Protein AF-0000000065928712 (afdb_homodimer)

pLDDT: mean 92.47, std 10.84, range [40.88, 98.94]

Foldseek 3Di:
DPLVVLLVVLLVVLCVVQPLFAEEEEDPLALLSVLQLLSNCVNHPQSYEYEYEPQLQAAPCSLVVCCVQCVVRNYHYHDCPVVNLVQLPQPQDPVVNLVSLLVVVLVVSLVVCVVSVGAEYEYSAAQVNVVVPVVHDQDPVRDLSHDHPDDHPYYHHSRHHDDLVSSLVSCVVSPHDCCHSVPADADPSHLCLLERTGDHSVQSVLQSVLQVLLCVLCVPPDFNDKGKGWHAWDWADDPHDIDTAIEIEIFTWHDDPQQKTFGDDDDVVSVVVSFCCSCVVPVRHGYYHYDGQIPVVDHRTND/DPLVVLLVVLLVVLCVVQPLAAEEEEDPLALLSVLQLLSNCVNHPQSYEYEYEPQLQAAPCSLVVCCVQCVVRNYHYHDCPVVNLVQQPQPQDPVVNLVSLLVVVQVVRLVVCVVSVGAEYEYSAAQVNVVVPVVDPQDPVRDLSHDHPDDHPYYHHSRHHDDLVSSLVSCVVSPHDCCHSVPADADPSHLCLLERTGDHSVQSVLQSVLFVLLCVLCVPPDFNDKGKGWHAWDWADDPHDIDTAIEIEIFTWHDDPQQKTFGDDDDVVSVVVSFCCSCVVPVRHGYYHYDGQIPVVDHRTND

Radius of gyration: 30.54 Å; Cα contacts (8 Å, |Δi|>4): 1161; chains: 2; bounding box: 41×93×63 Å

InterPro domains:
  IPR001674 GMP synthase, C-terminal [PF00958] (220-302)
  IPR001674 GMP synthase, C-terminal [TIGR00884] (5-303)
  IPR001674 GMP synthase, C-terminal [cd01997] (14-303)
  IPR014729 Rossmann-like alpha/beta/alpha sandwich fold [G3DSA:3.40.50.620] (1-188)
  IPR022310 NAD/GMP synthase [PF02540] (10-185)
  IPR025777 GMP synthetase ATP pyrophosphatase domain [PS51553] (1-183)
  IPR026598 GMP synthase subunit B [MF_00345] (1-303)

Structure (mmCIF, N/CA/C/O backbone):
data_AF-0000000065928712-model_v1
#
loop_
_entity.id
_entity.type
_entity.pdbx_description
1 polymer 'GMP synthase'
#
loop_
_atom_site.group_PDB
_atom_site.id
_atom_site.type_symbol
_atom_site.label_atom_id
_atom_site.label_alt_id
_atom_site.label_comp_id
_atom_site.label_asym_id
_atom_site.label_entity_id
_atom_site.label_seq_id
_atom_site.pdbx_PDB_ins_code
_atom_site.Cartn_x
_atom_site.Cartn_y
_atom_site.Cartn_z
_atom_site.occupancy
_atom_site.B_iso_or_equiv
_atom_site.auth_seq_id
_atom_site.auth_comp_id
_atom_site.auth_asym_id
_atom_site.auth_atom_id
_atom_site.pdbx_PDB_model_num
ATOM 1 N N . MET A 1 1 ? -20.234 -31.453 -20.703 1 80.69 1 MET A N 1
ATOM 2 C CA . MET A 1 1 ? -19.312 -32.281 -21.484 1 80.69 1 MET A CA 1
ATOM 3 C C . MET A 1 1 ? -19.297 -33.719 -20.984 1 80.69 1 MET A C 1
ATOM 5 O O . MET A 1 1 ? -19.547 -33.969 -19.812 1 80.69 1 MET A O 1
ATOM 9 N N . ASP A 1 2 ? -19.25 -34.656 -21.891 1 93.5 2 ASP A N 1
ATOM 10 C CA . ASP A 1 2 ? -19.031 -36.031 -21.5 1 93.5 2 ASP A CA 1
ATOM 11 C C . ASP A 1 2 ? -17.578 -36.25 -21.062 1 93.5 2 ASP A C 1
ATOM 13 O O . ASP A 1 2 ? -16.703 -36.531 -21.891 1 93.5 2 ASP A O 1
ATOM 17 N N . VAL A 1 3 ? -17.375 -36.219 -19.734 1 96.5 3 VAL A N 1
ATOM 18 C CA . VAL A 1 3 ? -16.047 -36.188 -19.156 1 96.5 3 VAL A CA 1
ATOM 19 C C . VAL A 1 3 ? -15.352 -37.531 -19.375 1 96.5 3 VAL A C 1
ATOM 21 O O . VAL A 1 3 ? -14.156 -37.562 -19.703 1 96.5 3 VAL A O 1
ATOM 24 N N . GLU A 1 4 ? -16.078 -38.625 -19.219 1 96.38 4 GLU A N 1
ATOM 25 C CA . GLU A 1 4 ? -15.508 -39.969 -19.391 1 96.38 4 GLU A CA 1
ATOM 26 C C . GLU A 1 4 ? -15 -40.156 -20.812 1 96.38 4 GLU A C 1
ATOM 28 O O . GLU A 1 4 ? -13.898 -40.688 -21.016 1 96.38 4 GLU A O 1
ATOM 33 N N . LYS A 1 5 ? -15.867 -39.812 -21.719 1 96.88 5 LYS A N 1
ATOM 34 C CA . LYS A 1 5 ? -15.477 -39.938 -23.109 1 96.88 5 LYS A CA 1
ATOM 35 C C . LYS A 1 5 ? -14.273 -39.062 -23.438 1 96.88 5 LYS A C 1
ATOM 37 O O . LYS A 1 5 ? -13.383 -39.469 -24.188 1 96.88 5 LYS A O 1
ATOM 42 N N . PHE A 1 6 ? -14.25 -37.875 -22.953 1 97.5 6 PHE A N 1
ATOM 43 C CA . PHE A 1 6 ? -13.117 -37 -23.156 1 97.5 6 PHE A CA 1
ATOM 44 C C . PHE A 1 6 ? -11.828 -37.625 -22.641 1 97.5 6 PHE A C 1
ATOM 46 O O . PHE A 1 6 ? -10.805 -37.594 -23.328 1 97.5 6 PHE A O 1
ATOM 53 N N . VAL A 1 7 ? -11.875 -38.094 -21.406 1 97.69 7 VAL A N 1
ATOM 54 C CA . VAL A 1 7 ? -10.703 -38.688 -20.75 1 97.69 7 VAL A CA 1
ATOM 55 C C . VAL A 1 7 ? -10.172 -39.844 -21.594 1 97.69 7 VAL A C 1
ATOM 57 O O . VAL A 1 7 ? -8.961 -39.906 -21.844 1 97.69 7 VAL A O 1
ATOM 60 N N . GLU A 1 8 ? -11.031 -40.656 -22.078 1 97.62 8 GLU A N 1
ATOM 61 C CA . GLU A 1 8 ? -10.633 -41.781 -22.906 1 97.62 8 GLU A CA 1
ATOM 62 C C . GLU A 1 8 ? -9.969 -41.312 -24.203 1 97.62 8 GLU A C 1
ATOM 64 O O . GLU A 1 8 ? -8.945 -41.844 -24.609 1 97.62 8 GLU A O 1
ATOM 69 N N . ASN A 1 9 ? -10.594 -40.344 -24.734 1 97.38 9 ASN A N 1
ATOM 70 C CA . ASN A 1 9 ? -10.062 -39.812 -25.984 1 97.38 9 ASN A CA 1
ATOM 71 C C . ASN A 1 9 ? -8.711 -39.156 -25.781 1 97.38 9 ASN A C 1
ATOM 73 O O . ASN A 1 9 ? -7.828 -39.25 -26.625 1 97.38 9 ASN A O 1
ATOM 77 N N . ALA A 1 10 ? -8.57 -38.406 -24.734 1 97.5 10 ALA A N 1
ATOM 78 C CA . ALA A 1 10 ? -7.312 -37.719 -24.422 1 97.5 10 ALA A CA 1
ATOM 79 C C . ALA A 1 10 ? -6.184 -38.719 -24.219 1 97.5 10 ALA A C 1
ATOM 81 O O . ALA A 1 10 ? -5.07 -38.531 -24.719 1 97.5 10 ALA A O 1
ATOM 82 N N . ILE A 1 11 ? -6.438 -39.781 -23.516 1 98 11 ILE A N 1
ATOM 83 C CA . ILE A 1 11 ? -5.457 -40.812 -23.234 1 98 11 ILE A CA 1
ATOM 84 C C . ILE A 1 11 ? -5.027 -41.469 -24.547 1 98 11 ILE A C 1
ATOM 86 O O . ILE A 1 11 ? -3.836 -41.656 -24.797 1 98 11 ILE A O 1
ATOM 90 N N . LYS A 1 12 ? -6.035 -41.719 -25.359 1 97.75 12 LYS A N 1
ATOM 91 C CA . LYS A 1 12 ? -5.762 -42.312 -26.656 1 97.75 12 LYS A CA 1
ATOM 92 C C . LYS A 1 12 ? -4.891 -41.406 -27.516 1 97.75 12 LYS A C 1
ATOM 94 O O . LYS A 1 12 ? -3.949 -41.844 -28.172 1 97.75 12 LYS A O 1
ATOM 99 N N . GLU A 1 13 ? -5.23 -40.219 -27.484 1 97.38 13 GLU A N 1
ATOM 100 C CA . GLU A 1 13 ? -4.477 -39.219 -28.266 1 97.38 13 GLU A CA 1
ATOM 101 C C . GLU A 1 13 ? -3.02 -39.156 -27.797 1 97.38 13 GLU A C 1
ATOM 103 O O . GLU A 1 13 ? -2.105 -39.156 -28.625 1 97.38 13 GLU A O 1
ATOM 108 N N . ILE A 1 14 ? -2.795 -39.125 -26.531 1 97.88 14 ILE A N 1
ATOM 109 C CA . ILE A 1 14 ? -1.448 -39.062 -25.969 1 97.88 14 ILE A CA 1
ATOM 110 C C . ILE A 1 14 ? -0.654 -40.281 -26.391 1 97.88 14 ILE A C 1
ATOM 112 O O . ILE A 1 14 ? 0.494 -40.188 -26.828 1 97.88 14 ILE A O 1
ATOM 116 N N . ARG A 1 15 ? -1.249 -41.438 -26.375 1 97.69 15 ARG A N 1
ATOM 117 C CA . ARG A 1 15 ? -0.589 -42.688 -26.734 1 97.69 15 ARG A CA 1
ATOM 118 C C . ARG A 1 15 ? -0.197 -42.688 -28.203 1 97.69 15 ARG A C 1
ATOM 120 O O . ARG A 1 15 ? 0.912 -43.094 -28.547 1 97.69 15 ARG A O 1
ATOM 127 N N . GLU A 1 16 ? -1.122 -42.25 -28.969 1 97.19 16 GLU A N 1
ATOM 128 C CA . GLU A 1 16 ? -0.909 -42.281 -30.406 1 97.19 16 GLU A CA 1
ATOM 129 C C . GLU A 1 16 ? 0.196 -41.312 -30.828 1 97.19 16 GLU A C 1
ATOM 131 O O . GLU A 1 16 ? 0.95 -41.594 -31.766 1 97.19 16 GLU A O 1
ATOM 136 N N . ARG A 1 17 ? 0.263 -40.281 -30.125 1 96.38 17 ARG A N 1
ATOM 137 C CA . ARG A 1 17 ? 1.203 -39.25 -30.516 1 96.38 17 ARG A CA 1
ATOM 138 C C . ARG A 1 17 ? 2.59 -39.5 -29.953 1 96.38 17 ARG A C 1
ATOM 140 O O . ARG A 1 17 ? 3.602 -39.219 -30.594 1 96.38 17 ARG A O 1
ATOM 147 N N . VAL A 1 18 ? 2.68 -40.031 -28.75 1 96.38 18 VAL A N 1
ATOM 148 C CA . VAL A 1 18 ? 3.965 -40.25 -28.094 1 96.38 18 VAL A CA 1
ATOM 149 C C . VAL A 1 18 ? 4.547 -41.594 -28.516 1 96.38 18 VAL A C 1
ATOM 151 O O . VAL A 1 18 ? 5.766 -41.75 -28.531 1 96.38 18 VAL A O 1
ATOM 154 N N . LYS A 1 19 ? 3.646 -42.5 -28.812 1 92.94 19 LYS A N 1
ATOM 155 C CA . LYS A 1 19 ? 4.035 -43.844 -29.234 1 92.94 19 LYS A CA 1
ATOM 156 C C . LYS A 1 19 ? 4.934 -44.5 -28.188 1 92.94 19 LYS A C 1
ATOM 158 O O . LYS A 1 19 ? 4.574 -44.594 -27.016 1 92.94 19 LYS A O 1
ATOM 163 N N . ASP A 1 20 ? 6.234 -44.812 -28.641 1 93.5 20 ASP A N 1
ATOM 164 C CA . ASP A 1 20 ? 7.102 -45.562 -27.719 1 93.5 20 ASP A CA 1
ATOM 165 C C . ASP A 1 20 ? 8.117 -44.625 -27.062 1 93.5 20 ASP A C 1
ATOM 167 O O . ASP A 1 20 ? 9.031 -45.062 -26.375 1 93.5 20 ASP A O 1
ATOM 171 N N . GLY A 1 21 ? 7.871 -43.344 -27.25 1 96.06 21 GLY A N 1
ATOM 172 C CA . GLY A 1 21 ? 8.82 -42.375 -26.734 1 96.06 21 GLY A CA 1
ATOM 173 C C . GLY A 1 21 ? 8.531 -41.969 -25.312 1 96.06 21 GLY A C 1
ATOM 174 O O . GLY A 1 21 ? 7.582 -42.438 -24.688 1 96.06 21 GLY A O 1
ATOM 175 N N . LYS A 1 22 ? 9.453 -41.094 -24.75 1 97.31 22 LYS A N 1
ATOM 176 C CA . LYS A 1 22 ? 9.297 -40.5 -23.422 1 97.31 22 LYS A CA 1
ATOM 177 C C . LYS A 1 22 ? 8.781 -39.094 -23.516 1 97.31 22 LYS A C 1
ATOM 179 O O . LYS A 1 22 ? 9.195 -38.312 -24.391 1 97.31 22 LYS A O 1
ATOM 184 N N . ALA A 1 23 ? 7.883 -38.812 -22.656 1 97.38 23 ALA A N 1
ATOM 185 C CA . ALA A 1 23 ? 7.32 -37.469 -22.625 1 97.38 23 ALA A CA 1
ATOM 186 C C . ALA A 1 23 ? 7.605 -36.781 -21.297 1 97.38 23 ALA A C 1
ATOM 188 O O . ALA A 1 23 ? 7.605 -37.406 -20.25 1 97.38 23 ALA A O 1
ATOM 189 N N . ILE A 1 24 ? 7.859 -35.469 -21.375 1 96.69 24 ILE A N 1
ATOM 190 C CA . ILE A 1 24 ? 8.125 -34.656 -20.188 1 96.69 24 ILE A CA 1
ATOM 191 C C . ILE A 1 24 ? 7.039 -33.594 -20.016 1 96.69 24 ILE A C 1
ATOM 193 O O . ILE A 1 24 ? 6.469 -33.125 -21 1 96.69 24 ILE A O 1
ATOM 197 N N . ILE A 1 25 ? 6.684 -33.312 -18.766 1 95.56 25 ILE A N 1
ATOM 198 C CA . ILE A 1 25 ? 5.68 -32.312 -18.469 1 95.56 25 ILE A CA 1
ATOM 199 C C . ILE A 1 25 ? 6.105 -31.5 -17.25 1 95.56 25 ILE A C 1
ATOM 201 O O . ILE A 1 25 ? 6.656 -32.062 -16.297 1 95.56 25 ILE A O 1
ATOM 205 N N . ALA A 1 26 ? 5.887 -30.219 -17.344 1 93.5 26 ALA A N 1
ATOM 206 C CA . ALA A 1 26 ? 6.141 -29.344 -16.203 1 93.5 26 ALA A CA 1
ATOM 207 C C . ALA A 1 26 ? 4.91 -29.25 -15.305 1 93.5 26 ALA A C 1
ATOM 209 O O . ALA A 1 26 ? 3.842 -28.812 -15.75 1 93.5 26 ALA A O 1
ATOM 210 N N . LEU A 1 27 ? 5.105 -29.641 -14.094 1 92.38 27 LEU A N 1
ATOM 211 C CA . LEU A 1 27 ? 4.055 -29.516 -13.094 1 92.38 27 LEU A CA 1
ATOM 212 C C . LEU A 1 27 ? 4.148 -28.172 -12.375 1 92.38 27 LEU A C 1
ATOM 214 O O . LEU A 1 27 ? 5.184 -27.859 -11.789 1 92.38 27 LEU A O 1
ATOM 218 N N . SER A 1 28 ? 3.139 -27.297 -12.414 1 87.69 28 SER A N 1
ATOM 219 C CA . SER A 1 28 ? 3.146 -25.969 -11.805 1 87.69 28 SER A CA 1
ATOM 220 C C . SER A 1 28 ? 2.359 -25.969 -10.5 1 87.69 28 SER A C 1
ATOM 222 O O . SER A 1 28 ? 2.439 -25 -9.734 1 87.69 28 SER A O 1
ATOM 224 N N . GLY A 1 29 ? 1.631 -27.031 -10.266 1 80.75 29 GLY A N 1
ATOM 225 C CA . GLY A 1 29 ? 0.736 -27.031 -9.117 1 80.75 29 GLY A CA 1
ATOM 226 C C . GLY A 1 29 ? -0.655 -26.531 -9.445 1 80.75 29 GLY A C 1
ATOM 227 O O . GLY A 1 29 ? -1.57 -26.641 -8.625 1 80.75 29 GLY A O 1
ATOM 228 N N . GLY A 1 30 ? -0.848 -26.031 -10.633 1 89.25 30 GLY A N 1
ATOM 229 C CA . GLY A 1 30 ? -2.164 -25.609 -11.086 1 89.25 30 GLY A CA 1
ATOM 230 C C . GLY A 1 30 ? -3.031 -26.766 -11.562 1 89.25 30 GLY A C 1
ATOM 231 O O . GLY A 1 30 ? -2.551 -27.891 -11.719 1 89.25 30 GLY A O 1
ATOM 232 N N . VAL A 1 31 ? -4.23 -26.422 -11.797 1 92.31 31 VAL A N 1
ATOM 233 C CA . VAL A 1 31 ? -5.203 -27.453 -12.148 1 92.31 31 VAL A CA 1
ATOM 234 C C . VAL A 1 31 ? -4.914 -27.969 -13.555 1 92.31 31 VAL A C 1
ATOM 236 O O . VAL A 1 31 ? -4.988 -29.188 -13.805 1 92.31 31 VAL A O 1
ATOM 239 N N . ASP A 1 32 ? -4.5 -27.125 -14.414 1 93.31 32 ASP A N 1
ATOM 240 C CA . ASP A 1 32 ? -4.289 -27.531 -15.797 1 93.31 32 ASP A CA 1
ATOM 241 C C . ASP A 1 32 ? -3.131 -28.516 -15.922 1 93.31 32 ASP A C 1
ATOM 243 O O . ASP A 1 32 ? -3.285 -29.594 -16.484 1 93.31 32 ASP A O 1
ATOM 247 N N . SER A 1 33 ? -2.045 -28.109 -15.344 1 93.94 33 SER A N 1
ATOM 248 C CA . SER A 1 33 ? -0.864 -28.969 -15.406 1 93.94 33 SER A CA 1
ATOM 249 C C . SER A 1 33 ? -1.084 -30.266 -14.648 1 93.94 33 SER A C 1
ATOM 251 O O . SER A 1 33 ? -0.602 -31.328 -15.062 1 93.94 33 SER A O 1
ATOM 253 N N . SER A 1 34 ? -1.818 -30.25 -13.586 1 95.19 34 SER A N 1
ATOM 254 C CA . SER A 1 34 ? -2.086 -31.438 -12.789 1 95.19 34 SER A CA 1
ATOM 255 C C . SER A 1 34 ? -2.959 -32.438 -13.555 1 95.19 34 SER A C 1
ATOM 257 O O . SER A 1 34 ? -2.672 -33.625 -13.57 1 95.19 34 SER A O 1
ATOM 259 N N . VAL A 1 35 ? -4.004 -31.938 -14.164 1 96.5 35 VAL A N 1
ATOM 260 C CA . VAL A 1 35 ? -4.891 -32.781 -14.945 1 96.5 35 VAL A CA 1
ATOM 261 C C . VAL A 1 35 ? -4.113 -33.406 -16.094 1 96.5 35 VAL A C 1
ATOM 263 O O . VAL A 1 35 ? -4.215 -34.625 -16.328 1 96.5 35 VAL A O 1
ATOM 266 N N . CYS A 1 36 ? -3.371 -32.656 -16.719 1 96.25 36 CYS A N 1
ATOM 267 C CA . CYS A 1 36 ? -2.574 -33.125 -17.844 1 96.25 36 CYS A CA 1
ATOM 268 C C . CYS A 1 36 ? -1.61 -34.219 -17.391 1 96.25 36 CYS A C 1
ATOM 270 O O . CYS A 1 36 ? -1.396 -35.219 -18.109 1 96.25 36 CYS A O 1
ATOM 272 N N . THR A 1 37 ? -1.035 -34.031 -16.281 1 96.69 37 THR A N 1
ATOM 273 C CA . THR A 1 37 ? -0.079 -35 -15.742 1 96.69 37 THR A CA 1
ATOM 274 C C . THR A 1 37 ? -0.751 -36.344 -15.484 1 96.69 37 THR A C 1
ATOM 276 O O . THR A 1 37 ? -0.206 -37.406 -15.828 1 96.69 37 THR A O 1
ATOM 279 N N . VAL A 1 38 ? -1.935 -36.344 -14.914 1 97.12 38 VAL A N 1
ATOM 280 C CA . VAL A 1 38 ? -2.656 -37.562 -14.609 1 97.12 38 VAL A CA 1
ATOM 281 C C . VAL A 1 38 ? -3.059 -38.25 -15.898 1 97.12 38 VAL A C 1
ATOM 283 O O . VAL A 1 38 ? -2.898 -39.469 -16.031 1 97.12 38 VAL A O 1
ATOM 286 N N . LEU A 1 39 ? -3.572 -37.5 -16.859 1 98 39 LEU A N 1
ATOM 287 C CA . LEU A 1 39 ? -3.947 -38.062 -18.156 1 98 39 LEU A CA 1
ATOM 288 C C . LEU A 1 39 ? -2.744 -38.719 -18.828 1 98 39 LEU A C 1
ATOM 290 O O . LEU A 1 39 ? -2.84 -39.812 -19.344 1 98 39 LEU A O 1
ATOM 294 N N . ALA A 1 40 ? -1.655 -37.969 -18.828 1 97.94 40 ALA A N 1
ATOM 295 C CA . ALA A 1 40 ? -0.432 -38.469 -19.469 1 97.94 40 ALA A CA 1
ATOM 296 C C . ALA A 1 40 ? 0.101 -39.688 -18.766 1 97.94 40 ALA A C 1
ATOM 298 O O . ALA A 1 40 ? 0.607 -40.625 -19.406 1 97.94 40 ALA A O 1
ATOM 299 N N . HIS A 1 41 ? 0.021 -39.75 -17.469 1 97.94 41 HIS A N 1
ATOM 300 C CA . HIS A 1 41 ? 0.483 -40.906 -16.719 1 97.94 41 HIS A CA 1
ATOM 301 C C . HIS A 1 41 ? -0.361 -42.125 -17.031 1 97.94 41 HIS A C 1
ATOM 303 O O . HIS A 1 41 ? 0.166 -43.25 -17.125 1 97.94 41 HIS A O 1
ATOM 309 N N . LYS A 1 42 ? -1.615 -41.969 -17.141 1 97.38 42 LYS A N 1
ATOM 310 C CA . LYS A 1 42 ? -2.508 -43.062 -17.516 1 97.38 42 LYS A CA 1
ATOM 311 C C . LYS A 1 42 ? -2.191 -43.594 -18.906 1 97.38 42 LYS A C 1
ATOM 313 O O . LYS A 1 42 ? -2.369 -44.781 -19.188 1 97.38 42 LYS A O 1
ATOM 318 N N . ALA A 1 43 ? -1.771 -42.688 -19.688 1 97.94 43 ALA A N 1
ATOM 319 C CA . ALA A 1 43 ? -1.499 -43.031 -21.078 1 97.94 43 ALA A CA 1
ATOM 320 C C . ALA A 1 43 ? -0.128 -43.688 -21.219 1 97.94 43 ALA A C 1
ATOM 322 O O . ALA A 1 43 ? 0.03 -44.656 -21.969 1 97.94 43 ALA A O 1
ATOM 323 N N . LEU A 1 44 ? 0.868 -43.188 -20.5 1 97.88 44 LEU A N 1
ATOM 324 C CA . LEU A 1 44 ? 2.25 -43.531 -20.828 1 97.88 44 LEU A CA 1
ATOM 325 C C . LEU A 1 44 ? 2.904 -44.312 -19.688 1 97.88 44 LEU A C 1
ATOM 327 O O . LEU A 1 44 ? 3.941 -44.938 -19.891 1 97.88 44 LEU A O 1
ATOM 331 N N . GLY A 1 45 ? 2.385 -44.219 -18.469 1 96.5 45 GLY A N 1
ATOM 332 C CA . GLY A 1 45 ? 2.988 -44.844 -17.328 1 96.5 45 GLY A CA 1
ATOM 333 C C . GLY A 1 45 ? 4.367 -44.312 -16.984 1 96.5 45 GLY A C 1
ATOM 334 O O . GLY A 1 45 ? 4.551 -43.094 -16.844 1 96.5 45 GLY A O 1
ATOM 335 N N . ASP A 1 46 ? 5.312 -45.188 -17.047 1 95.75 46 ASP A N 1
ATOM 336 C CA . ASP A 1 46 ? 6.664 -44.844 -16.609 1 95.75 46 ASP A CA 1
ATOM 337 C C . ASP A 1 46 ? 7.406 -44.031 -17.672 1 95.75 46 ASP A C 1
ATOM 339 O O . ASP A 1 46 ? 8.461 -43.469 -17.406 1 95.75 46 ASP A O 1
ATOM 343 N N . ARG A 1 47 ? 6.863 -43.969 -18.781 1 97.5 47 ARG A N 1
ATOM 344 C CA . ARG A 1 47 ? 7.496 -43.219 -19.859 1 97.5 47 ARG A CA 1
ATOM 345 C C . ARG A 1 47 ? 7.203 -41.719 -19.719 1 97.5 47 ARG A C 1
ATOM 347 O O . ARG A 1 47 ? 7.758 -40.906 -20.453 1 97.5 47 ARG A O 1
ATOM 354 N N . LEU A 1 48 ? 6.363 -41.375 -18.781 1 97.94 48 LEU A N 1
ATOM 355 C CA . LEU A 1 48 ? 6.129 -39.969 -18.438 1 97.94 48 LEU A CA 1
ATOM 356 C C . LEU A 1 48 ? 7.141 -39.469 -17.422 1 97.94 48 LEU A C 1
ATOM 358 O O . LEU A 1 48 ? 7.441 -40.188 -16.453 1 97.94 48 LEU A O 1
ATOM 362 N N . ILE A 1 49 ? 7.645 -38.281 -17.656 1 97.38 49 ILE A N 1
ATOM 363 C CA . ILE A 1 49 ? 8.57 -37.625 -16.734 1 97.38 49 ILE A CA 1
ATOM 364 C C . ILE A 1 49 ? 7.945 -36.312 -16.219 1 97.38 49 ILE A C 1
ATOM 366 O O . ILE A 1 49 ? 8.188 -35.25 -16.766 1 97.38 49 ILE A O 1
ATOM 370 N N . PRO A 1 50 ? 7.137 -36.406 -15.164 1 97.44 50 PRO A N 1
ATOM 371 C CA . PRO A 1 50 ? 6.648 -35.188 -14.539 1 97.44 50 PRO A CA 1
ATOM 372 C C . PRO A 1 50 ? 7.73 -34.469 -13.742 1 97.44 50 PRO A C 1
ATOM 374 O O . PRO A 1 50 ? 8.43 -35.094 -12.938 1 97.44 50 PRO A O 1
ATOM 377 N N . VAL A 1 51 ? 7.852 -33.188 -14.016 1 97.19 51 VAL A N 1
ATOM 378 C CA . VAL A 1 51 ? 8.898 -32.406 -13.375 1 97.19 51 VAL A CA 1
ATOM 379 C C . VAL A 1 51 ? 8.273 -31.281 -12.57 1 97.19 51 VAL A C 1
ATOM 381 O O . VAL A 1 51 ? 7.398 -30.562 -13.07 1 97.19 51 VAL A O 1
ATOM 384 N N . PHE A 1 52 ? 8.656 -31.172 -11.344 1 96.88 52 PHE A N 1
ATOM 385 C CA . PHE A 1 52 ? 8.305 -30.016 -10.516 1 96.88 52 PHE A CA 1
ATOM 386 C C . PHE A 1 52 ? 9.555 -29.297 -10.031 1 96.88 52 PHE A C 1
ATOM 388 O O . PHE A 1 52 ? 10.422 -29.906 -9.398 1 96.88 52 PHE A O 1
ATOM 395 N N . VAL A 1 53 ? 9.617 -28.047 -10.391 1 96.44 53 VAL A N 1
ATOM 396 C CA . VAL A 1 53 ? 10.734 -27.219 -9.961 1 96.44 53 VAL A CA 1
ATOM 397 C C . VAL A 1 53 ? 10.305 -26.344 -8.781 1 96.44 53 VAL A C 1
ATOM 399 O O . VAL A 1 53 ? 9.492 -25.422 -8.953 1 96.44 53 VAL A O 1
ATOM 402 N N . ASP A 1 54 ? 10.828 -26.609 -7.605 1 97 54 ASP A N 1
ATOM 403 C CA . ASP A 1 54 ? 10.609 -25.734 -6.469 1 97 54 ASP A CA 1
ATOM 404 C C . ASP A 1 54 ? 11.5 -24.5 -6.551 1 97 54 ASP A C 1
ATOM 406 O O . ASP A 1 54 ? 12.656 -24.531 -6.129 1 97 54 ASP A O 1
ATOM 410 N N . THR A 1 55 ? 10.883 -23.438 -6.988 1 97.25 55 THR A N 1
ATOM 411 C CA . THR A 1 55 ? 11.617 -22.203 -7.215 1 97.25 55 THR A CA 1
ATOM 412 C C . THR A 1 55 ? 11.891 -21.484 -5.898 1 97.25 55 THR A C 1
ATOM 414 O O . THR A 1 55 ? 12.711 -20.562 -5.844 1 97.25 55 THR A O 1
ATOM 417 N N . GLY A 1 56 ? 11.219 -21.875 -4.84 1 97.81 56 GLY A N 1
ATOM 418 C CA . GLY A 1 56 ? 11.234 -21.125 -3.594 1 97.81 56 GLY A CA 1
ATOM 419 C C . GLY A 1 56 ? 10.203 -20.016 -3.551 1 97.81 56 GLY A C 1
ATOM 420 O O . GLY A 1 56 ? 10.016 -19.375 -2.516 1 97.81 56 GLY A O 1
ATOM 421 N N . LEU A 1 57 ? 9.492 -19.828 -4.641 1 98.19 57 LEU A N 1
ATOM 422 C CA . LEU A 1 57 ? 8.531 -18.734 -4.781 1 98.19 57 LEU A CA 1
ATOM 423 C C . LEU A 1 57 ? 7.105 -19.266 -4.773 1 98.19 57 LEU A C 1
ATOM 425 O O . LEU A 1 57 ? 6.215 -18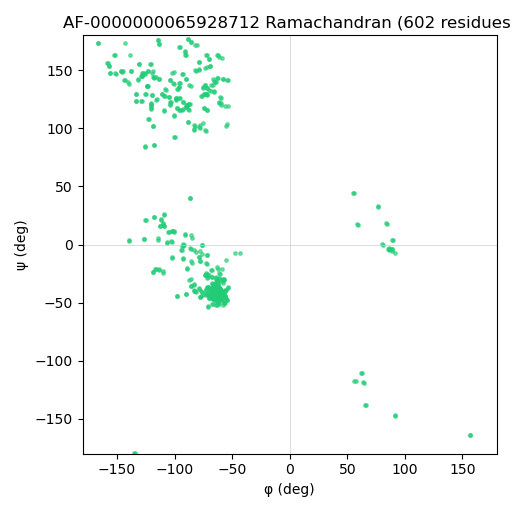.672 -5.383 1 98.19 57 LEU A O 1
ATOM 429 N N . MET A 1 58 ? 6.906 -20.438 -4.125 1 96.44 58 MET A N 1
ATOM 430 C CA . MET A 1 58 ? 5.609 -21.109 -4.105 1 96.44 58 MET A CA 1
ATOM 431 C C . MET A 1 58 ? 4.832 -20.75 -2.84 1 96.44 58 MET A C 1
ATOM 433 O O . MET A 1 58 ? 5.406 -20.234 -1.881 1 96.44 58 MET A O 1
ATOM 437 N N . ARG A 1 59 ? 3.58 -21.141 -2.832 1 96.38 59 ARG A N 1
ATOM 438 C CA . ARG A 1 59 ? 2.738 -21 -1.648 1 96.38 59 ARG A CA 1
ATOM 439 C C . ARG A 1 59 ? 3.178 -21.953 -0.549 1 96.38 59 ARG A C 1
ATOM 441 O O . ARG A 1 59 ? 3.889 -22.938 -0.814 1 96.38 59 ARG A O 1
ATOM 448 N N . GLU A 1 60 ? 2.738 -21.562 0.643 1 95.81 60 GLU A N 1
ATOM 449 C CA . GLU A 1 60 ? 3.111 -22.391 1.781 1 95.81 60 GLU A CA 1
ATOM 450 C C . GLU A 1 60 ? 2.578 -23.812 1.622 1 95.81 60 GLU A C 1
ATOM 452 O O . GLU A 1 60 ? 1.391 -24.016 1.362 1 95.81 60 GLU A O 1
ATOM 457 N N . GLY A 1 61 ? 3.48 -24.766 1.74 1 93.69 61 GLY A N 1
ATOM 458 C CA . GLY A 1 61 ? 3.094 -26.172 1.749 1 93.69 61 GLY A CA 1
ATOM 459 C C . GLY A 1 61 ? 2.838 -26.734 0.361 1 93.69 61 GLY A C 1
ATOM 460 O O . GLY A 1 61 ? 2.588 -27.922 0.203 1 93.69 61 GLY A O 1
ATOM 461 N N . GLU A 1 62 ? 2.988 -25.922 -0.664 1 93.31 62 GLU A N 1
ATOM 462 C CA . GLU A 1 62 ? 2.615 -26.344 -2.0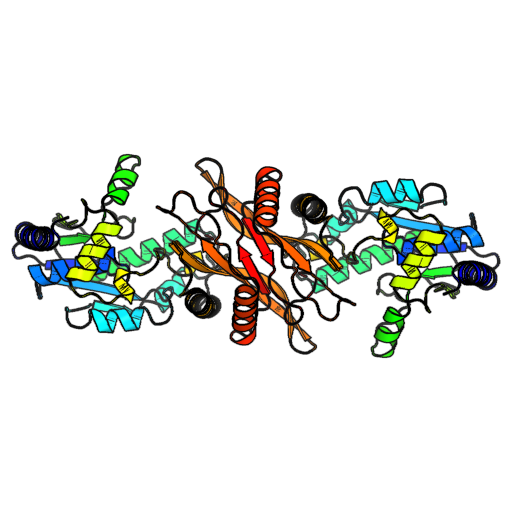14 1 93.31 62 GLU A CA 1
ATOM 463 C C . GLU A 1 62 ? 3.572 -27.406 -2.551 1 93.31 62 GLU A C 1
ATOM 465 O O . GLU A 1 62 ? 3.139 -28.422 -3.078 1 93.31 62 GLU A O 1
ATOM 470 N N . PRO A 1 63 ? 4.902 -27.25 -2.416 1 95 63 PRO A N 1
ATOM 471 C CA . PRO A 1 63 ? 5.816 -28.281 -2.912 1 95 63 PRO A CA 1
ATOM 472 C C . PRO A 1 63 ? 5.594 -29.641 -2.244 1 95 63 PRO A C 1
ATOM 474 O O . PRO A 1 63 ? 5.625 -30.672 -2.914 1 95 63 PRO A O 1
ATOM 477 N N . GLU A 1 64 ? 5.289 -29.625 -0.964 1 94.5 64 GLU A N 1
ATOM 478 C CA . GLU A 1 64 ? 5.051 -30.859 -0.224 1 94.5 64 GLU A CA 1
ATOM 479 C C . GLU A 1 64 ? 3.773 -31.547 -0.694 1 94.5 64 GLU A C 1
ATOM 481 O O . GLU A 1 64 ? 3.734 -32.781 -0.824 1 94.5 64 GLU A O 1
ATOM 486 N N . LYS A 1 65 ? 2.818 -30.797 -0.943 1 92.75 65 LYS A N 1
ATOM 487 C CA . LYS A 1 65 ? 1.549 -31.344 -1.415 1 92.75 65 LYS A CA 1
ATOM 488 C C . LYS A 1 65 ? 1.702 -31.969 -2.797 1 92.75 65 LYS A C 1
ATOM 490 O O . LYS A 1 65 ? 1.11 -33 -3.078 1 92.75 65 LYS A O 1
ATOM 495 N N . ILE A 1 66 ? 2.434 -31.312 -3.613 1 93.69 66 ILE A N 1
ATOM 496 C CA . ILE A 1 66 ? 2.674 -31.828 -4.957 1 93.69 66 ILE A CA 1
ATOM 497 C C . ILE A 1 66 ? 3.406 -33.156 -4.879 1 93.69 66 ILE A C 1
ATOM 499 O O . ILE A 1 66 ? 3.072 -34.094 -5.602 1 93.69 66 ILE A O 1
ATOM 503 N N . LYS A 1 67 ? 4.344 -33.25 -4.008 1 94.38 67 LYS A N 1
ATOM 504 C CA . LYS A 1 67 ? 5.07 -34.5 -3.797 1 94.38 67 LYS A CA 1
ATOM 505 C C . LYS A 1 67 ? 4.133 -35.594 -3.33 1 94.38 67 LYS A C 1
ATOM 507 O O . LYS A 1 67 ? 4.27 -36.75 -3.744 1 94.38 67 LYS A O 1
ATOM 512 N N . GLU A 1 68 ? 3.281 -35.219 -2.496 1 93.81 68 GLU A N 1
ATOM 513 C CA . GLU A 1 68 ? 2.338 -36.219 -1.943 1 93.81 68 GLU A CA 1
ATOM 514 C C . GLU A 1 68 ? 1.394 -36.719 -3.02 1 93.81 68 GLU A C 1
ATOM 516 O O . GLU A 1 68 ? 1.131 -37.938 -3.088 1 93.81 68 GLU A O 1
ATOM 521 N N . ILE A 1 69 ? 0.935 -35.844 -3.811 1 92.25 69 ILE A N 1
ATOM 522 C CA . ILE A 1 69 ? -0.102 -36.188 -4.777 1 92.25 69 ILE A CA 1
ATOM 523 C C . ILE A 1 69 ? 0.523 -36.906 -5.969 1 92.25 69 ILE A C 1
ATOM 525 O O . ILE A 1 69 ? -0.034 -37.906 -6.473 1 92.25 69 ILE A O 1
ATOM 529 N N . PHE A 1 70 ? 1.713 -36.5 -6.398 1 94.56 70 PHE A N 1
ATOM 530 C CA . PHE A 1 70 ? 2.24 -37 -7.672 1 94.56 70 PHE A CA 1
ATOM 531 C C . PHE A 1 70 ? 3.488 -37.844 -7.457 1 94.56 70 PHE A C 1
ATOM 533 O O . PHE A 1 70 ? 4.121 -38.281 -8.422 1 94.56 70 PHE A O 1
ATOM 540 N N . GLY A 1 71 ? 3.84 -38.094 -6.238 1 93.56 71 GLY A N 1
ATOM 541 C CA . GLY A 1 71 ? 5.047 -38.812 -5.906 1 93.56 71 GLY A CA 1
ATOM 542 C C . GLY A 1 71 ? 5.098 -40.188 -6.531 1 93.56 71 GLY A C 1
ATOM 543 O O . GLY A 1 71 ? 6.172 -40.688 -6.887 1 93.56 71 GLY A O 1
ATOM 544 N N . ASN A 1 72 ? 3.965 -40.812 -6.758 1 93 72 ASN A N 1
ATOM 545 C CA . ASN A 1 72 ? 3.916 -42.188 -7.246 1 9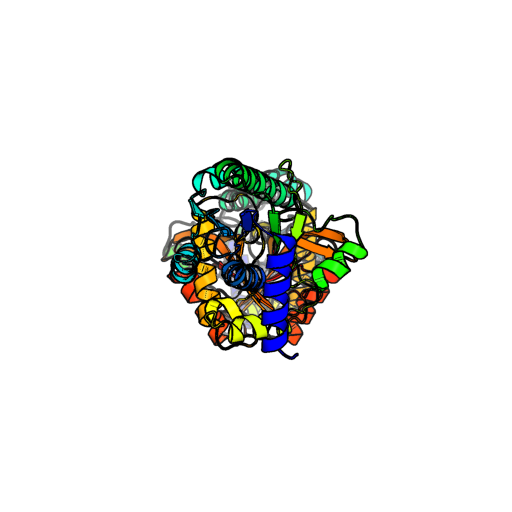3 72 ASN A CA 1
ATOM 546 C C . ASN A 1 72 ? 3.877 -42.25 -8.773 1 93 72 ASN A C 1
ATOM 548 O O . ASN A 1 72 ? 3.789 -43.312 -9.359 1 93 72 ASN A O 1
ATOM 552 N N . MET A 1 73 ? 4.07 -41.125 -9.375 1 94.81 73 MET A N 1
ATOM 553 C CA . MET A 1 73 ? 3.998 -41.094 -10.836 1 94.81 73 MET A CA 1
ATOM 554 C C . MET A 1 73 ? 5.371 -40.812 -11.438 1 94.81 73 MET A C 1
ATOM 556 O O . MET A 1 73 ? 5.469 -40.25 -12.539 1 94.81 73 MET A O 1
ATOM 560 N N . GLY A 1 74 ? 6.406 -41.094 -10.648 1 94.5 74 GLY A N 1
ATOM 561 C CA . GLY A 1 74 ? 7.742 -40.844 -11.172 1 94.5 74 GLY A CA 1
ATOM 562 C C . GLY A 1 74 ? 8.125 -39.375 -11.164 1 94.5 74 GLY A C 1
ATOM 563 O O . GLY A 1 74 ? 8.883 -38.938 -12.023 1 94.5 74 GLY A O 1
ATOM 564 N N . LEU A 1 75 ? 7.668 -38.656 -10.258 1 96.88 75 LEU A N 1
ATOM 565 C CA . LEU A 1 75 ? 7.891 -37.219 -10.133 1 96.88 75 LEU A CA 1
ATOM 566 C C . LEU A 1 75 ? 9.375 -36.906 -9.969 1 96.88 75 LEU A C 1
ATOM 568 O O . LEU A 1 75 ? 10.039 -37.5 -9.094 1 96.88 75 LEU A O 1
ATOM 572 N N . VAL A 1 76 ? 9.891 -36.125 -10.867 1 97.5 76 VAL A N 1
ATOM 573 C CA . VAL A 1 76 ? 11.219 -35.531 -10.711 1 97.5 76 VAL A CA 1
ATOM 574 C C . VAL A 1 76 ? 11.102 -34.219 -9.977 1 97.5 76 VAL A C 1
ATOM 576 O O . VAL A 1 76 ? 10.664 -33.219 -10.555 1 97.5 76 VAL A O 1
ATOM 579 N N . PHE A 1 77 ? 11.492 -34.219 -8.734 1 97.19 77 PHE A N 1
ATOM 580 C CA . PHE A 1 77 ? 11.406 -33.031 -7.883 1 97.19 77 PHE A CA 1
ATOM 581 C C . PHE A 1 77 ? 12.75 -32.312 -7.824 1 97.19 77 PHE A C 1
ATOM 583 O O . PHE A 1 77 ? 13.75 -32.875 -7.375 1 97.19 77 PHE A O 1
ATOM 590 N N . ILE A 1 78 ? 12.805 -31.094 -8.297 1 97.44 78 ILE A N 1
ATOM 591 C CA . ILE A 1 78 ? 14.031 -30.312 -8.32 1 97.44 78 ILE A CA 1
ATOM 592 C C . ILE A 1 78 ? 13.953 -29.188 -7.293 1 97.44 78 ILE A C 1
ATOM 594 O O . ILE A 1 78 ? 13.094 -28.312 -7.395 1 97.44 78 ILE A O 1
ATOM 598 N N . ASP A 1 79 ? 14.805 -29.234 -6.281 1 97.38 79 ASP A N 1
ATOM 599 C CA . ASP A 1 79 ? 14.938 -28.109 -5.355 1 97.38 79 ASP A CA 1
ATOM 600 C C . ASP A 1 79 ? 15.867 -27.031 -5.914 1 97.38 79 ASP A C 1
ATOM 602 O O . ASP A 1 79 ? 17.094 -27.188 -5.871 1 97.38 79 ASP A O 1
ATOM 606 N N . ALA A 1 80 ? 15.281 -25.953 -6.434 1 97.69 80 ALA A N 1
ATOM 607 C CA . ALA A 1 80 ? 16.094 -24.938 -7.102 1 97.69 80 ALA A CA 1
ATOM 608 C C . ALA A 1 80 ? 15.992 -23.609 -6.371 1 97.69 80 ALA A C 1
ATOM 610 O O . ALA A 1 80 ? 16.203 -22.547 -6.973 1 97.69 80 ALA A O 1
ATOM 611 N N . LYS A 1 81 ? 15.672 -23.562 -5.117 1 97.94 81 LYS A N 1
ATOM 612 C CA . LYS A 1 81 ? 15.445 -22.344 -4.34 1 97.94 81 LYS A CA 1
ATOM 613 C C . LYS A 1 81 ? 16.656 -21.438 -4.379 1 97.94 81 LYS A C 1
ATOM 615 O O . LYS A 1 81 ? 16.547 -20.25 -4.715 1 97.94 81 LYS A O 1
ATOM 620 N N . GLU A 1 82 ? 17.766 -22.016 -4.105 1 98 82 GLU A N 1
ATOM 621 C CA . GLU A 1 82 ? 18.984 -21.234 -4.023 1 98 82 GLU A CA 1
ATOM 622 C C . GLU A 1 82 ? 19.344 -20.625 -5.379 1 98 82 GLU A C 1
ATOM 624 O O . GLU A 1 82 ? 19.797 -19.484 -5.457 1 98 82 GLU A O 1
ATOM 629 N N . GLU A 1 83 ? 19.172 -21.375 -6.461 1 98.06 83 GLU A N 1
ATOM 630 C CA . GLU A 1 83 ? 19.469 -20.906 -7.809 1 98.06 83 GLU A CA 1
ATOM 631 C C . GLU A 1 83 ? 18.578 -19.719 -8.18 1 98.06 83 GLU A C 1
ATOM 633 O O . GLU A 1 83 ? 19.062 -18.734 -8.766 1 98.06 83 GLU A O 1
ATOM 638 N N . PHE A 1 84 ? 17.375 -19.781 -7.789 1 98.44 84 PHE A N 1
ATOM 639 C CA . PHE A 1 84 ? 16.453 -18.719 -8.133 1 98.44 84 PHE A CA 1
ATOM 640 C C . PHE A 1 84 ? 16.734 -17.469 -7.316 1 98.44 84 PHE A C 1
ATOM 642 O O . PHE A 1 84 ? 16.75 -16.359 -7.855 1 98.44 84 PHE A O 1
ATOM 649 N N . PHE A 1 85 ? 17.016 -17.594 -6.012 1 98.56 85 PHE A N 1
ATOM 650 C CA . PHE A 1 85 ? 17.297 -16.438 -5.172 1 98.56 85 PHE A CA 1
ATOM 651 C C . PHE A 1 85 ? 18.594 -15.758 -5.598 1 98.56 85 PHE A C 1
ATOM 653 O O . PHE A 1 85 ? 18.688 -14.523 -5.582 1 98.56 85 PHE A O 1
ATOM 660 N N . LYS A 1 86 ? 19.547 -16.578 -6.012 1 98.38 86 LYS A N 1
ATOM 661 C CA . LYS A 1 86 ? 20.797 -16.031 -6.516 1 98.38 86 LYS A CA 1
ATOM 662 C C . LYS A 1 86 ? 20.578 -15.242 -7.809 1 98.38 86 LYS A C 1
ATOM 664 O O . LYS A 1 86 ? 21.125 -14.156 -7.984 1 98.38 86 LYS A O 1
ATOM 669 N N . ALA A 1 87 ? 19.734 -15.758 -8.664 1 98.12 87 ALA A N 1
ATOM 670 C CA . ALA A 1 87 ? 19.484 -15.133 -9.953 1 98.12 87 ALA A CA 1
ATOM 671 C C . ALA A 1 87 ? 18.688 -13.844 -9.789 1 98.12 87 ALA A C 1
ATOM 673 O O . ALA A 1 87 ? 18.812 -12.922 -10.594 1 98.12 87 ALA A O 1
ATOM 674 N N . LEU A 1 88 ? 17.906 -13.75 -8.695 1 98.44 88 LEU A N 1
ATOM 675 C CA . LEU A 1 88 ? 17 -12.617 -8.5 1 98.44 88 LEU A CA 1
ATOM 676 C C . LEU A 1 88 ? 17.672 -11.531 -7.664 1 98.44 88 LEU A C 1
ATOM 678 O O . LEU A 1 88 ? 17.109 -10.445 -7.496 1 98.44 88 LEU A O 1
ATOM 682 N N . LYS A 1 89 ? 18.859 -11.797 -7.176 1 98.31 89 LYS A N 1
ATOM 683 C CA . LYS A 1 89 ? 19.547 -10.836 -6.32 1 98.31 89 LYS A CA 1
ATOM 684 C C . LYS A 1 89 ? 19.766 -9.516 -7.043 1 98.31 89 LYS A C 1
ATOM 686 O O . LYS A 1 89 ? 20.312 -9.484 -8.148 1 98.31 89 LYS A O 1
ATOM 691 N N . GLY A 1 90 ? 19.188 -8.438 -6.453 1 97.56 90 GLY A N 1
ATOM 692 C CA . GLY A 1 90 ? 19.406 -7.105 -6.98 1 97.56 90 GLY A CA 1
ATOM 693 C C . GLY A 1 90 ? 18.438 -6.73 -8.078 1 97.56 90 GLY A C 1
ATOM 694 O O . GLY A 1 90 ? 18.438 -5.594 -8.555 1 97.56 90 GLY A O 1
ATOM 695 N N . VAL A 1 91 ? 17.531 -7.66 -8.508 1 97.75 91 VAL A N 1
ATOM 696 C CA . VAL A 1 91 ? 16.562 -7.395 -9.57 1 97.75 91 VAL A CA 1
ATOM 697 C C . VAL A 1 91 ? 15.305 -6.773 -8.984 1 97.75 91 VAL A C 1
ATOM 699 O O . VAL A 1 91 ? 14.68 -7.352 -8.094 1 97.75 91 VAL A O 1
ATOM 702 N N . THR A 1 92 ? 14.969 -5.562 -9.445 1 96.19 92 THR A N 1
ATOM 703 C CA . THR A 1 92 ? 13.812 -4.883 -8.883 1 96.19 92 THR A CA 1
ATOM 704 C C . THR A 1 92 ? 12.758 -4.637 -9.961 1 96.19 92 THR A C 1
ATOM 706 O O . THR A 1 92 ? 11.57 -4.488 -9.648 1 96.19 92 THR A O 1
ATOM 709 N N . ASP A 1 93 ? 13.188 -4.602 -11.203 1 94.88 93 ASP A N 1
ATOM 710 C CA . ASP A 1 93 ? 12.281 -4.34 -12.312 1 94.88 93 ASP A CA 1
ATOM 711 C C . ASP A 1 93 ? 11.367 -5.531 -12.562 1 94.88 93 ASP A C 1
ATOM 713 O O . ASP A 1 93 ? 11.836 -6.664 -12.711 1 94.88 93 ASP A O 1
ATOM 717 N N . PRO A 1 94 ? 10.086 -5.258 -12.641 1 93.94 94 PRO A N 1
ATOM 718 C CA . PRO A 1 94 ? 9.125 -6.355 -12.781 1 93.94 94 PRO A CA 1
ATOM 719 C C . PRO A 1 94 ? 9.375 -7.195 -14.031 1 93.94 94 PRO A C 1
ATOM 721 O O . PRO A 1 94 ? 9.312 -8.43 -13.977 1 93.94 94 PRO A O 1
ATOM 724 N N . GLU A 1 95 ? 9.625 -6.602 -15.125 1 92.19 95 GLU A N 1
ATOM 725 C CA . GLU A 1 95 ? 9.828 -7.328 -16.375 1 92.19 95 GLU A CA 1
ATOM 726 C C . GLU A 1 95 ? 11.117 -8.148 -16.328 1 92.19 95 GLU A C 1
ATOM 728 O O . GLU A 1 95 ? 11.172 -9.266 -16.844 1 92.19 95 GLU A O 1
ATOM 733 N N . GLU A 1 96 ? 12.125 -7.59 -15.773 1 95.19 96 GLU A N 1
ATOM 734 C CA . GLU A 1 96 ? 13.383 -8.312 -15.617 1 95.19 96 GLU A CA 1
ATOM 735 C C . GLU A 1 96 ? 13.219 -9.516 -14.688 1 95.19 96 GLU A C 1
ATOM 737 O O . GLU A 1 96 ? 13.797 -10.578 -14.93 1 95.19 96 GLU A O 1
ATOM 742 N N . LYS A 1 97 ? 12.469 -9.359 -13.594 1 95.81 97 LYS A N 1
ATOM 743 C CA . LYS A 1 97 ? 12.172 -10.477 -12.703 1 95.81 97 LYS A CA 1
ATOM 744 C C . LYS A 1 97 ? 11.555 -11.641 -13.461 1 95.81 97 LYS A C 1
ATOM 746 O O . LYS A 1 97 ? 11.984 -12.789 -13.305 1 95.81 97 LYS A O 1
ATOM 751 N N . ARG A 1 98 ? 10.562 -11.305 -14.281 1 93.12 98 ARG A N 1
ATOM 752 C CA . ARG A 1 98 ? 9.867 -12.32 -15.062 1 93.12 98 ARG A CA 1
ATOM 753 C C . ARG A 1 98 ? 10.812 -13.023 -16.031 1 93.12 98 ARG A C 1
ATOM 755 O O . ARG A 1 98 ? 10.766 -14.25 -16.172 1 93.12 98 ARG A O 1
ATOM 762 N N . LYS A 1 99 ? 11.648 -12.273 -16.625 1 93.75 99 LYS A N 1
ATOM 763 C CA . LYS A 1 99 ? 12.609 -12.82 -17.594 1 93.75 99 LYS A CA 1
ATOM 764 C C . LYS A 1 99 ? 13.594 -13.758 -16.906 1 93.75 99 LYS A C 1
ATOM 766 O O . LYS A 1 99 ? 13.867 -14.859 -17.391 1 93.75 99 LYS A O 1
ATOM 771 N N . VAL A 1 100 ? 14.07 -13.305 -15.781 1 96.44 100 VAL A N 1
ATOM 772 C CA . VAL A 1 100 ? 15.055 -14.086 -15.031 1 96.44 100 VAL A CA 1
ATOM 773 C C . VAL A 1 100 ? 14.438 -15.406 -14.578 1 96.44 100 VAL A C 1
ATOM 775 O O . VAL A 1 100 ? 15.047 -16.469 -14.727 1 96.44 100 VAL A O 1
ATOM 778 N N . ILE A 1 101 ? 13.273 -15.336 -14.086 1 96.44 101 ILE A N 1
ATOM 779 C CA . ILE A 1 101 ? 12.594 -16.516 -13.57 1 96.44 101 ILE A CA 1
ATOM 780 C C . ILE A 1 101 ? 12.273 -17.469 -14.719 1 96.44 101 ILE A C 1
ATOM 782 O O . ILE A 1 101 ? 12.531 -18.672 -14.633 1 96.44 101 ILE A O 1
ATOM 786 N N . GLY A 1 102 ? 11.766 -16.938 -15.781 1 93.5 102 GLY A N 1
ATOM 787 C CA . GLY A 1 102 ? 11.43 -17.75 -16.953 1 93.5 102 GLY A CA 1
ATOM 788 C C . GLY A 1 102 ? 12.625 -18.438 -17.562 1 93.5 102 GLY A C 1
ATOM 789 O O . GLY A 1 102 ? 12.57 -19.641 -17.859 1 93.5 102 GLY A O 1
ATOM 790 N N . GLU A 1 103 ? 13.664 -17.75 -17.703 1 93.5 103 GLU A N 1
ATOM 791 C CA . GLU A 1 103 ? 14.875 -18.297 -18.312 1 93.5 103 GLU A CA 1
ATOM 792 C C . GLU A 1 103 ? 15.469 -19.422 -17.453 1 93.5 103 GLU A C 1
ATOM 794 O O . GLU A 1 103 ? 15.859 -20.469 -17.969 1 93.5 103 GLU A O 1
ATOM 799 N N . LEU A 1 104 ? 15.57 -19.125 -16.203 1 95.75 104 LEU A N 1
ATOM 800 C CA . LEU A 1 104 ? 16.141 -20.141 -15.32 1 95.75 104 LEU A CA 1
ATOM 801 C C . LEU A 1 104 ? 15.266 -21.391 -15.289 1 95.75 104 LEU A C 1
ATOM 803 O O . LEU A 1 104 ? 15.781 -22.5 -15.25 1 95.75 104 LEU A O 1
ATOM 807 N N . PHE A 1 105 ? 14.016 -21.203 -15.312 1 94.31 105 PHE A N 1
ATOM 808 C CA . PHE A 1 105 ? 13.094 -22.328 -15.336 1 94.31 105 PHE A CA 1
ATOM 809 C C . PHE A 1 105 ? 13.328 -23.188 -16.562 1 94.31 105 PHE A C 1
ATOM 811 O O . PHE A 1 105 ? 13.414 -24.406 -16.469 1 94.31 105 PHE A O 1
ATOM 818 N N . VAL A 1 106 ? 13.453 -22.547 -17.688 1 92.12 106 VAL A N 1
ATOM 819 C CA . VAL A 1 106 ? 13.633 -23.25 -18.953 1 92.12 106 VAL A CA 1
ATOM 820 C C . VAL A 1 106 ? 14.953 -24.016 -18.922 1 92.12 106 VAL A C 1
ATOM 822 O O . VAL A 1 106 ? 15.016 -25.172 -19.375 1 92.12 106 VAL A O 1
ATOM 825 N N . ARG A 1 107 ? 15.938 -23.422 -18.438 1 94.12 107 ARG A N 1
ATOM 826 C CA . ARG A 1 107 ? 17.234 -24.078 -18.359 1 94.12 107 ARG A CA 1
ATOM 827 C C . ARG A 1 107 ? 17.172 -25.328 -17.5 1 94.12 107 ARG A C 1
ATOM 829 O O . ARG A 1 107 ? 17.75 -26.359 -17.859 1 94.12 107 ARG A O 1
ATOM 836 N N . ILE A 1 108 ? 16.531 -25.219 -16.406 1 95.12 108 ILE A N 1
ATOM 837 C CA . ILE A 1 108 ? 16.406 -26.375 -15.508 1 95.12 108 ILE A CA 1
ATOM 838 C C . ILE A 1 108 ? 15.57 -27.453 -16.188 1 95.12 108 ILE A C 1
ATOM 840 O O . ILE A 1 108 ? 15.922 -28.641 -16.156 1 95.12 108 ILE A O 1
ATOM 844 N N . PHE A 1 109 ? 14.547 -27.016 -16.812 1 92.81 109 PHE A N 1
ATOM 845 C CA . PHE A 1 109 ? 13.664 -27.938 -17.5 1 92.81 109 PHE A CA 1
ATOM 846 C C . PHE A 1 109 ? 14.414 -28.672 -18.609 1 92.81 109 PHE A C 1
ATOM 848 O O . PHE A 1 109 ? 14.273 -29.891 -18.766 1 92.81 109 PHE A O 1
ATOM 855 N N . GLU A 1 110 ? 15.211 -27.984 -19.328 1 93.06 110 GLU A N 1
ATOM 856 C CA . GLU A 1 110 ? 16.016 -28.562 -20.406 1 93.06 110 GLU A CA 1
ATOM 857 C C . GLU A 1 110 ? 17.016 -29.562 -19.859 1 93.06 110 GLU A C 1
ATOM 859 O O . GLU A 1 110 ? 17.25 -30.609 -20.469 1 93.06 110 GLU A O 1
ATOM 864 N N . ARG A 1 111 ? 17.594 -29.203 -18.797 1 95.06 111 ARG A N 1
ATOM 865 C CA . ARG A 1 111 ? 18.531 -30.125 -18.172 1 95.06 111 ARG A CA 1
ATOM 866 C C . ARG A 1 111 ? 17.859 -31.438 -17.812 1 95.06 111 ARG A C 1
ATOM 868 O O . ARG A 1 111 ? 18.438 -32.5 -18.031 1 95.06 111 ARG A O 1
ATOM 875 N N . VAL A 1 112 ? 16.672 -31.359 -17.297 1 95.69 112 VAL A N 1
ATOM 876 C CA . VAL A 1 112 ? 15.938 -32.562 -16.922 1 95.69 112 VAL A CA 1
ATOM 877 C C . VAL A 1 112 ? 15.555 -33.344 -18.172 1 95.69 112 VAL A C 1
ATOM 879 O O . VAL A 1 112 ? 15.664 -34.562 -18.203 1 95.69 112 VAL A O 1
ATOM 882 N N . ALA A 1 113 ? 15.094 -32.656 -19.188 1 94.62 113 ALA A N 1
ATOM 883 C CA . ALA A 1 113 ? 14.727 -33.312 -20.438 1 94.62 113 ALA A CA 1
ATOM 884 C C . ALA A 1 113 ? 15.906 -34.062 -21.031 1 94.62 113 ALA A C 1
ATOM 886 O O . ALA A 1 113 ? 15.742 -35.188 -21.516 1 94.62 113 ALA A O 1
ATOM 887 N N . GLU A 1 114 ? 17.047 -33.469 -20.984 1 95 114 GLU A N 1
ATOM 888 C CA . GLU A 1 114 ? 18.266 -34.094 -21.516 1 95 114 GLU A CA 1
ATOM 889 C C . GLU A 1 114 ? 18.656 -35.312 -20.688 1 95 114 GLU A C 1
ATOM 891 O O . GLU A 1 114 ? 18.969 -36.344 -21.25 1 95 114 GLU A O 1
ATOM 896 N N . GLU A 1 115 ? 18.609 -35.125 -19.438 1 96.31 115 GLU A N 1
ATOM 897 C CA . GLU A 1 115 ? 19.016 -36.219 -18.531 1 96.31 115 GLU A CA 1
ATOM 898 C C . GLU A 1 115 ? 18.125 -37.438 -18.703 1 96.31 115 GLU A C 1
ATOM 900 O O . GLU A 1 115 ? 18.578 -38.562 -18.547 1 96.31 115 GLU A O 1
ATOM 905 N N . HIS A 1 116 ? 16.875 -37.219 -19.094 1 96.12 116 HIS A N 1
ATOM 906 C CA . HIS A 1 116 ? 15.93 -38.312 -19.188 1 96.12 116 HIS A CA 1
ATOM 907 C C . HIS A 1 116 ? 15.641 -38.688 -20.641 1 96.12 116 HIS A C 1
ATOM 909 O O . HIS A 1 116 ? 14.781 -39.531 -20.922 1 96.12 116 HIS A O 1
ATOM 915 N N . ASN A 1 117 ? 16.312 -38 -21.562 1 95.12 117 ASN A N 1
ATOM 916 C CA . ASN A 1 117 ? 16.156 -38.25 -22.984 1 95.12 117 ASN A CA 1
ATOM 917 C C . ASN A 1 117 ? 14.688 -38.125 -23.406 1 95.12 117 ASN A C 1
ATOM 919 O O . ASN A 1 117 ? 14.156 -39.031 -24.062 1 95.12 117 ASN A O 1
ATOM 923 N N . ALA A 1 118 ? 14.055 -37.094 -22.906 1 95.62 118 ALA A N 1
ATOM 924 C CA . ALA A 1 118 ? 12.656 -36.875 -23.25 1 95.62 118 ALA A CA 1
ATOM 925 C C . ALA A 1 118 ? 12.5 -36.5 -24.719 1 95.62 118 ALA A C 1
ATOM 927 O O . ALA A 1 118 ? 13.266 -35.688 -25.234 1 95.62 118 ALA A O 1
ATOM 928 N N . GLU A 1 119 ? 11.516 -37.062 -25.391 1 95.5 119 GLU A N 1
ATOM 929 C CA . GLU A 1 119 ? 11.336 -36.812 -26.828 1 95.5 119 GLU A CA 1
ATOM 930 C C . GLU A 1 119 ? 10.102 -35.969 -27.094 1 95.5 119 GLU A C 1
ATOM 932 O O . GLU A 1 119 ? 10.016 -35.312 -28.125 1 95.5 119 GLU A O 1
ATOM 937 N N . TYR A 1 120 ? 9.195 -35.969 -26.203 1 95.06 120 TYR A N 1
ATOM 938 C CA . TYR A 1 120 ? 7.934 -35.281 -26.406 1 95.06 120 TYR A CA 1
ATOM 939 C C . TYR A 1 120 ? 7.637 -34.344 -25.234 1 95.06 120 TYR A C 1
ATOM 941 O O . TYR A 1 120 ? 8.039 -34.625 -24.094 1 95.06 120 TYR A O 1
ATOM 949 N N . LEU A 1 121 ? 7.016 -33.219 -25.531 1 94.38 121 LEU A N 1
ATOM 950 C CA . LEU A 1 121 ? 6.586 -32.25 -24.516 1 94.38 121 LEU A CA 1
ATOM 951 C C . LEU A 1 121 ? 5.066 -32.25 -24.391 1 94.38 121 LEU A C 1
ATOM 953 O O . LEU A 1 121 ? 4.348 -32.219 -25.391 1 94.38 121 LEU A O 1
ATOM 957 N N . ILE A 1 122 ? 4.617 -32.406 -23.172 1 94.62 122 ILE A N 1
ATOM 958 C CA . ILE A 1 122 ? 3.191 -32.281 -22.891 1 94.62 122 ILE A CA 1
ATOM 959 C C . ILE A 1 122 ? 2.922 -30.984 -22.156 1 94.62 122 ILE A C 1
ATOM 961 O O . ILE A 1 122 ? 3.635 -30.641 -21.219 1 94.62 122 ILE A O 1
ATOM 965 N N . GLN A 1 123 ? 1.917 -30.219 -22.578 1 91.69 123 GLN A N 1
ATOM 966 C CA . GLN A 1 123 ? 1.588 -28.922 -21.984 1 91.69 123 GLN A CA 1
ATOM 967 C C . GLN A 1 123 ? 0.108 -28.844 -21.609 1 91.69 123 GLN A C 1
ATOM 969 O O . GLN A 1 123 ? -0.741 -29.391 -22.328 1 91.69 123 GLN A O 1
ATOM 974 N N . GLY A 1 124 ? -0.11 -28.141 -20.5 1 90.88 124 GLY A N 1
ATOM 975 C CA . GLY A 1 124 ? -1.478 -27.969 -20.031 1 90.88 124 GLY A CA 1
ATOM 976 C C . GLY A 1 124 ? -2.174 -26.781 -20.656 1 90.88 124 GLY A C 1
ATOM 977 O O . GLY A 1 124 ? -2.895 -26.047 -19.969 1 90.88 124 GLY A O 1
ATOM 978 N N . THR A 1 125 ? -2.006 -26.531 -21.875 1 86.38 125 THR A N 1
ATOM 979 C CA . THR A 1 125 ? -2.629 -25.422 -22.594 1 86.38 125 THR A CA 1
ATOM 980 C C . THR A 1 125 ? -4.133 -25.656 -22.75 1 86.38 125 THR A C 1
ATOM 982 O O . THR A 1 125 ? -4.562 -26.75 -23.109 1 86.38 125 THR A O 1
ATOM 985 N N . ILE A 1 126 ? -4.883 -24.547 -22.422 1 88.38 126 ILE A N 1
ATOM 986 C CA . ILE A 1 126 ? -6.332 -24.656 -22.562 1 88.38 126 ILE A CA 1
ATOM 987 C C . ILE A 1 126 ? -6.812 -23.719 -23.656 1 88.38 126 ILE A C 1
ATOM 989 O O . ILE A 1 126 ? -6.023 -22.969 -24.25 1 88.38 126 ILE A O 1
ATOM 993 N N . TYR A 1 127 ? -8.07 -23.75 -23.953 1 83.69 127 TYR A N 1
ATOM 994 C CA . TYR A 1 127 ? -8.625 -23.078 -25.125 1 83.69 127 TYR A CA 1
ATOM 995 C C . TYR A 1 127 ? -8.406 -21.578 -25.047 1 83.69 127 TYR A C 1
ATOM 997 O O . TYR A 1 127 ? -7.969 -20.953 -26.016 1 83.69 127 TYR A O 1
ATOM 1005 N N . PRO A 1 128 ? -8.672 -20.969 -23.906 1 80.25 128 PRO A N 1
ATOM 1006 C CA . PRO A 1 128 ? -8.461 -19.531 -23.828 1 80.25 128 PRO A CA 1
ATOM 1007 C C . PRO A 1 128 ? -7.023 -19.125 -24.125 1 80.25 128 PRO A C 1
ATOM 1009 O O . PRO A 1 128 ? -6.781 -18.031 -24.672 1 80.25 128 PRO A O 1
ATOM 1012 N N . ASP A 1 129 ? -6.09 -19.938 -23.812 1 78.19 129 ASP A N 1
ATOM 1013 C CA . ASP A 1 129 ? -4.684 -19.656 -24.109 1 78.19 129 ASP A CA 1
ATOM 1014 C C . ASP A 1 129 ? -4.438 -19.594 -25.609 1 78.19 129 ASP A C 1
ATOM 1016 O O . ASP A 1 129 ? -3.629 -18.797 -26.078 1 78.19 129 ASP A O 1
ATOM 1020 N N . ILE A 1 130 ? -5.168 -20.406 -26.297 1 75.69 130 ILE A N 1
ATOM 1021 C CA . ILE A 1 130 ? -5.016 -20.5 -27.734 1 75.69 130 ILE A CA 1
ATOM 1022 C C . ILE A 1 130 ? -5.578 -19.25 -28.406 1 75.69 130 ILE A C 1
ATOM 1024 O O . ILE A 1 130 ? -4.961 -18.688 -29.312 1 75.69 130 ILE A O 1
ATOM 1028 N N . ILE A 1 131 ? -6.664 -18.859 -27.922 1 71.25 131 ILE A N 1
ATOM 1029 C CA . ILE A 1 131 ? -7.312 -17.672 -28.484 1 71.25 131 ILE A CA 1
ATOM 1030 C C . ILE A 1 131 ? -6.422 -16.453 -28.281 1 71.25 131 ILE A C 1
ATOM 1032 O O . ILE A 1 131 ? -6.277 -15.625 -29.172 1 71.25 131 ILE A O 1
ATOM 1036 N N . GLU A 1 132 ? -5.902 -16.375 -27.094 1 64.31 132 GLU A N 1
ATOM 1037 C CA . GLU A 1 132 ? -5.039 -15.242 -26.75 1 64.31 132 GLU A CA 1
ATOM 1038 C C . GLU A 1 132 ? -3.787 -15.227 -27.625 1 64.31 132 GLU A C 1
ATOM 1040 O O . GLU A 1 132 ? -3.287 -14.164 -28 1 64.31 132 GLU A O 1
ATOM 1045 N N . SER A 1 133 ? -3.301 -16.391 -27.984 1 59.91 133 SER A N 1
ATOM 1046 C CA . SER A 1 133 ? -2.104 -16.516 -28.797 1 59.91 133 SER A CA 1
ATOM 1047 C C . SER A 1 133 ? -2.406 -16.219 -30.266 1 59.91 133 SER A C 1
ATOM 1049 O O . SER A 1 133 ? -1.549 -15.711 -30.984 1 59.91 133 SER A O 1
ATOM 1051 N N . GLN A 1 134 ? -3.482 -16.766 -30.703 1 54.53 134 GLN A N 1
ATOM 1052 C CA . GLN A 1 134 ? -3.838 -16.516 -32.094 1 54.53 134 GLN A CA 1
ATOM 1053 C C . GLN A 1 134 ? -3.947 -15.016 -32.375 1 54.53 134 GLN A C 1
ATOM 1055 O O . GLN A 1 134 ? -3.674 -14.555 -33.469 1 54.53 134 GLN A O 1
ATOM 1060 N N . GLY A 1 135 ? -4.531 -14.258 -31.359 1 46.06 135 GLY A N 1
ATOM 1061 C CA . GLY A 1 135 ? -4.641 -12.82 -31.578 1 46.06 135 GLY A CA 1
ATOM 1062 C C . GLY A 1 135 ? -3.311 -12.102 -31.484 1 46.06 135 GLY A C 1
ATOM 1063 O O . GLY A 1 135 ? -3.217 -10.914 -31.812 1 46.06 135 GLY A O 1
ATOM 1064 N N . GLY A 1 136 ? -2.146 -12.688 -30.891 1 46.03 136 GLY A N 1
ATOM 1065 C CA . GLY A 1 136 ? -0.806 -12.133 -30.797 1 46.03 136 GLY A CA 1
ATOM 1066 C C . GLY A 1 136 ? 0.283 -13.172 -30.969 1 46.03 136 GLY A C 1
ATOM 1067 O O . GLY A 1 136 ? -0.003 -14.367 -31.078 1 46.03 136 GLY A O 1
ATOM 1068 N N . ILE A 1 137 ? 1.807 -12.75 -31.047 1 41.78 137 ILE A N 1
ATOM 1069 C CA . ILE A 1 137 ? 3.123 -13.305 -31.344 1 41.78 137 ILE A CA 1
ATOM 1070 C C . ILE A 1 137 ? 3.426 -14.453 -30.391 1 41.78 137 ILE A C 1
ATOM 1072 O O . ILE A 1 137 ? 4.547 -14.969 -30.359 1 41.78 137 ILE A O 1
ATOM 1076 N N . LYS A 1 138 ? 2.826 -14.578 -29.266 1 47.44 138 LYS A N 1
ATOM 1077 C CA . LYS A 1 138 ? 3.506 -15.438 -28.312 1 47.44 138 LYS A CA 1
ATOM 1078 C C . LYS A 1 138 ? 3.285 -16.906 -28.641 1 47.44 138 LYS A C 1
ATOM 1080 O O . LYS A 1 138 ? 2.148 -17.344 -28.844 1 47.44 138 LYS A O 1
ATOM 1085 N N . SER A 1 139 ? 4.27 -17.516 -29.219 1 42.81 139 SER A N 1
ATOM 1086 C CA . SER A 1 139 ? 4.215 -18.938 -29.531 1 42.81 139 SER A CA 1
ATOM 1087 C C . SER A 1 139 ? 3.883 -19.766 -28.297 1 42.81 139 SER A C 1
ATOM 1089 O O . SER A 1 139 ? 4.523 -19.625 -27.266 1 42.81 139 SER A O 1
ATOM 1091 N N . HIS A 1 140 ? 2.701 -20.25 -28.125 1 47.03 140 HIS A N 1
ATOM 1092 C CA . HIS A 1 140 ? 2.258 -21.156 -27.078 1 47.03 140 HIS A CA 1
ATOM 1093 C C . HIS A 1 140 ? 3.23 -22.328 -26.922 1 47.03 140 HIS A C 1
ATOM 1095 O O . HIS A 1 140 ? 3.148 -23.078 -25.953 1 47.03 140 HIS A O 1
ATOM 1101 N N . HIS A 1 141 ? 4.145 -22.422 -27.766 1 49.31 141 HIS A N 1
ATOM 1102 C CA . HIS A 1 141 ? 5.062 -23.547 -27.719 1 49.31 141 HIS A CA 1
ATOM 1103 C C . HIS A 1 141 ? 6.211 -23.297 -26.75 1 49.31 141 HIS A C 1
ATOM 1105 O O . HIS A 1 141 ? 7.133 -24.109 -26.641 1 49.31 141 HIS A O 1
ATOM 1111 N N . ASN A 1 142 ? 6.035 -22.156 -26.078 1 50.41 142 ASN A N 1
ATOM 1112 C CA . ASN A 1 142 ? 7.066 -21.766 -25.125 1 50.41 142 ASN A CA 1
ATOM 1113 C C . ASN A 1 142 ? 6.809 -22.375 -23.75 1 50.41 142 ASN A C 1
ATOM 1115 O O . ASN A 1 142 ? 5.66 -22.594 -23.359 1 50.41 142 ASN A O 1
ATOM 1119 N N . VAL A 1 143 ? 7.773 -23.219 -23.422 1 44.62 143 VAL A N 1
ATOM 1120 C CA . VAL A 1 143 ? 7.715 -23.688 -22.047 1 44.62 143 VAL A CA 1
ATOM 1121 C C . VAL A 1 143 ? 7.672 -22.5 -21.094 1 44.62 143 VAL A C 1
ATOM 1123 O O . VAL A 1 143 ? 8.602 -21.688 -21.047 1 44.62 143 VAL A O 1
ATOM 1126 N N . GLY A 1 144 ? 6.594 -22.438 -20.344 1 53.09 144 GLY A N 1
ATOM 1127 C CA . GLY A 1 144 ? 6.473 -21.312 -19.438 1 53.09 144 GLY A CA 1
ATOM 1128 C C . GLY A 1 144 ? 6.508 -19.969 -20.141 1 53.09 144 GLY A C 1
ATOM 1129 O O . GLY A 1 144 ? 6.949 -18.969 -19.562 1 53.09 144 GLY A O 1
ATOM 1130 N N . GLY A 1 145 ? 6.273 -20 -21.484 1 55.94 145 GLY A N 1
ATOM 1131 C CA . GLY A 1 145 ? 6.285 -18.766 -22.266 1 55.94 145 GLY A CA 1
ATOM 1132 C C . GLY A 1 145 ? 7.66 -18.422 -22.797 1 55.94 145 GLY A C 1
ATOM 1133 O O . GLY A 1 145 ? 7.824 -17.391 -23.469 1 55.94 145 GLY A O 1
ATOM 1134 N N . PHE A 1 146 ? 8.664 -19.344 -22.547 1 62.41 146 PHE A N 1
ATOM 1135 C CA . PHE A 1 146 ? 10.023 -18.969 -22.922 1 62.41 146 PHE A CA 1
ATOM 1136 C C . PHE A 1 146 ? 10.586 -19.953 -23.953 1 62.41 146 PHE A C 1
ATOM 1138 O O . PHE A 1 146 ? 10.234 -21.141 -23.938 1 62.41 146 PHE A O 1
ATOM 1145 N N . PRO A 1 147 ? 11.406 -19.453 -24.812 1 63.09 147 PRO A N 1
ATOM 1146 C CA . PRO A 1 147 ? 12.016 -20.297 -25.844 1 63.09 147 PRO A CA 1
ATOM 1147 C C . PRO A 1 147 ? 12.953 -21.359 -25.266 1 63.09 147 PRO A C 1
ATOM 1149 O O . PRO A 1 147 ? 13.641 -21.094 -24.281 1 63.09 147 PRO A O 1
ATOM 1152 N N . THR A 1 148 ? 12.719 -22.562 -25.75 1 69.94 148 THR A N 1
ATOM 1153 C CA . THR A 1 148 ? 13.594 -23.656 -25.359 1 69.94 148 THR A CA 1
ATOM 1154 C C . THR A 1 148 ? 14.562 -24 -26.484 1 69.94 148 THR A C 1
ATOM 1156 O O . THR A 1 148 ? 14.234 -23.859 -27.672 1 69.94 148 THR A O 1
ATOM 1159 N N . SER A 1 149 ? 15.781 -24.312 -26.094 1 75.94 149 SER A N 1
ATOM 1160 C CA . SER A 1 149 ? 16.766 -24.797 -27.062 1 75.94 149 SER A CA 1
ATOM 1161 C C . SER A 1 149 ? 16.641 -26.312 -27.25 1 75.94 149 SER A C 1
ATOM 1163 O O . SER A 1 149 ? 17.156 -26.875 -28.203 1 75.94 149 SER A O 1
ATOM 1165 N N . TYR A 1 150 ? 15.961 -26.891 -26.375 1 81.69 150 TYR A N 1
ATOM 1166 C CA . TYR A 1 150 ? 15.758 -28.328 -26.453 1 81.69 150 TYR A CA 1
ATOM 1167 C C . TYR A 1 150 ? 14.703 -28.672 -27.516 1 81.69 150 TYR A C 1
ATOM 1169 O O . TYR A 1 150 ? 13.609 -28.094 -27.516 1 81.69 150 TYR A O 1
ATOM 1177 N N . LYS A 1 151 ? 15.07 -29.547 -28.391 1 84 151 LYS A N 1
ATOM 1178 C CA . LYS A 1 151 ? 14.172 -29.859 -29.516 1 84 151 LYS A CA 1
ATOM 1179 C C . LYS A 1 151 ? 13.336 -31.094 -29.203 1 84 151 LYS A C 1
ATOM 1181 O O . LYS A 1 151 ? 13.875 -32.188 -29.062 1 84 151 LYS A O 1
ATOM 1186 N N . PHE A 1 152 ? 12.094 -30.906 -29.125 1 89.88 152 PHE A N 1
ATOM 1187 C CA . PHE A 1 152 ? 11.156 -32 -28.969 1 89.88 152 PHE A CA 1
ATOM 1188 C C . PHE A 1 152 ? 10.617 -32.469 -30.312 1 89.88 152 PHE A C 1
ATOM 1190 O O . PHE A 1 152 ? 10.484 -31.656 -31.234 1 89.88 152 PHE A O 1
ATOM 1197 N N . LYS A 1 153 ? 10.367 -33.719 -30.406 1 91.12 153 LYS A N 1
ATOM 1198 C CA . LYS A 1 153 ? 9.781 -34.25 -31.625 1 91.12 153 LYS A CA 1
ATOM 1199 C C . LYS A 1 153 ? 8.375 -33.719 -31.844 1 91.12 153 LYS A C 1
ATOM 1201 O O . LYS A 1 153 ? 7.961 -33.469 -33 1 91.12 153 LYS A O 1
ATOM 1206 N N . ASP A 1 154 ? 7.645 -33.562 -30.75 1 91.69 154 ASP A N 1
ATOM 1207 C CA . ASP A 1 154 ? 6.273 -33.062 -30.812 1 91.69 154 ASP A CA 1
ATOM 1208 C C . ASP A 1 154 ? 5.844 -32.469 -29.469 1 91.69 154 ASP A C 1
ATOM 1210 O O . ASP A 1 154 ? 6.48 -32.719 -28.438 1 91.69 154 ASP A O 1
ATOM 1214 N N . VAL A 1 155 ? 4.848 -31.562 -29.594 1 91.62 155 VAL A N 1
ATOM 1215 C CA . VAL A 1 155 ? 4.211 -30.984 -28.406 1 91.62 155 VAL A CA 1
ATOM 1216 C C . VAL A 1 155 ? 2.742 -31.391 -28.359 1 91.62 155 VAL A C 1
ATOM 1218 O O . VAL A 1 155 ? 2 -31.188 -29.328 1 91.62 155 VAL A O 1
ATOM 1221 N N . ILE A 1 156 ? 2.387 -31.969 -27.281 1 94.19 156 ILE A N 1
ATOM 1222 C CA . ILE A 1 156 ? 1.021 -32.469 -27.141 1 94.19 156 ILE A CA 1
ATOM 1223 C C . ILE A 1 156 ? 0.269 -31.625 -26.109 1 94.19 156 ILE A C 1
ATOM 1225 O O . ILE A 1 156 ? 0.764 -31.391 -25.016 1 94.19 156 ILE A O 1
ATOM 1229 N N . GLU A 1 157 ? -0.928 -31.141 -26.453 1 94.06 157 GLU A N 1
ATOM 1230 C CA . GLU A 1 157 ? -1.785 -30.328 -25.594 1 94.06 157 GLU A CA 1
ATOM 1231 C C . GLU A 1 157 ? -3.178 -30.938 -25.469 1 94.06 157 GLU A C 1
ATOM 1233 O O . GLU A 1 157 ? -4.129 -30.469 -26.078 1 94.06 157 GLU A O 1
ATOM 1238 N N . PRO A 1 158 ? -3.287 -31.812 -24.594 1 95.5 158 PRO A N 1
ATOM 1239 C CA . PRO A 1 158 ? -4.516 -32.625 -24.531 1 95.5 158 PRO A CA 1
ATOM 1240 C C . PRO A 1 158 ? -5.73 -31.797 -24.094 1 95.5 158 PRO A C 1
ATOM 1242 O O . PRO A 1 158 ? -6.871 -32.188 -24.375 1 95.5 158 PRO A O 1
ATOM 1245 N N . LEU A 1 159 ? -5.531 -30.641 -23.406 1 95.44 159 LEU A N 1
ATOM 1246 C CA . LEU A 1 159 ? -6.633 -29.875 -22.844 1 95.44 159 LEU A CA 1
ATOM 1247 C C . LEU A 1 159 ? -6.98 -28.688 -23.734 1 95.44 159 LEU A C 1
ATOM 1249 O O . LEU A 1 159 ? -7.77 -27.812 -23.359 1 95.44 159 LEU A O 1
ATOM 1253 N N . ARG A 1 160 ? -6.492 -28.594 -24.906 1 92.31 160 ARG A N 1
ATOM 1254 C CA . ARG A 1 160 ? -6.5 -27.422 -25.766 1 92.31 160 ARG A CA 1
ATOM 1255 C C . ARG A 1 160 ? -7.926 -27.016 -26.125 1 92.31 160 ARG A C 1
ATOM 1257 O O . ARG A 1 160 ? -8.172 -25.859 -26.5 1 92.31 160 ARG A O 1
ATOM 1264 N N . GLU A 1 161 ? -8.914 -27.875 -26 1 92.44 161 GLU A N 1
ATOM 1265 C CA . GLU A 1 161 ? -10.273 -27.547 -26.406 1 92.44 161 GLU A CA 1
ATOM 1266 C C . GLU A 1 161 ? -11.148 -27.234 -25.203 1 92.44 161 GLU A C 1
ATOM 1268 O O . GLU A 1 161 ? -12.336 -26.922 -25.344 1 92.44 161 GLU A O 1
ATOM 1273 N N . LEU A 1 162 ? -10.57 -27.25 -24.062 1 94.19 162 LEU A N 1
ATOM 1274 C CA . LEU A 1 162 ? -11.375 -27.125 -22.844 1 94.19 162 LEU A CA 1
ATOM 1275 C C . LEU A 1 162 ? -11.281 -25.703 -22.281 1 94.19 162 LEU A C 1
ATOM 1277 O O . LEU A 1 162 ? -10.258 -25.047 -22.422 1 94.19 162 LEU A O 1
ATOM 1281 N N . TYR A 1 163 ? -12.336 -25.328 -21.703 1 89.56 163 TYR A N 1
ATOM 1282 C CA . TYR A 1 163 ? -12.352 -24.141 -20.859 1 89.56 163 TYR A CA 1
ATOM 1283 C C . TYR A 1 163 ? -12.055 -24.5 -19.406 1 89.56 163 TYR A C 1
ATOM 1285 O O . TYR A 1 163 ? -12.062 -25.688 -19.047 1 89.56 163 TYR A O 1
ATOM 1293 N N . LYS A 1 164 ? -11.766 -23.469 -18.625 1 88.06 164 LYS A N 1
ATOM 1294 C CA . LYS A 1 164 ? -11.312 -23.672 -17.25 1 88.06 164 LYS A CA 1
ATOM 1295 C C . LYS A 1 164 ? -12.305 -24.5 -16.453 1 88.06 164 LYS A C 1
ATOM 1297 O O . LYS A 1 164 ? -11.914 -25.391 -15.703 1 88.06 164 LYS A O 1
ATOM 1302 N N . ASP A 1 165 ? -13.609 -24.281 -16.625 1 89.88 165 ASP A N 1
ATOM 1303 C CA . ASP A 1 165 ? -14.625 -25.016 -15.883 1 89.88 165 ASP A CA 1
ATOM 1304 C C . ASP A 1 165 ? -14.625 -26.5 -16.281 1 89.88 165 ASP A C 1
ATOM 1306 O O . ASP A 1 165 ? -14.859 -27.375 -15.438 1 89.88 165 ASP A O 1
ATOM 1310 N N . GLU A 1 166 ? -14.375 -26.719 -17.5 1 94.69 166 GLU A N 1
ATOM 1311 C CA . GLU A 1 166 ? -14.32 -28.078 -18 1 94.69 166 GLU A CA 1
ATOM 1312 C C . GLU A 1 166 ? -13.086 -28.812 -17.484 1 94.69 166 GLU A C 1
ATOM 1314 O O . GLU A 1 166 ? -13.141 -30 -17.188 1 94.69 166 GLU A O 1
ATOM 1319 N N . VAL A 1 167 ? -12.008 -28.062 -17.391 1 94.88 167 VAL A N 1
ATOM 1320 C CA . VAL A 1 167 ? -10.789 -28.641 -16.844 1 94.88 167 VAL A CA 1
ATOM 1321 C C . VAL A 1 167 ? -11.031 -29.078 -15.398 1 94.88 167 VAL A C 1
ATOM 1323 O O . VAL A 1 167 ? -10.586 -30.156 -14.977 1 94.88 167 VAL A O 1
ATOM 1326 N N . ARG A 1 168 ? -11.75 -28.297 -14.703 1 94.31 168 ARG A N 1
ATOM 1327 C CA . ARG A 1 168 ? -12.062 -28.625 -13.312 1 94.31 168 ARG A CA 1
ATOM 1328 C C . ARG A 1 168 ? -12.945 -29.859 -13.227 1 94.31 168 ARG A C 1
ATOM 1330 O O . ARG A 1 168 ? -12.797 -30.672 -12.312 1 94.31 168 ARG A O 1
ATOM 1337 N N . GLU A 1 169 ? -13.844 -29.984 -14.148 1 96 169 GLU A N 1
ATOM 1338 C CA . GLU A 1 169 ? -14.68 -31.172 -14.203 1 96 169 GLU A CA 1
ATOM 1339 C C . GLU A 1 169 ? -13.844 -32.438 -14.422 1 96 169 GLU A C 1
ATOM 1341 O O . GLU A 1 169 ? -14.086 -33.469 -13.797 1 96 169 GLU A O 1
ATOM 1346 N N . VAL A 1 170 ? -12.914 -32.312 -15.305 1 97.31 170 VAL A N 1
ATOM 1347 C CA . VAL A 1 170 ? -12.031 -33.438 -15.578 1 97.31 170 VAL A CA 1
ATOM 1348 C C . VAL A 1 170 ? -11.195 -33.75 -14.336 1 97.31 170 VAL A C 1
ATOM 1350 O O . VAL A 1 170 ? -11 -34.938 -14.008 1 97.31 170 VAL A O 1
ATOM 1353 N N . ALA A 1 171 ? -10.719 -32.719 -13.648 1 96.88 171 ALA A N 1
ATOM 1354 C CA . ALA A 1 171 ? -9.93 -32.906 -12.43 1 96.88 171 ALA A CA 1
ATOM 1355 C C . ALA A 1 171 ? -10.711 -33.688 -11.383 1 96.88 171 ALA A C 1
ATOM 1357 O O . ALA A 1 171 ? -10.18 -34.625 -10.773 1 96.88 171 ALA A O 1
ATOM 1358 N N . ARG A 1 172 ? -11.945 -33.344 -11.211 1 96.19 172 ARG A N 1
ATOM 1359 C CA . ARG A 1 172 ? -12.812 -34.031 -10.25 1 96.19 172 ARG A CA 1
ATOM 1360 C C . ARG A 1 172 ? -13.039 -35.469 -10.656 1 96.19 172 ARG A C 1
ATOM 1362 O O . ARG A 1 172 ? -12.984 -36.375 -9.82 1 96.19 172 ARG A O 1
ATOM 1369 N N . TYR A 1 173 ? -13.281 -35.656 -11.906 1 96.88 173 TYR A N 1
ATOM 1370 C CA . TYR A 1 173 ? -13.508 -37 -12.438 1 96.88 173 TYR A CA 1
ATOM 1371 C C . TYR A 1 173 ? -12.289 -37.906 -12.203 1 96.88 173 TYR A C 1
ATOM 1373 O O . TYR A 1 173 ? -12.43 -39.062 -11.898 1 96.88 173 TYR A O 1
ATOM 1381 N N . LEU A 1 174 ? -11.094 -37.344 -12.367 1 96.69 174 LEU A N 1
ATOM 1382 C CA . LEU A 1 174 ? -9.852 -38.062 -12.242 1 96.69 174 LEU A CA 1
ATOM 1383 C C . LEU A 1 174 ? -9.5 -38.312 -10.773 1 96.69 174 LEU A C 1
ATOM 1385 O O . LEU A 1 174 ? -8.523 -38.969 -10.453 1 96.69 174 LEU A O 1
ATOM 1389 N N . GLY A 1 175 ? -10.242 -37.719 -9.875 1 94.56 175 GLY A N 1
ATOM 1390 C CA . GLY A 1 175 ? -10.055 -37.938 -8.445 1 94.56 175 GLY A CA 1
ATOM 1391 C C . GLY A 1 175 ? -8.992 -37.062 -7.84 1 94.56 175 GLY A C 1
ATOM 1392 O O . GLY A 1 175 ? -8.43 -37.375 -6.793 1 94.56 175 GLY A O 1
ATOM 1393 N N . LEU A 1 176 ? -8.641 -36 -8.531 1 95.12 176 LEU A N 1
ATOM 1394 C CA . LEU A 1 176 ? -7.719 -35.031 -7.938 1 95.12 176 LEU A CA 1
ATOM 1395 C C . LEU A 1 176 ? -8.352 -34.344 -6.738 1 95.12 176 LEU A C 1
ATOM 1397 O O . LEU A 1 176 ? -9.539 -34.031 -6.758 1 95.12 176 LEU A O 1
ATOM 1401 N N . PRO A 1 177 ? -7.566 -34.125 -5.707 1 93.44 177 PRO A N 1
ATOM 1402 C CA . PRO A 1 177 ? -8.117 -33.438 -4.523 1 93.44 177 PRO A CA 1
ATOM 1403 C C . PRO A 1 177 ? -8.656 -32.062 -4.82 1 93.44 177 PRO A C 1
ATOM 1405 O O . PRO A 1 177 ? -8.219 -31.406 -5.777 1 93.44 177 PRO A O 1
ATOM 1408 N N . LYS A 1 178 ? -9.508 -31.562 -3.932 1 90.31 178 LYS A N 1
ATOM 1409 C CA . LYS A 1 178 ? -10.141 -30.266 -4.078 1 90.31 178 LYS A CA 1
ATOM 1410 C C . LYS A 1 178 ? -9.102 -29.141 -4.055 1 90.31 178 LYS A C 1
ATOM 1412 O O . LYS A 1 178 ? -9.273 -28.109 -4.707 1 90.31 178 LYS A O 1
ATOM 1417 N N . GLU A 1 179 ? -8.07 -29.375 -3.346 1 87.5 179 GLU A N 1
ATOM 1418 C CA . GLU A 1 179 ? -6.988 -28.391 -3.23 1 87.5 179 GLU A CA 1
ATOM 1419 C C . GLU A 1 179 ? -6.359 -28.109 -4.59 1 87.5 179 GLU A C 1
ATOM 1421 O O . GLU A 1 179 ? -5.801 -27.031 -4.805 1 87.5 179 GLU A O 1
ATOM 1426 N N . ILE A 1 180 ? -6.453 -29.031 -5.5 1 89.25 180 ILE A N 1
ATOM 1427 C CA . ILE A 1 180 ? -5.918 -28.875 -6.848 1 89.25 180 ILE A CA 1
ATOM 1428 C C . ILE A 1 180 ? -7.035 -28.453 -7.797 1 89.25 180 ILE A C 1
ATOM 1430 O O . ILE A 1 180 ? -6.906 -27.453 -8.508 1 89.25 180 ILE A O 1
ATOM 1434 N N . SER A 1 181 ? -8.211 -29.078 -7.703 1 90.75 181 SER A N 1
ATOM 1435 C CA . SER A 1 181 ? -9.273 -28.875 -8.672 1 90.75 181 SER A CA 1
ATOM 1436 C C . SER A 1 181 ? -9.898 -27.484 -8.516 1 90.75 181 SER A C 1
ATOM 1438 O O . SER A 1 181 ? -10.383 -26.906 -9.484 1 90.75 181 SER A O 1
ATOM 1440 N N . GLU A 1 182 ? -9.852 -26.984 -7.285 1 88 182 GLU A N 1
ATOM 1441 C CA . GLU A 1 182 ? -10.5 -25.703 -7.02 1 88 182 GLU A CA 1
ATOM 1442 C C . GLU A 1 182 ? -9.469 -24.625 -6.699 1 88 182 GLU A C 1
ATOM 1444 O O . GLU A 1 182 ? -9.82 -23.562 -6.168 1 88 182 GLU A O 1
ATOM 1449 N N . ARG A 1 183 ? -8.289 -24.891 -7.016 1 89.56 183 ARG A N 1
ATOM 1450 C CA . ARG A 1 183 ? -7.199 -23.969 -6.691 1 89.56 183 ARG A CA 1
ATOM 1451 C C . ARG A 1 183 ? -7.348 -22.656 -7.441 1 89.56 183 ARG A C 1
ATOM 1453 O O . ARG A 1 183 ? -7.715 -22.641 -8.617 1 89.56 183 ARG A O 1
ATOM 1460 N N . MET A 1 184 ? -7.051 -21.562 -6.723 1 91.75 184 MET A N 1
ATOM 1461 C CA . MET A 1 184 ? -7.059 -20.234 -7.34 1 91.75 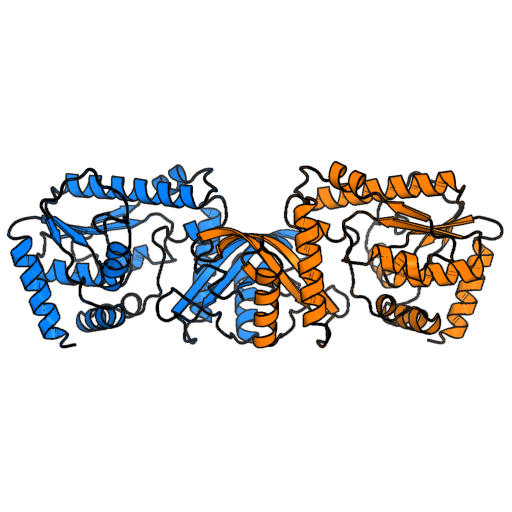184 MET A CA 1
ATOM 1462 C C . MET A 1 184 ? -5.863 -20.062 -8.273 1 91.75 184 MET A C 1
ATOM 1464 O O . MET A 1 184 ? -4.828 -20.703 -8.086 1 91.75 184 MET A O 1
ATOM 1468 N N . PRO A 1 185 ? -6.051 -19.188 -9.281 1 89.19 185 PRO A N 1
ATOM 1469 C CA . PRO A 1 185 ? -4.914 -18.922 -10.164 1 89.19 185 PRO A CA 1
ATOM 1470 C C . PRO A 1 185 ? -3.672 -18.469 -9.398 1 89.19 185 PRO A C 1
ATOM 1472 O O . PRO A 1 185 ? -3.783 -17.797 -8.375 1 89.19 185 PRO A O 1
ATOM 1475 N N . PHE A 1 186 ? -2.566 -18.922 -9.844 1 92.12 186 PHE A N 1
ATOM 1476 C CA . PHE A 1 186 ? -1.26 -18.578 -9.297 1 92.12 186 PHE A CA 1
ATOM 1477 C C . PHE A 1 186 ? -0.279 -18.234 -10.414 1 92.12 186 PHE A C 1
ATOM 1479 O O . PHE A 1 186 ? -0.169 -18.969 -11.391 1 92.12 186 PHE A O 1
ATOM 1486 N N . PRO A 1 187 ? 0.362 -17.109 -10.258 1 91.75 187 PRO A N 1
ATOM 1487 C CA . PRO A 1 187 ? 1.191 -16.656 -11.383 1 91.75 187 PRO A CA 1
ATOM 1488 C C . PRO A 1 187 ? 2.424 -17.531 -11.594 1 91.75 187 PRO A C 1
ATOM 1490 O O . PRO A 1 187 ? 2.975 -18.078 -10.625 1 91.75 187 PRO A O 1
ATOM 1493 N N . GLY A 1 188 ? 2.896 -17.562 -12.812 1 88.38 188 GLY A N 1
ATOM 1494 C CA . GLY A 1 188 ? 4.082 -18.328 -13.172 1 88.38 188 GLY A CA 1
ATOM 1495 C C . GLY A 1 188 ? 5.301 -17.969 -12.344 1 88.38 188 GLY A C 1
ATOM 1496 O O . GLY A 1 188 ? 5.945 -18.844 -11.766 1 88.38 188 GLY A O 1
ATOM 1497 N N . PRO A 1 189 ? 5.52 -16.734 -12.188 1 94.62 189 PRO A N 1
ATOM 1498 C CA . PRO A 1 189 ? 6.664 -16.297 -11.391 1 94.62 189 PRO A CA 1
ATOM 1499 C C . PRO A 1 189 ? 6.43 -16.453 -9.891 1 94.62 189 PRO A C 1
ATOM 1501 O O . PRO A 1 189 ? 7.285 -16.078 -9.086 1 94.62 189 PRO A O 1
ATOM 1504 N N . GLY A 1 190 ? 5.254 -16.938 -9.539 1 95.94 190 GLY A N 1
ATOM 1505 C CA . GLY A 1 190 ? 4.934 -17.234 -8.148 1 95.94 190 GLY A CA 1
ATOM 1506 C C . GLY A 1 190 ? 4.871 -15.984 -7.281 1 95.94 190 GLY A C 1
ATOM 1507 O O . GLY A 1 190 ? 4.328 -14.961 -7.699 1 95.94 190 GLY A O 1
ATOM 1508 N N . LEU A 1 191 ? 5.41 -16.062 -6.09 1 98.31 191 LEU A N 1
ATOM 1509 C CA . LEU A 1 191 ? 5.32 -14.992 -5.105 1 98.31 191 LEU A CA 1
ATOM 1510 C C . LEU A 1 191 ? 6.195 -13.805 -5.504 1 98.31 191 LEU A C 1
ATOM 1512 O O . LEU A 1 191 ? 6.074 -12.719 -4.934 1 98.31 191 LEU A O 1
ATOM 1516 N N . ALA A 1 192 ? 7.039 -13.984 -6.551 1 98.25 192 ALA A N 1
ATOM 1517 C CA . ALA A 1 192 ? 7.953 -12.922 -6.969 1 98.25 192 ALA A CA 1
ATOM 1518 C C . ALA A 1 192 ? 7.184 -11.695 -7.445 1 98.25 192 ALA A C 1
ATOM 1520 O O . ALA A 1 192 ? 7.637 -10.562 -7.27 1 98.25 192 ALA A O 1
ATOM 1521 N N . VAL A 1 193 ? 5.996 -11.922 -8 1 97.5 193 VAL A N 1
ATOM 1522 C CA . VAL A 1 193 ? 5.242 -10.789 -8.547 1 97.5 193 VAL A CA 1
ATOM 1523 C C . VAL A 1 193 ? 4.305 -10.234 -7.477 1 97.5 193 VAL A C 1
ATOM 1525 O O . VAL A 1 193 ? 3.516 -9.328 -7.746 1 97.5 193 VAL A O 1
ATOM 1528 N N . ARG A 1 194 ? 4.324 -10.844 -6.281 1 98.62 194 ARG A N 1
ATOM 1529 C CA . ARG A 1 194 ? 3.574 -10.352 -5.129 1 98.62 194 ARG A CA 1
ATOM 1530 C C . ARG A 1 194 ? 4.5 -9.68 -4.121 1 98.62 194 ARG A C 1
ATOM 1532 O O . ARG A 1 194 ? 4.121 -9.469 -2.967 1 98.62 194 ARG A O 1
ATOM 1539 N N . ILE A 1 195 ? 5.738 -9.453 -4.555 1 98.62 195 ILE A N 1
ATOM 1540 C CA . ILE A 1 195 ? 6.738 -8.68 -3.828 1 98.62 195 ILE A CA 1
ATOM 1541 C C . ILE A 1 195 ? 7.23 -7.531 -4.703 1 98.62 195 ILE A C 1
ATOM 1543 O O . ILE A 1 195 ? 7.973 -7.746 -5.664 1 98.62 195 ILE A O 1
ATOM 1547 N N . VAL A 1 196 ? 6.832 -6.328 -4.344 1 97.81 196 VAL A N 1
ATOM 1548 C CA . VAL A 1 196 ? 7.297 -5.18 -5.121 1 97.81 196 VAL A CA 1
ATOM 1549 C C . VAL A 1 196 ? 8.758 -4.891 -4.789 1 97.81 196 VAL A C 1
ATOM 1551 O O . VAL A 1 196 ? 9.133 -4.824 -3.617 1 97.81 196 VAL A O 1
ATOM 1554 N N . GLY A 1 197 ? 9.586 -4.762 -5.801 1 96.56 197 GLY A N 1
ATOM 1555 C CA . GLY A 1 197 ? 11.016 -4.551 -5.613 1 96.56 197 GLY A CA 1
ATOM 1556 C C . GLY A 1 197 ? 11.805 -5.844 -5.578 1 96.56 197 GLY A C 1
ATOM 1557 O O . GLY A 1 197 ? 11.461 -6.809 -6.262 1 96.56 197 GLY A O 1
ATOM 1558 N N . GLU A 1 198 ? 12.883 -5.848 -4.789 1 97.81 198 GLU A N 1
ATOM 1559 C CA . GLU A 1 198 ? 13.797 -6.984 -4.75 1 97.81 198 GLU A CA 1
ATOM 1560 C C . GLU A 1 198 ? 13.18 -8.164 -4.004 1 97.81 198 GLU A C 1
ATOM 1562 O O . GLU A 1 198 ? 12.594 -7.992 -2.934 1 97.81 198 GLU A O 1
ATOM 1567 N N . VAL A 1 199 ? 13.359 -9.312 -4.555 1 98.5 199 VAL A N 1
ATOM 1568 C CA . VAL A 1 199 ? 12.867 -10.547 -3.949 1 98.5 199 VAL A CA 1
ATOM 1569 C C . VAL A 1 199 ? 13.961 -11.172 -3.094 1 98.5 199 VAL A C 1
ATOM 1571 O O . VAL A 1 199 ? 15.023 -11.547 -3.607 1 98.5 199 VAL A O 1
ATOM 1574 N N . THR A 1 200 ? 13.727 -11.25 -1.815 1 98.38 200 THR A N 1
ATOM 1575 C CA . THR A 1 200 ? 14.648 -11.891 -0.884 1 98.38 200 THR A CA 1
ATOM 1576 C C . THR A 1 200 ? 13.969 -13.047 -0.159 1 98.38 200 THR A C 1
ATOM 1578 O O . THR A 1 200 ? 12.742 -13.086 -0.064 1 98.38 200 THR A O 1
ATOM 1581 N N . PRO A 1 201 ? 14.773 -14.008 0.317 1 98.19 201 PRO A N 1
ATOM 1582 C CA . PRO A 1 201 ? 14.164 -15.109 1.064 1 98.19 201 PRO A CA 1
ATOM 1583 C C . PRO A 1 201 ? 13.289 -14.625 2.219 1 98.19 201 PRO A C 1
ATOM 1585 O O . PRO A 1 201 ? 12.227 -15.195 2.471 1 98.19 201 PRO A O 1
ATOM 1588 N N . GLU A 1 202 ? 13.664 -13.594 2.875 1 98.06 202 GLU A N 1
ATOM 1589 C CA . GLU A 1 202 ? 12.891 -13.047 3.984 1 98.06 202 GLU A CA 1
ATOM 1590 C C . GLU A 1 202 ? 11.531 -12.547 3.514 1 98.06 202 GLU A C 1
ATOM 1592 O O . GLU A 1 202 ? 10.5 -12.883 4.102 1 98.06 202 GLU A O 1
ATOM 1597 N N . LYS A 1 203 ? 11.57 -11.727 2.516 1 98.69 203 LYS A N 1
ATOM 1598 C CA . LYS A 1 203 ? 10.328 -11.164 1.994 1 98.69 203 LYS A CA 1
ATOM 1599 C C . LYS A 1 203 ? 9.391 -12.258 1.492 1 98.69 203 LYS A C 1
ATOM 1601 O O . LYS A 1 203 ? 8.172 -12.164 1.658 1 98.69 203 LYS A O 1
ATOM 1606 N N . VAL A 1 204 ? 9.961 -13.289 0.871 1 98.75 204 VAL A N 1
ATOM 1607 C CA . VAL A 1 204 ? 9.164 -14.398 0.361 1 98.75 204 VAL A CA 1
ATOM 1608 C C . VAL A 1 204 ? 8.469 -15.109 1.521 1 98.75 204 VAL A C 1
ATOM 1610 O O . VAL A 1 204 ? 7.293 -15.453 1.43 1 98.75 204 VAL A O 1
ATOM 1613 N N . GLU A 1 205 ? 9.188 -15.32 2.562 1 98.5 205 GLU A N 1
ATOM 1614 C CA . GLU A 1 205 ? 8.594 -15.977 3.727 1 98.5 205 GLU A CA 1
ATOM 1615 C C . GLU A 1 205 ? 7.465 -15.141 4.316 1 98.5 205 GLU A C 1
ATOM 1617 O O . GLU A 1 205 ? 6.438 -15.68 4.734 1 98.5 205 GLU A O 1
ATOM 1622 N N . ILE A 1 206 ? 7.648 -13.844 4.348 1 98.75 206 ILE A N 1
ATOM 1623 C CA . ILE A 1 206 ? 6.645 -12.922 4.871 1 98.75 206 ILE A CA 1
ATOM 1624 C C . ILE A 1 206 ? 5.379 -13 4.02 1 98.75 206 ILE A C 1
ATOM 1626 O O . ILE A 1 206 ? 4.277 -13.195 4.547 1 98.75 206 ILE A O 1
ATOM 1630 N N . VAL A 1 207 ? 5.539 -12.914 2.717 1 98.81 207 VAL A N 1
ATOM 1631 C CA . VAL A 1 207 ? 4.395 -12.914 1.812 1 98.81 207 VAL A CA 1
ATOM 1632 C C . VAL A 1 207 ? 3.723 -14.289 1.831 1 98.81 207 VAL A C 1
ATOM 1634 O O . VAL A 1 207 ? 2.498 -14.391 1.731 1 98.81 207 VAL A O 1
ATOM 1637 N N . ARG A 1 208 ? 4.559 -15.312 1.915 1 98.69 208 ARG A N 1
ATOM 1638 C CA . ARG A 1 208 ? 4.043 -16.672 1.959 1 98.69 208 ARG A CA 1
ATOM 1639 C C . ARG A 1 208 ? 3.125 -16.875 3.16 1 98.69 208 ARG A C 1
ATOM 1641 O O . ARG A 1 208 ? 2.016 -17.391 3.023 1 98.69 208 ARG A O 1
ATOM 1648 N N . LYS A 1 209 ? 3.504 -16.422 4.305 1 98.69 209 LYS A N 1
ATOM 1649 C CA . LYS A 1 209 ? 2.705 -16.531 5.523 1 98.69 209 LYS A CA 1
ATOM 1650 C C . LYS A 1 209 ? 1.463 -15.648 5.445 1 98.69 209 LYS A C 1
ATOM 1652 O O . LYS A 1 209 ? 0.37 -16.062 5.828 1 98.69 209 LYS A O 1
ATOM 1657 N N . ALA A 1 210 ? 1.64 -14.453 4.98 1 98.88 210 ALA A N 1
ATOM 1658 C CA . ALA A 1 210 ? 0.514 -13.531 4.832 1 98.88 210 ALA A CA 1
ATOM 1659 C C . ALA A 1 210 ? -0.531 -14.094 3.873 1 98.88 210 ALA A C 1
ATOM 1661 O O . ALA A 1 210 ? -1.734 -13.992 4.125 1 98.88 210 ALA A O 1
ATOM 1662 N N . ASN A 1 211 ? -0.01 -14.641 2.799 1 98.69 211 ASN A N 1
ATOM 1663 C CA . ASN A 1 211 ? -0.899 -15.25 1.814 1 98.69 211 ASN A CA 1
ATOM 1664 C C . ASN A 1 211 ? -1.745 -16.359 2.434 1 98.69 211 ASN A C 1
ATOM 1666 O O . ASN A 1 211 ? -2.943 -16.453 2.166 1 98.69 211 ASN A O 1
ATOM 1670 N N . LYS A 1 212 ? -1.13 -17.172 3.193 1 98.19 212 LYS A N 1
ATOM 1671 C CA . LYS A 1 212 ? -1.846 -18.25 3.873 1 98.19 212 LYS A CA 1
ATOM 1672 C C . LYS A 1 212 ? -2.961 -17.703 4.754 1 98.19 212 LYS A C 1
ATOM 1674 O O . LYS A 1 212 ? -4.086 -18.203 4.734 1 98.19 212 LYS A O 1
ATOM 1679 N N . ILE A 1 213 ? -2.699 -16.672 5.484 1 98.81 213 ILE A N 1
ATOM 1680 C CA . ILE A 1 213 ? -3.674 -16.062 6.379 1 98.81 213 ILE A CA 1
ATOM 1681 C C . ILE A 1 213 ? -4.859 -15.531 5.566 1 98.81 213 ILE A C 1
ATOM 1683 O O . ILE A 1 213 ? -6.016 -15.766 5.93 1 98.81 213 ILE A O 1
ATOM 1687 N N . VAL A 1 214 ? -4.582 -14.852 4.48 1 98.81 214 VAL A N 1
ATOM 1688 C CA . VAL A 1 214 ? -5.629 -14.273 3.646 1 98.81 214 VAL A CA 1
ATOM 1689 C C . VAL A 1 214 ? -6.512 -15.383 3.084 1 98.81 214 VAL A C 1
ATOM 1691 O O . VAL A 1 214 ? -7.742 -15.289 3.125 1 98.81 214 VAL A O 1
ATOM 1694 N N . GLU A 1 215 ? -5.883 -16.406 2.609 1 97.25 215 GLU A N 1
ATOM 1695 C CA . GLU A 1 215 ? -6.633 -17.516 2.037 1 97.25 215 GLU A CA 1
ATOM 1696 C C . GLU A 1 215 ? -7.492 -18.203 3.094 1 97.25 215 GLU A C 1
ATOM 1698 O O . GLU A 1 215 ? -8.633 -18.578 2.822 1 97.25 215 GLU A O 1
ATOM 1703 N N . GLU A 1 216 ? -6.953 -18.359 4.281 1 97.56 216 GLU A N 1
ATOM 1704 C CA . GLU A 1 216 ? -7.707 -18.984 5.367 1 97.56 216 GLU A CA 1
ATOM 1705 C C . GLU A 1 216 ? -8.906 -18.125 5.766 1 97.56 216 GLU A C 1
ATOM 1707 O O . GLU A 1 216 ? -10.016 -18.625 5.902 1 97.56 216 GLU A O 1
ATOM 1712 N N . GLU A 1 217 ? -8.711 -16.859 5.918 1 98.44 217 GLU A N 1
ATOM 1713 C CA . GLU A 1 217 ? -9.742 -15.953 6.422 1 98.44 217 GLU A CA 1
ATOM 1714 C C . GLU A 1 217 ? -10.828 -15.727 5.379 1 98.44 217 GLU A C 1
ATOM 1716 O O . GLU A 1 217 ? -11.977 -15.438 5.723 1 98.44 217 GLU A O 1
ATOM 1721 N N . LEU A 1 218 ? -10.461 -15.906 4.117 1 98.06 218 LEU A N 1
ATOM 1722 C CA . LEU A 1 218 ? -11.438 -15.609 3.078 1 98.06 218 LEU A CA 1
ATOM 1723 C C . LEU A 1 218 ? -11.93 -16.891 2.412 1 98.06 218 LEU A C 1
ATOM 1725 O O . LEU A 1 218 ? -12.477 -16.844 1.306 1 98.06 218 LEU A O 1
ATOM 1729 N N . ALA A 1 219 ? -11.703 -18.047 3.029 1 95.94 219 ALA A N 1
ATOM 1730 C CA . ALA A 1 219 ? -12.07 -19.344 2.473 1 95.94 219 ALA A CA 1
ATOM 1731 C C . ALA A 1 219 ? -13.562 -19.406 2.176 1 95.94 219 ALA A C 1
ATOM 1733 O O . ALA A 1 219 ? -13.984 -20.062 1.217 1 95.94 219 ALA A O 1
ATOM 1734 N N . ASP A 1 220 ? -14.43 -18.703 2.928 1 96.38 220 ASP A N 1
ATOM 1735 C CA . ASP A 1 220 ? -15.883 -18.797 2.828 1 96.38 220 ASP A CA 1
ATOM 1736 C C . ASP A 1 220 ? -16.438 -17.75 1.875 1 96.38 220 ASP A C 1
ATOM 1738 O O . ASP A 1 220 ? -17.656 -17.656 1.689 1 96.38 220 ASP A O 1
ATOM 1742 N N . TYR A 1 221 ? -15.656 -16.938 1.319 1 96.62 221 TYR A N 1
ATOM 1743 C CA . TYR A 1 221 ? -16.094 -15.945 0.349 1 96.62 221 TYR A CA 1
ATOM 1744 C C . TYR A 1 221 ? -16.031 -16.5 -1.069 1 96.62 221 TYR A C 1
ATOM 1746 O O . TYR A 1 221 ? -15.133 -17.281 -1.402 1 96.62 221 TYR A O 1
ATOM 1754 N N . ASP A 1 222 ? -17 -16.125 -1.86 1 93.88 222 ASP A N 1
ATOM 1755 C CA . ASP A 1 222 ? -16.891 -16.406 -3.291 1 93.88 222 ASP A CA 1
ATOM 1756 C C . ASP A 1 222 ? -15.891 -15.453 -3.955 1 93.88 222 ASP A C 1
ATOM 1758 O O . ASP A 1 222 ? -16.031 -14.234 -3.869 1 93.88 222 ASP A O 1
ATOM 1762 N N . LYS A 1 223 ? -14.859 -16.016 -4.484 1 94.81 223 LYS A N 1
ATOM 1763 C CA . LYS A 1 223 ? -13.789 -15.203 -5.082 1 94.81 223 LYS A CA 1
ATOM 1764 C C . LYS A 1 223 ? -13.164 -15.93 -6.273 1 94.81 223 LYS A C 1
ATOM 1766 O O . LYS A 1 223 ? -13.203 -17.156 -6.355 1 94.81 223 LYS A O 1
ATOM 1771 N N . TRP A 1 224 ? -12.727 -15.117 -7.164 1 93.75 224 TRP A N 1
ATOM 1772 C CA . TRP A 1 224 ? -11.898 -15.641 -8.242 1 93.75 224 TRP A CA 1
ATOM 1773 C C . TRP A 1 224 ? -10.477 -15.891 -7.766 1 93.75 224 TRP A C 1
ATOM 1775 O O . TRP A 1 224 ? -9.914 -16.969 -8 1 93.75 224 TRP A O 1
ATOM 1785 N N . GLN A 1 225 ? -9.984 -14.883 -7.039 1 96.31 225 GLN A N 1
ATOM 1786 C CA . GLN A 1 225 ? -8.633 -14.969 -6.492 1 96.31 225 GLN A CA 1
ATOM 1787 C C . GLN A 1 225 ? -8.484 -14.062 -5.27 1 96.31 225 GLN A C 1
ATOM 1789 O O . GLN A 1 225 ? -9.148 -13.031 -5.164 1 96.31 225 GLN A O 1
ATOM 1794 N N . CYS A 1 226 ? -7.676 -14.469 -4.359 1 98.19 226 CYS A N 1
ATOM 1795 C CA . CYS A 1 226 ? -7.246 -13.609 -3.268 1 98.19 226 CYS A CA 1
ATOM 1796 C C . CYS A 1 226 ? -5.805 -13.906 -2.871 1 98.19 226 CYS A C 1
ATOM 1798 O O . CYS A 1 226 ? -5.34 -15.039 -3.01 1 98.19 226 CYS A O 1
ATOM 1800 N N . PHE A 1 227 ? -5.105 -12.93 -2.434 1 98.62 227 PHE A N 1
ATOM 1801 C CA . PHE A 1 227 ? -3.709 -13.125 -2.059 1 98.62 227 PHE A CA 1
ATOM 1802 C C . PHE A 1 227 ? -3.189 -11.93 -1.266 1 98.62 227 PHE A C 1
ATOM 1804 O O . PHE A 1 227 ? -3.92 -10.969 -1.031 1 98.62 227 PHE A O 1
ATOM 1811 N N . ALA A 1 228 ? -1.992 -12.047 -0.755 1 98.88 228 ALA A N 1
ATOM 1812 C CA . ALA A 1 228 ? -1.249 -10.984 -0.086 1 98.88 228 ALA A CA 1
ATOM 1813 C C . ALA A 1 228 ? -0.011 -10.586 -0.887 1 98.88 228 ALA A C 1
ATOM 1815 O O . ALA A 1 228 ? 0.64 -11.445 -1.494 1 98.88 228 ALA A O 1
ATOM 1816 N N . ALA A 1 229 ? 0.276 -9.352 -0.902 1 98.88 229 ALA A N 1
ATOM 1817 C CA . ALA A 1 229 ? 1.469 -8.836 -1.568 1 98.88 229 ALA A CA 1
ATOM 1818 C C . ALA A 1 229 ? 2.23 -7.871 -0.663 1 98.88 229 ALA A C 1
ATOM 1820 O O . ALA A 1 229 ? 1.623 -7.129 0.11 1 98.88 229 ALA A O 1
ATOM 1821 N N . LEU A 1 230 ? 3.514 -7.914 -0.71 1 98.81 230 LEU A N 1
ATOM 1822 C CA . LEU A 1 230 ? 4.383 -6.977 -0.007 1 98.81 230 LEU A CA 1
ATOM 1823 C C . LEU A 1 230 ? 4.703 -5.773 -0.886 1 98.81 230 LEU A C 1
ATOM 1825 O O . LEU A 1 230 ? 5.332 -5.918 -1.938 1 98.81 230 LEU A O 1
ATOM 1829 N N . ILE A 1 231 ? 4.293 -4.496 -0.449 1 98.31 231 ILE A N 1
ATOM 1830 C CA . ILE A 1 231 ? 4.297 -3.424 -1.438 1 98.31 231 ILE A CA 1
ATOM 1831 C C . ILE A 1 231 ? 5.113 -2.244 -0.916 1 98.31 231 ILE A C 1
ATOM 1833 O O . ILE A 1 231 ? 5.156 -1.185 -1.546 1 98.31 231 ILE A O 1
ATOM 1837 N N . GLY A 1 232 ? 5.746 -2.365 0.221 1 96.19 232 GLY A N 1
ATOM 1838 C CA . GLY A 1 232 ? 6.559 -1.288 0.761 1 96.19 232 GLY A CA 1
ATOM 1839 C C . GLY A 1 232 ? 6.738 -1.372 2.266 1 96.19 232 GLY A C 1
ATOM 1840 O O . GLY A 1 232 ? 6.668 -2.457 2.844 1 96.19 232 GLY A O 1
ATOM 1841 N N . LYS A 1 233 ? 7.168 -0.256 2.84 1 96.5 233 LYS A N 1
ATOM 1842 C CA . LYS A 1 233 ? 7.352 -0.153 4.285 1 96.5 233 LYS A CA 1
ATOM 1843 C C . LYS A 1 233 ? 6.688 1.108 4.832 1 96.5 233 LYS A C 1
ATOM 1845 O O . LYS A 1 233 ? 6.438 2.059 4.09 1 96.5 233 LYS A O 1
ATOM 1850 N N . ALA A 1 234 ? 6.383 1.041 6.031 1 96.25 234 ALA A N 1
ATOM 1851 C CA . ALA A 1 234 ? 5.805 2.186 6.727 1 96.25 234 ALA A CA 1
ATOM 1852 C C . ALA A 1 234 ? 6.129 2.145 8.219 1 96.25 234 ALA A C 1
ATOM 1854 O O . ALA A 1 234 ? 6.488 1.093 8.75 1 96.25 234 ALA A O 1
ATOM 1855 N N . THR A 1 235 ? 5.945 3.27 8.797 1 93.75 235 THR A N 1
ATOM 1856 C CA . THR A 1 235 ? 6.156 3.365 10.234 1 93.75 235 THR A CA 1
ATOM 1857 C C . THR A 1 235 ? 4.996 2.725 10.992 1 93.75 235 THR A C 1
ATOM 1859 O O . THR A 1 235 ? 3.836 2.865 10.602 1 93.75 235 THR A O 1
ATOM 1862 N N . GLY A 1 236 ? 5.32 1.916 12.016 1 92.94 236 GLY A N 1
ATOM 1863 C CA . GLY A 1 236 ? 4.367 1.341 12.945 1 92.94 236 GLY A CA 1
ATOM 1864 C C . GLY A 1 236 ? 4.805 1.455 14.398 1 92.94 236 GLY A C 1
ATOM 1865 O O . GLY A 1 236 ? 5.75 2.184 14.711 1 92.94 236 GLY A O 1
ATOM 1866 N N . VAL A 1 237 ? 3.941 0.925 15.211 1 90.44 237 VAL A N 1
ATOM 1867 C CA . VAL A 1 237 ? 4.27 0.952 16.625 1 90.44 237 VAL A CA 1
ATOM 1868 C C . VAL A 1 237 ? 4.129 -0.45 17.219 1 90.44 237 VAL A C 1
ATOM 1870 O O . VAL A 1 237 ? 3.131 -1.134 16.969 1 90.44 237 VAL A O 1
ATOM 1873 N N . LYS A 1 238 ? 5.121 -0.931 17.781 1 83.31 238 LYS A N 1
ATOM 1874 C CA . LYS A 1 238 ? 5.109 -2.178 18.547 1 83.31 238 LYS A CA 1
ATOM 1875 C C . LYS A 1 238 ? 5.527 -1.943 19.984 1 83.31 238 LYS A C 1
ATOM 1877 O O . LYS A 1 238 ? 6.676 -1.586 20.266 1 83.31 238 LYS A O 1
ATOM 1882 N N . GLY A 1 239 ? 4.555 -2.232 20.844 1 79.88 239 GLY A N 1
ATOM 1883 C CA . GLY A 1 239 ? 4.793 -1.79 22.203 1 79.88 239 GLY A CA 1
ATOM 1884 C C . GLY A 1 239 ? 4.918 -0.284 22.328 1 79.88 239 GLY A C 1
ATOM 1885 O O . GLY A 1 239 ? 3.986 0.451 22 1 79.88 239 GLY A O 1
ATOM 1886 N N . ASP A 1 240 ? 6.062 0.274 22.609 1 78.5 240 ASP A N 1
ATOM 1887 C CA . ASP A 1 240 ? 6.266 1.713 22.734 1 78.5 240 ASP A CA 1
ATOM 1888 C C . ASP A 1 240 ? 7.379 2.201 21.812 1 78.5 240 ASP A C 1
ATOM 1890 O O . ASP A 1 240 ? 7.914 3.295 22 1 78.5 240 ASP A O 1
ATOM 1894 N N . VAL A 1 241 ? 7.535 1.335 20.859 1 85.19 241 VAL A N 1
ATOM 1895 C CA . VAL A 1 241 ? 8.664 1.683 20 1 85.19 241 VAL A CA 1
ATOM 1896 C C . VAL A 1 241 ? 8.203 1.794 18.547 1 85.19 241 VAL A C 1
ATOM 1898 O O . VAL A 1 241 ? 7.434 0.957 18.078 1 85.19 241 VAL A O 1
ATOM 1901 N N . ARG A 1 242 ? 8.711 2.828 17.969 1 87.56 242 ARG A N 1
ATOM 1902 C CA . ARG A 1 242 ? 8.445 2.994 16.547 1 87.56 242 ARG A CA 1
ATOM 1903 C C . ARG A 1 242 ? 9.227 1.973 15.719 1 87.56 242 ARG A C 1
ATOM 1905 O O . ARG A 1 242 ? 10.383 1.67 16.031 1 87.56 242 ARG A O 1
ATOM 1912 N N . VAL A 1 243 ? 8.539 1.382 14.773 1 91.38 243 VAL A N 1
ATOM 1913 C CA . VAL A 1 243 ? 9.195 0.389 13.93 1 91.38 243 VAL A CA 1
ATOM 1914 C C . VAL A 1 243 ? 8.961 0.729 12.461 1 91.38 243 VAL A C 1
ATOM 1916 O O . VAL A 1 243 ? 7.969 1.378 12.117 1 91.38 243 VAL A O 1
ATOM 1919 N N . TRP A 1 244 ? 9.969 0.391 11.68 1 94.19 244 TRP A N 1
ATOM 1920 C CA . TRP A 1 244 ? 9.875 0.469 10.227 1 94.19 244 TRP A CA 1
ATOM 1921 C C . TRP A 1 244 ? 9.594 -0.903 9.625 1 94.19 244 TRP A C 1
ATOM 1923 O O . TRP A 1 244 ? 10.516 -1.685 9.383 1 94.19 244 TRP A O 1
ATOM 1933 N N . GLY A 1 245 ? 8.258 -1.162 9.445 1 96.25 245 GLY A N 1
ATOM 1934 C CA . GLY A 1 245 ? 7.844 -2.498 9.047 1 96.25 245 GLY A CA 1
ATOM 1935 C C . GLY A 1 245 ? 7.246 -2.551 7.656 1 96.25 245 GLY A C 1
ATOM 1936 O O . GLY A 1 245 ? 7.008 -1.512 7.039 1 96.25 245 GLY A O 1
ATOM 1937 N N . TYR A 1 246 ? 6.988 -3.748 7.152 1 98.12 246 TYR A N 1
ATOM 1938 C CA . TYR A 1 246 ? 6.496 -3.959 5.797 1 98.12 246 TYR A CA 1
ATOM 1939 C C . TYR A 1 246 ? 5 -3.676 5.707 1 98.12 246 TYR A C 1
ATOM 1941 O O . TYR A 1 246 ? 4.281 -3.801 6.699 1 98.12 246 TYR A O 1
ATOM 1949 N N . ILE A 1 247 ? 4.562 -3.24 4.543 1 98.69 247 ILE A N 1
ATOM 1950 C CA . ILE A 1 247 ? 3.146 -3.086 4.223 1 98.69 247 ILE A CA 1
ATOM 1951 C C . ILE A 1 247 ? 2.668 -4.293 3.416 1 98.69 247 ILE A C 1
ATOM 1953 O O . ILE A 1 247 ? 3.246 -4.621 2.377 1 98.69 247 ILE A O 1
ATOM 1957 N N . ILE A 1 248 ? 1.629 -4.961 3.883 1 98.88 248 ILE A N 1
ATOM 1958 C CA . ILE A 1 248 ? 1.014 -6.062 3.146 1 98.88 248 ILE A CA 1
ATOM 1959 C C . ILE A 1 248 ? -0.308 -5.598 2.539 1 98.88 248 ILE A C 1
ATOM 1961 O O . ILE A 1 248 ? -1.164 -5.055 3.238 1 98.88 248 ILE A O 1
ATOM 1965 N N . ALA A 1 249 ? -0.439 -5.797 1.281 1 98.94 249 ALA A N 1
ATOM 1966 C CA . ALA A 1 249 ? -1.697 -5.535 0.587 1 98.94 249 ALA A CA 1
ATOM 1967 C C . ALA A 1 249 ? -2.498 -6.82 0.398 1 98.94 249 ALA A C 1
ATOM 1969 O O . ALA A 1 249 ? -1.977 -7.816 -0.108 1 98.94 249 ALA A O 1
ATOM 1970 N N . VAL A 1 250 ? -3.705 -6.777 0.84 1 98.88 250 VAL A N 1
ATOM 1971 C CA . VAL A 1 250 ? -4.648 -7.863 0.598 1 98.88 250 VAL A CA 1
ATOM 1972 C C . VAL A 1 250 ? -5.449 -7.582 -0.67 1 98.88 250 VAL A C 1
ATOM 1974 O O . VAL A 1 250 ? -6.059 -6.516 -0.802 1 98.88 250 VAL A O 1
ATOM 1977 N N . ARG A 1 251 ? -5.387 -8.508 -1.608 1 98.75 251 ARG A N 1
ATOM 1978 C CA . ARG A 1 251 ? -6.152 -8.406 -2.848 1 98.75 251 ARG A CA 1
ATOM 1979 C C . ARG A 1 251 ? -7.098 -9.594 -3.006 1 98.75 251 ARG A C 1
ATOM 1981 O O . ARG A 1 251 ? -6.68 -10.742 -2.904 1 98.75 251 ARG A O 1
ATOM 1988 N N . ALA A 1 252 ? -8.359 -9.312 -3.082 1 98.62 252 ALA A N 1
ATOM 1989 C CA . ALA A 1 252 ? -9.414 -10.297 -3.32 1 98.62 252 ALA A CA 1
ATOM 1990 C C . ALA A 1 252 ? -10.398 -9.805 -4.383 1 98.62 252 ALA A C 1
ATOM 1992 O O . ALA A 1 252 ? -11.008 -8.742 -4.227 1 98.62 252 ALA A O 1
ATOM 1993 N N . VAL A 1 253 ? -10.586 -10.594 -5.457 1 98.19 253 VAL A N 1
ATOM 1994 C CA . VAL A 1 253 ? -11.359 -10.055 -6.57 1 98.19 253 VAL A CA 1
ATOM 1995 C C . VAL A 1 253 ? -12.32 -11.125 -7.094 1 98.19 253 VAL A C 1
ATOM 1997 O O . VAL A 1 253 ? -12.047 -12.32 -6.973 1 98.19 253 VAL A O 1
ATOM 2000 N N . GLU A 1 254 ? -13.422 -10.664 -7.582 1 96.75 254 GLU A N 1
ATOM 2001 C CA . GLU A 1 254 ? -14.297 -11.469 -8.43 1 96.75 254 GLU A CA 1
ATOM 2002 C C . GLU A 1 254 ? -14.023 -11.211 -9.906 1 96.75 254 GLU A C 1
ATOM 2004 O O . GLU A 1 254 ? -13.773 -10.07 -10.305 1 96.75 254 GLU A O 1
ATOM 2009 N N . SER A 1 255 ? -13.969 -12.25 -10.602 1 92.88 255 SER A N 1
ATOM 2010 C CA . SER A 1 255 ? -13.719 -12.18 -12.039 1 92.88 255 SER A CA 1
ATOM 2011 C C . SER A 1 255 ? -14.227 -13.422 -12.758 1 92.88 255 SER A C 1
ATOM 2013 O O . SER A 1 255 ? -14.414 -14.469 -12.133 1 92.88 255 SER A O 1
ATOM 2015 N N . ARG A 1 256 ? -14.547 -13.234 -14.008 1 83.31 256 ARG A N 1
ATOM 2016 C CA . ARG A 1 256 ? -14.922 -14.391 -14.805 1 83.31 256 ARG A CA 1
ATOM 2017 C C . ARG A 1 256 ? -13.695 -15.008 -15.477 1 83.31 256 ARG A C 1
ATOM 2019 O O . ARG A 1 256 ? -13.578 -16.234 -15.562 1 83.31 256 ARG A O 1
ATOM 2026 N N . ASP A 1 257 ? -12.875 -14.109 -15.977 1 78.69 257 ASP A N 1
ATOM 2027 C CA . ASP A 1 257 ? -11.773 -14.641 -16.766 1 78.69 257 ASP A CA 1
ATOM 2028 C C . ASP A 1 257 ? -10.477 -13.891 -16.484 1 78.69 257 ASP A C 1
ATOM 2030 O O . ASP A 1 257 ? -9.477 -14.07 -17.188 1 78.69 257 ASP A O 1
ATOM 2034 N N . GLY A 1 258 ? -10.469 -12.984 -15.594 1 82.06 258 GLY A N 1
ATOM 2035 C CA . GLY A 1 258 ? -9.258 -12.266 -15.227 1 82.06 258 GLY A CA 1
ATOM 2036 C C . GLY A 1 258 ? -9.023 -11.031 -16.078 1 82.06 258 GLY A C 1
ATOM 2037 O O . GLY A 1 258 ? -8.086 -10.266 -15.828 1 82.06 258 GLY A O 1
ATOM 2038 N N . MET A 1 259 ? -9.836 -10.773 -17.078 1 83.19 259 MET A N 1
ATOM 2039 C CA . MET A 1 259 ? -9.695 -9.594 -17.922 1 83.19 259 MET A CA 1
ATOM 2040 C C . MET A 1 259 ? -10.203 -8.344 -17.203 1 83.19 259 MET A C 1
ATOM 2042 O O . MET A 1 259 ? -9.625 -7.27 -17.328 1 83.19 259 MET A O 1
ATOM 2046 N N . THR A 1 260 ? -11.289 -8.539 -16.531 1 91.56 260 THR A N 1
ATOM 2047 C CA . THR A 1 260 ? -11.836 -7.535 -15.609 1 91.56 260 THR A CA 1
ATOM 2048 C C . THR A 1 260 ? -12.055 -8.133 -14.227 1 91.56 260 THR A C 1
ATOM 2050 O O . THR A 1 260 ? -12.227 -9.344 -14.086 1 91.56 260 THR A O 1
ATOM 2053 N N . ALA A 1 261 ? -11.898 -7.355 -13.297 1 95.44 261 ALA A N 1
ATOM 2054 C CA . ALA A 1 261 ? -12.07 -7.84 -11.93 1 95.44 261 ALA A CA 1
ATOM 2055 C C . ALA A 1 261 ? -12.523 -6.719 -11.008 1 95.44 261 ALA A C 1
ATOM 2057 O O . ALA A 1 261 ? -12.18 -5.555 -11.219 1 95.44 261 ALA A O 1
ATOM 2058 N N . ASP A 1 262 ? -13.297 -7.082 -10.047 1 97.56 262 ASP A N 1
ATOM 2059 C CA . ASP A 1 262 ? -13.75 -6.148 -9.023 1 97.56 262 ASP A CA 1
ATOM 2060 C C . ASP A 1 262 ? -13.383 -6.641 -7.625 1 97.56 262 ASP A C 1
ATOM 2062 O O . ASP A 1 262 ? -13.492 -7.832 -7.332 1 97.56 262 ASP A O 1
ATOM 2066 N N . PRO A 1 263 ? -12.898 -5.695 -6.832 1 98.31 263 PRO A N 1
ATOM 2067 C CA . PRO A 1 263 ? -12.656 -6.098 -5.445 1 98.31 263 PRO A CA 1
ATOM 2068 C C . PRO A 1 263 ? -13.914 -6.625 -4.754 1 98.31 263 PRO A C 1
ATOM 2070 O O . PRO A 1 263 ? -15.008 -6.094 -4.965 1 98.31 263 PRO A O 1
ATOM 2073 N N . ILE A 1 264 ? -13.734 -7.633 -3.928 1 97.94 264 ILE A N 1
ATOM 2074 C CA . ILE A 1 264 ? -14.883 -8.203 -3.229 1 97.94 264 ILE A CA 1
ATOM 2075 C C . ILE A 1 264 ? -15.203 -7.367 -1.995 1 97.94 264 ILE A C 1
ATOM 2077 O O . ILE A 1 264 ? -14.312 -6.758 -1.397 1 97.94 264 ILE A O 1
ATOM 2081 N N . LYS A 1 265 ? -16.516 -7.379 -1.665 1 98.12 265 LYS A N 1
ATOM 2082 C CA . LYS A 1 265 ? -16.969 -6.691 -0.46 1 98.12 265 LYS A CA 1
ATOM 2083 C C . LYS A 1 265 ? -16.781 -7.566 0.775 1 98.12 265 LYS A C 1
ATOM 2085 O O . LYS A 1 265 ? -17.625 -8.43 1.062 1 98.12 265 LYS A O 1
ATOM 2090 N N . ILE A 1 266 ? -15.742 -7.32 1.471 1 98.5 266 ILE A N 1
ATOM 2091 C CA . ILE A 1 266 ? -15.414 -8.102 2.662 1 98.5 266 ILE A CA 1
ATOM 2092 C C . ILE A 1 266 ? -15.93 -7.379 3.904 1 98.5 266 ILE A C 1
ATOM 2094 O O . ILE A 1 266 ? -15.789 -6.16 4.027 1 98.5 266 ILE A O 1
ATOM 2098 N N . ASP A 1 267 ? -16.484 -8.172 4.828 1 97.38 267 ASP A N 1
ATOM 2099 C CA . ASP A 1 267 ? -16.938 -7.586 6.086 1 97.38 267 ASP A CA 1
ATOM 2100 C C . ASP A 1 267 ? -15.766 -6.977 6.859 1 97.38 267 ASP A C 1
ATOM 2102 O O . ASP A 1 267 ? -14.68 -7.555 6.906 1 97.38 267 ASP A O 1
ATOM 2106 N N . TYR A 1 268 ? -16.047 -5.84 7.52 1 97.62 268 TYR A N 1
ATOM 2107 C CA . TYR A 1 268 ? -14.977 -5.113 8.195 1 97.62 268 TYR A CA 1
ATOM 2108 C C . TYR A 1 268 ? -14.438 -5.914 9.375 1 97.62 268 TYR A C 1
ATOM 2110 O O . TYR A 1 268 ? -13.273 -5.773 9.75 1 97.62 268 TYR A O 1
ATOM 2118 N N . ASP A 1 269 ? -15.266 -6.738 9.953 1 97.88 269 ASP A N 1
ATOM 2119 C CA . ASP A 1 269 ? -14.773 -7.594 11.023 1 97.88 269 ASP A CA 1
ATOM 2120 C C . ASP A 1 269 ? -13.734 -8.586 10.5 1 97.88 269 ASP A C 1
ATOM 2122 O O . ASP A 1 269 ? -12.742 -8.859 11.172 1 97.88 269 ASP A O 1
ATOM 2126 N N . ARG A 1 270 ? -14.039 -9.117 9.344 1 98.62 270 ARG A N 1
ATOM 2127 C CA . ARG A 1 270 ? -13.094 -10.031 8.711 1 98.62 270 ARG A CA 1
ATOM 2128 C C . ARG A 1 270 ? -11.812 -9.305 8.305 1 98.62 270 ARG A C 1
ATOM 2130 O O . ARG A 1 270 ? -10.711 -9.828 8.484 1 98.62 270 ARG A O 1
ATOM 2137 N N . LEU A 1 271 ? -11.969 -8.086 7.762 1 98.69 271 LEU A N 1
ATOM 2138 C CA . LEU A 1 271 ? -10.797 -7.289 7.406 1 98.69 271 LEU A CA 1
ATOM 2139 C C . LEU A 1 271 ? -9.945 -7.008 8.633 1 98.69 271 LEU A C 1
ATOM 2141 O O . LEU A 1 271 ? -8.711 -7.098 8.578 1 98.69 271 LEU A O 1
ATOM 2145 N N . ARG A 1 272 ? -10.57 -6.699 9.695 1 98.19 272 ARG A N 1
ATOM 2146 C CA . ARG A 1 272 ? -9.867 -6.438 10.945 1 98.19 272 ARG A CA 1
ATOM 2147 C C . ARG A 1 272 ? -9.117 -7.68 11.422 1 98.19 272 ARG A C 1
ATOM 2149 O O . ARG A 1 272 ? -7.965 -7.586 11.859 1 98.19 272 ARG A O 1
ATOM 2156 N N . ARG A 1 273 ? -9.766 -8.781 11.312 1 98.44 273 ARG A N 1
ATOM 2157 C CA . ARG A 1 273 ? -9.133 -10.039 11.711 1 98.44 273 ARG A CA 1
ATOM 2158 C C . ARG A 1 273 ? -7.902 -10.32 10.852 1 98.44 273 ARG A C 1
ATOM 2160 O O . ARG A 1 273 ? -6.863 -10.742 11.367 1 98.44 273 ARG A O 1
ATOM 2167 N N . ILE A 1 274 ? -8.023 -10.102 9.562 1 98.88 274 ILE A N 1
ATOM 2168 C CA . ILE A 1 274 ? -6.898 -10.305 8.648 1 98.88 274 ILE A CA 1
ATOM 2169 C C . ILE A 1 274 ? -5.738 -9.398 9.047 1 98.88 274 ILE A C 1
ATOM 2171 O O . ILE A 1 274 ? -4.598 -9.852 9.164 1 98.88 274 ILE A O 1
ATOM 2175 N N . ALA A 1 275 ? -6.059 -8.117 9.305 1 98.75 275 ALA A N 1
ATOM 2176 C CA . ALA A 1 275 ? -5.027 -7.148 9.656 1 98.75 275 ALA A CA 1
ATOM 2177 C C . ALA A 1 275 ? -4.332 -7.531 10.953 1 98.75 275 ALA A C 1
ATOM 2179 O O . ALA A 1 275 ? -3.102 -7.492 11.047 1 98.75 275 ALA A O 1
ATOM 2180 N N . LEU A 1 276 ? -5.07 -7.945 11.891 1 98 276 LEU A N 1
ATOM 2181 C CA . LEU A 1 276 ? -4.52 -8.258 13.203 1 98 276 LEU A CA 1
ATOM 2182 C C . LEU A 1 276 ? -3.719 -9.555 13.164 1 98 276 LEU A C 1
ATOM 2184 O O . LEU A 1 276 ? -2.68 -9.672 13.82 1 98 276 LEU A O 1
ATOM 2188 N N . ARG A 1 277 ? -4.188 -10.562 12.414 1 98.75 277 ARG A N 1
ATOM 2189 C CA . ARG A 1 277 ? -3.439 -11.812 12.289 1 98.75 277 ARG A CA 1
ATOM 2190 C C . ARG A 1 277 ? -2.105 -11.578 11.586 1 98.75 277 ARG A C 1
ATOM 2192 O O . ARG A 1 277 ? -1.065 -12.055 12.047 1 98.75 277 ARG A O 1
ATOM 2199 N N . ILE A 1 278 ? -2.162 -10.797 10.516 1 98.81 278 ILE A N 1
ATOM 2200 C CA . ILE A 1 278 ? -0.943 -10.594 9.742 1 98.81 278 ILE A CA 1
ATOM 2201 C C . ILE A 1 278 ? 0.074 -9.812 10.57 1 98.81 278 ILE A C 1
ATOM 2203 O O . ILE A 1 278 ? 1.234 -10.219 10.68 1 98.81 278 ILE A O 1
ATOM 2207 N N . THR A 1 279 ? -0.366 -8.727 11.211 1 97.69 279 THR A N 1
ATOM 2208 C CA . THR A 1 279 ? 0.565 -7.91 11.984 1 97.69 279 THR A CA 1
ATOM 2209 C C . THR A 1 279 ? 0.958 -8.617 13.281 1 97.69 279 THR A C 1
ATOM 2211 O O . THR A 1 279 ? 2.031 -8.359 13.828 1 97.69 279 THR A O 1
ATOM 2214 N N . GLY A 1 280 ? 0.12 -9.469 13.773 1 96.81 280 GLY A N 1
ATOM 2215 C CA . GLY A 1 280 ? 0.398 -10.18 15.016 1 96.81 280 GLY A CA 1
ATOM 2216 C C . GLY A 1 280 ? 1.275 -11.406 14.812 1 96.81 280 GLY A C 1
ATOM 2217 O O . GLY A 1 280 ? 2.162 -11.68 15.625 1 96.81 280 GLY A O 1
ATOM 2218 N N . GLU A 1 281 ? 1.054 -12.172 13.727 1 97.94 281 GLU A N 1
ATOM 2219 C CA . GLU A 1 281 ? 1.755 -13.438 13.492 1 97.94 281 GLU A CA 1
ATOM 2220 C C . GLU A 1 281 ? 3.055 -13.211 12.727 1 97.94 281 GLU A C 1
ATOM 2222 O O . GLU A 1 281 ? 3.938 -14.07 12.727 1 97.94 281 GLU A O 1
ATOM 2227 N N . ILE A 1 282 ? 3.143 -12.086 12.055 1 98 282 ILE A N 1
ATOM 2228 C CA . ILE A 1 282 ? 4.34 -11.758 11.297 1 98 282 ILE A CA 1
ATOM 2229 C C . ILE A 1 282 ? 4.969 -10.484 11.844 1 98 282 ILE A C 1
ATOM 2231 O O . ILE A 1 282 ? 4.613 -9.375 11.43 1 98 282 ILE A O 1
ATOM 2235 N N . ASP A 1 283 ? 5.949 -10.531 12.578 1 94.56 283 ASP A N 1
ATOM 2236 C CA . ASP A 1 283 ? 6.5 -9.461 13.398 1 94.56 283 ASP A CA 1
ATOM 2237 C C . ASP A 1 283 ? 7.012 -8.312 12.531 1 94.56 283 ASP A C 1
ATOM 2239 O O . ASP A 1 283 ? 6.977 -7.152 12.953 1 94.56 283 ASP A O 1
ATOM 2243 N N . LYS A 1 284 ? 7.406 -8.594 11.391 1 96.62 284 LYS A N 1
ATOM 2244 C CA . LYS A 1 284 ? 8.078 -7.598 10.555 1 96.62 284 LYS A CA 1
ATOM 2245 C C . LYS A 1 284 ? 7.062 -6.758 9.781 1 96.62 284 LYS A C 1
ATOM 2247 O O . LYS A 1 284 ? 7.438 -5.809 9.086 1 96.62 284 LYS A O 1
ATOM 2252 N N . VAL A 1 285 ? 5.785 -7.113 9.938 1 98 285 VAL A N 1
ATOM 2253 C CA . VAL A 1 285 ? 4.742 -6.379 9.234 1 98 285 VAL A CA 1
ATOM 2254 C C . VAL A 1 285 ? 4.133 -5.332 10.164 1 98 285 VAL A C 1
ATOM 2256 O O . VAL A 1 285 ? 3.771 -5.637 11.305 1 98 285 VAL A O 1
ATOM 2259 N N . SER A 1 286 ? 3.986 -4.078 9.609 1 96.25 286 SER A N 1
ATOM 2260 C CA . SER A 1 286 ? 3.447 -3.01 10.445 1 96.25 286 SER A CA 1
ATOM 2261 C C . SER A 1 286 ? 2.084 -2.549 9.938 1 96.25 286 SER A C 1
ATOM 2263 O O . SER A 1 286 ? 1.337 -1.892 10.664 1 96.25 286 SER A O 1
ATOM 2265 N N . ARG A 1 287 ? 1.822 -2.84 8.656 1 97.69 287 ARG A N 1
ATOM 2266 C CA . ARG A 1 287 ? 0.606 -2.293 8.062 1 97.69 287 ARG A CA 1
ATOM 2267 C C . ARG A 1 287 ? -0.018 -3.283 7.082 1 97.69 287 ARG A C 1
ATOM 2269 O O . ARG A 1 287 ? 0.694 -4.008 6.383 1 97.69 287 ARG A O 1
ATOM 2276 N N . VAL A 1 288 ? -1.34 -3.309 7.121 1 98.88 288 VAL A N 1
ATOM 2277 C CA . VAL A 1 288 ? -2.115 -4.098 6.172 1 98.88 288 VAL A CA 1
ATOM 2278 C C . VAL A 1 288 ? -3.137 -3.205 5.469 1 98.88 288 VAL A C 1
ATOM 2280 O O . VAL A 1 288 ? -3.846 -2.434 6.121 1 98.88 288 VAL A O 1
ATOM 2283 N N . VAL A 1 289 ? -3.156 -3.275 4.156 1 98.94 289 VAL A N 1
ATOM 2284 C CA . VAL A 1 289 ? -4.086 -2.49 3.352 1 98.94 289 VAL A CA 1
ATOM 2285 C C . VAL A 1 289 ? -4.926 -3.416 2.477 1 98.94 289 VAL A C 1
ATOM 2287 O O . VAL A 1 289 ? -4.496 -4.523 2.145 1 98.94 289 VAL A O 1
ATOM 2290 N N . TYR A 1 290 ? -6.133 -3.004 2.197 1 98.94 290 TYR A N 1
ATOM 2291 C CA . TYR A 1 290 ? -7.004 -3.738 1.286 1 98.94 290 TYR A CA 1
ATOM 2292 C C . TYR A 1 290 ? -7.074 -3.055 -0.074 1 98.94 290 TYR A C 1
ATOM 2294 O O . TYR A 1 290 ? -7.383 -1.863 -0.162 1 98.94 290 TYR A O 1
ATOM 2302 N N . ASP A 1 291 ? -6.715 -3.773 -1.146 1 98.81 291 ASP A N 1
ATOM 2303 C CA . ASP A 1 291 ? -6.715 -3.244 -2.508 1 98.81 291 ASP A CA 1
ATOM 2304 C C . ASP A 1 291 ? -8.141 -3.051 -3.02 1 98.81 291 ASP A C 1
ATOM 2306 O O . ASP A 1 291 ? -8.852 -4.023 -3.273 1 98.81 291 ASP A O 1
ATOM 2310 N N . ILE A 1 292 ? -8.531 -1.819 -3.279 1 98.75 292 ILE A N 1
ATOM 2311 C CA . ILE A 1 292 ? -9.906 -1.515 -3.643 1 98.75 292 ILE A CA 1
ATOM 2312 C C . ILE A 1 292 ? -9.977 -1.105 -5.113 1 98.75 292 ILE A C 1
ATOM 2314 O O . ILE A 1 292 ? -10.961 -0.494 -5.547 1 98.75 292 ILE A O 1
ATOM 2318 N N . THR A 1 293 ? -9.008 -1.403 -5.895 1 98.44 293 THR A N 1
ATOM 2319 C CA . THR A 1 293 ? -8.922 -0.947 -7.277 1 98.44 293 THR A CA 1
ATOM 2320 C C . THR A 1 293 ? -9.461 -2.008 -8.234 1 98.44 293 THR A C 1
ATOM 2322 O O . THR A 1 293 ? -9 -3.148 -8.227 1 98.44 293 THR A O 1
ATOM 2325 N N . PRO A 1 294 ? -10.383 -1.692 -9.07 1 97.19 294 PRO A N 1
ATOM 2326 C CA . PRO A 1 294 ? -10.828 -2.645 -10.086 1 97.19 294 PRO A CA 1
ATOM 2327 C C . PRO A 1 294 ? -9.797 -2.84 -11.195 1 97.19 294 PRO A C 1
ATOM 2329 O O . PRO A 1 294 ? -8.844 -2.057 -11.312 1 97.19 294 PRO A O 1
ATOM 2332 N N . LYS A 1 295 ? -9.906 -3.844 -11.938 1 93.81 295 LYS A N 1
ATOM 2333 C CA . LYS A 1 295 ? -9.219 -4.055 -13.211 1 93.81 295 LYS A CA 1
ATOM 2334 C C . LYS A 1 295 ? -10.164 -3.824 -14.383 1 93.81 295 LYS A C 1
ATOM 2336 O O . LYS A 1 295 ? -11.094 -4.598 -14.602 1 93.81 295 LYS A O 1
ATOM 2341 N N . PRO A 1 296 ? -9.883 -2.914 -15.227 1 92.56 296 PRO A N 1
ATOM 2342 C CA . PRO A 1 296 ? -8.938 -1.806 -15.078 1 92.56 296 PRO A CA 1
ATOM 2343 C C . PRO A 1 296 ? -9.328 -0.843 -13.953 1 92.56 296 PRO A C 1
ATOM 2345 O O . PRO A 1 296 ? -10.484 -0.818 -13.531 1 92.56 296 PRO A O 1
ATOM 2348 N N . PRO A 1 297 ? -8.383 -0.027 -13.523 1 93.94 297 PRO A N 1
ATOM 2349 C CA . PRO A 1 297 ? -7.055 0.256 -14.078 1 93.94 297 PRO A CA 1
ATOM 2350 C C . PRO A 1 297 ? -5.965 -0.632 -13.477 1 93.94 297 PRO A C 1
ATOM 2352 O O . PRO A 1 297 ? -4.824 -0.622 -13.945 1 93.94 297 PRO A O 1
ATOM 2355 N N . ALA A 1 298 ? -6.223 -1.37 -12.414 1 94.38 298 ALA A N 1
ATOM 2356 C CA . ALA A 1 298 ? -5.211 -2.246 -11.828 1 94.38 298 ALA A CA 1
ATOM 2357 C C . ALA A 1 298 ? -5.074 -3.539 -12.625 1 94.38 298 ALA A C 1
ATOM 2359 O O . ALA A 1 298 ? -5.984 -3.914 -13.375 1 94.38 298 ALA A O 1
ATOM 2360 N N . THR A 1 299 ? -3.977 -4.172 -12.531 1 94.25 299 THR A N 1
ATOM 2361 C CA . THR A 1 299 ? -3.836 -5.582 -12.883 1 94.25 299 THR A CA 1
ATOM 2362 C C . THR A 1 299 ? -4.207 -6.477 -11.703 1 94.25 299 THR A C 1
ATOM 2364 O O . THR A 1 299 ? -4.566 -5.98 -10.633 1 94.25 299 THR A O 1
ATOM 2367 N N . ILE A 1 300 ? -4.223 -7.73 -11.969 1 94.31 300 ILE A N 1
ATOM 2368 C CA . ILE A 1 300 ? -4.508 -8.641 -10.859 1 94.31 300 ILE A CA 1
ATOM 2369 C C . ILE A 1 300 ? -3.324 -8.664 -9.898 1 94.31 300 ILE A C 1
ATOM 2371 O O . ILE A 1 300 ? -3.477 -8.359 -8.711 1 94.31 300 ILE A O 1
ATOM 2375 N N . GLU A 1 301 ? -2.164 -8.914 -10.461 1 96.31 301 GLU A N 1
ATOM 2376 C CA . GLU A 1 301 ? -0.943 -9 -9.664 1 96.31 301 GLU A CA 1
ATOM 2377 C C . GLU A 1 301 ? -0.26 -7.637 -9.555 1 96.31 301 GLU A C 1
ATOM 2379 O O . GLU A 1 301 ? -0.564 -6.723 -10.328 1 96.31 301 GLU A O 1
ATOM 2384 N N . TYR A 1 302 ? 0.604 -7.5 -8.641 1 97.56 302 TYR A N 1
ATOM 2385 C CA . TYR A 1 302 ? 1.233 -6.207 -8.383 1 97.56 302 TYR A CA 1
ATOM 2386 C C . TYR A 1 302 ? 2.396 -5.969 -9.336 1 97.56 302 TYR A C 1
ATOM 2388 O O . TYR A 1 302 ? 2.783 -4.824 -9.586 1 97.56 302 TYR A O 1
ATOM 2396 N N . GLU A 1 303 ? 3.102 -7.004 -9.703 1 95.88 303 GLU A N 1
ATOM 2397 C CA . GLU A 1 303 ? 4.18 -6.895 -10.68 1 95.88 303 GLU A CA 1
ATOM 2398 C C . GLU A 1 303 ? 4.012 -7.914 -11.797 1 95.88 303 GLU A C 1
ATOM 2400 O O . GLU A 1 303 ? 3.479 -9.008 -11.578 1 95.88 303 GLU A O 1
ATOM 2405 N N . MET B 1 1 ? -17.016 25.531 29.219 1 80.81 1 MET B N 1
ATOM 2406 C CA . MET B 1 1 ? -16.109 26.625 29.562 1 80.81 1 MET B CA 1
ATOM 2407 C C . MET B 1 1 ? -16.719 27.969 29.203 1 80.81 1 MET B C 1
ATOM 2409 O O . MET B 1 1 ? -17.531 28.062 28.281 1 80.81 1 MET B O 1
ATOM 2413 N N . ASP B 1 2 ? -16.547 28.953 30.047 1 93.69 2 ASP B N 1
ATOM 2414 C CA . ASP B 1 2 ? -16.922 30.312 29.688 1 93.69 2 ASP B CA 1
ATOM 2415 C C . ASP B 1 2 ? -15.93 30.906 28.688 1 93.69 2 ASP B C 1
ATOM 2417 O O . ASP B 1 2 ? -14.898 31.453 29.062 1 93.69 2 ASP B O 1
ATOM 2421 N N . VAL B 1 3 ? -16.344 30.844 27.391 1 96.56 3 VAL B N 1
ATOM 2422 C CA . VAL B 1 3 ? -15.438 31.141 26.281 1 96.56 3 VAL B CA 1
ATOM 2423 C C . VAL B 1 3 ? -15.117 32.625 26.266 1 96.56 3 VAL B C 1
ATOM 2425 O O . VAL B 1 3 ? -13.969 33.031 26.031 1 96.56 3 VAL B O 1
ATOM 2428 N N . GLU B 1 4 ? -16.109 33.469 26.516 1 96.38 4 GLU B N 1
ATOM 2429 C CA . GLU B 1 4 ? -15.922 34.938 26.516 1 96.38 4 GLU B CA 1
ATOM 2430 C C . GLU B 1 4 ? -14.914 35.344 27.578 1 96.38 4 GLU B C 1
ATOM 2432 O O . GLU B 1 4 ? -14.023 36.156 27.312 1 96.38 4 GLU B O 1
ATOM 2437 N N . LYS B 1 5 ? -15.18 34.844 28.734 1 96.88 5 LYS B N 1
ATOM 2438 C CA . LYS B 1 5 ? -14.266 35.156 29.828 1 96.88 5 LYS B CA 1
ATOM 2439 C C . LYS B 1 5 ? -12.852 34.656 29.531 1 96.88 5 LYS B C 1
ATOM 2441 O O . LYS B 1 5 ? -11.875 35.344 29.859 1 96.88 5 LYS B O 1
ATOM 2446 N N . PHE B 1 6 ? -12.719 33.531 29.016 1 97.5 6 PHE B N 1
ATOM 2447 C CA . PHE B 1 6 ? -11.414 32.969 28.656 1 97.5 6 PHE B CA 1
ATOM 2448 C C . PHE B 1 6 ? -10.703 33.906 27.672 1 97.5 6 PHE B C 1
ATOM 2450 O O . PHE B 1 6 ? -9.523 34.219 27.844 1 97.5 6 PHE B O 1
ATOM 2457 N N . VAL B 1 7 ? -11.422 34.25 26.609 1 97.75 7 VAL B N 1
ATOM 2458 C CA . VAL B 1 7 ? -10.859 35.094 25.562 1 97.75 7 VAL B CA 1
ATOM 2459 C C . VAL B 1 7 ? -10.352 36.406 26.156 1 97.75 7 VAL B C 1
ATOM 2461 O O . VAL B 1 7 ? -9.234 36.844 25.859 1 97.75 7 VAL B O 1
ATOM 2464 N N . GLU B 1 8 ? -11.109 37 27.016 1 97.69 8 GLU B N 1
ATOM 2465 C CA . GLU B 1 8 ? -10.719 38.25 27.672 1 97.69 8 GLU B CA 1
ATOM 2466 C C . GLU B 1 8 ? -9.461 38.062 28.5 1 97.69 8 GLU B C 1
ATOM 2468 O O . GLU B 1 8 ? -8.555 38.906 28.469 1 97.69 8 GLU B O 1
ATOM 2473 N N . ASN B 1 9 ? -9.5 37 29.188 1 97.44 9 ASN B N 1
ATOM 2474 C CA . ASN B 1 9 ? -8.352 36.719 30.047 1 97.44 9 ASN B CA 1
ATOM 2475 C C . ASN B 1 9 ? -7.098 36.438 29.234 1 97.44 9 ASN B C 1
ATOM 2477 O O . ASN B 1 9 ? -5.996 36.844 29.625 1 97.44 9 ASN B O 1
ATOM 2481 N N . ALA B 1 10 ? -7.223 35.688 28.188 1 97.56 10 ALA B N 1
ATOM 2482 C CA . ALA B 1 10 ? -6.09 35.344 27.312 1 97.56 10 ALA B CA 1
ATOM 2483 C C . ALA B 1 10 ? -5.488 36.625 26.703 1 97.56 10 ALA B C 1
ATOM 2485 O O . ALA B 1 10 ? -4.266 36.75 26.656 1 97.56 10 ALA B O 1
ATOM 2486 N N . ILE B 1 11 ? -6.309 37.5 26.25 1 98 11 ILE B N 1
ATOM 2487 C CA .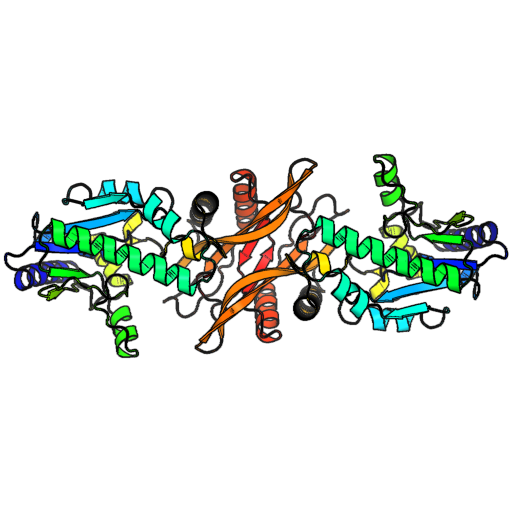 ILE B 1 11 ? -5.875 38.75 25.656 1 98 11 ILE B CA 1
ATOM 2488 C C . ILE B 1 11 ? -5.117 39.594 26.688 1 98 11 ILE B C 1
ATOM 2490 O O . ILE B 1 11 ? -4.051 40.125 26.391 1 98 11 ILE B O 1
ATOM 2494 N N . LYS B 1 12 ? -5.699 39.594 27.859 1 97.81 12 LYS B N 1
ATOM 2495 C CA . LYS B 1 12 ? -5.062 40.344 28.953 1 97.81 12 LYS B CA 1
ATOM 2496 C C . LYS B 1 12 ? -3.693 39.75 29.281 1 97.81 12 LYS B C 1
ATOM 2498 O O . LYS B 1 12 ? -2.73 40.5 29.484 1 97.81 12 LYS B O 1
ATOM 2503 N N . GLU B 1 13 ? -3.664 38.531 29.328 1 97.44 13 GLU B N 1
ATOM 2504 C CA . GLU B 1 13 ? -2.408 37.844 29.625 1 97.44 13 GLU B CA 1
ATOM 2505 C C . GLU B 1 13 ? -1.341 38.156 28.578 1 97.44 13 GLU B C 1
ATOM 2507 O O . GLU B 1 13 ? -0.194 38.438 28.922 1 97.44 13 GLU B O 1
ATOM 2512 N N . ILE B 1 14 ? -1.688 38.094 27.344 1 97.88 14 ILE B N 1
ATOM 2513 C CA . ILE B 1 14 ? -0.755 38.375 26.25 1 97.88 14 ILE B CA 1
ATOM 2514 C C . ILE B 1 14 ? -0.24 39.781 26.359 1 97.88 14 ILE B C 1
ATOM 2516 O O . ILE B 1 14 ? 0.963 40.031 26.234 1 97.88 14 ILE B O 1
ATOM 2520 N N . ARG B 1 15 ? -1.079 40.719 26.672 1 97.75 15 ARG B N 1
ATOM 2521 C CA . ARG B 1 15 ? -0.707 42.125 26.797 1 97.75 15 ARG B CA 1
ATOM 2522 C C . ARG B 1 15 ? 0.269 42.344 27.938 1 97.75 15 ARG B C 1
ATOM 2524 O O . ARG B 1 15 ? 1.255 43.062 27.797 1 97.75 15 ARG B O 1
ATOM 2531 N N . GLU B 1 16 ? -0.061 41.719 29 1 97.25 16 GLU B N 1
ATOM 2532 C CA . GLU B 1 16 ? 0.739 41.906 30.203 1 97.25 16 GLU B CA 1
ATOM 2533 C C . GLU B 1 16 ? 2.135 41.312 30.031 1 97.25 16 GLU B C 1
ATOM 2535 O O . GLU B 1 16 ? 3.111 41.844 30.562 1 97.25 16 GLU B O 1
ATOM 2540 N N . ARG B 1 17 ? 2.17 40.281 29.312 1 96.44 17 ARG B N 1
ATOM 2541 C CA . ARG B 1 17 ? 3.438 39.562 29.188 1 96.44 17 ARG B CA 1
ATOM 2542 C C . ARG B 1 17 ? 4.301 40.156 28.094 1 96.44 17 ARG B C 1
ATOM 2544 O O . ARG B 1 17 ? 5.527 40.219 28.219 1 96.44 17 ARG B O 1
ATOM 2551 N N . VAL B 1 18 ? 3.715 40.625 27.016 1 96.44 18 VAL B N 1
ATOM 2552 C CA . VAL B 1 18 ? 4.473 41.125 25.875 1 96.44 18 VAL B CA 1
ATOM 2553 C C . VAL B 1 18 ? 4.781 42.625 26.094 1 96.44 18 VAL B C 1
ATOM 2555 O O . VAL B 1 18 ? 5.789 43.125 25.609 1 96.44 18 VAL B O 1
ATOM 2558 N N . LYS B 1 19 ? 3.867 43.281 26.797 1 93.12 19 LYS B N 1
ATOM 2559 C CA . LYS B 1 19 ? 4.012 44.688 27.094 1 93.12 19 LYS B CA 1
ATOM 2560 C C . LYS B 1 19 ? 4.148 45.5 25.812 1 93.12 19 LYS B C 1
ATOM 2562 O O . LYS B 1 19 ? 3.307 45.406 24.922 1 93.12 19 LYS B O 1
ATOM 2567 N N . ASP B 1 20 ? 5.375 46.188 25.672 1 93.56 20 ASP B N 1
ATOM 2568 C CA . ASP B 1 20 ? 5.52 47.062 24.516 1 93.56 20 ASP B CA 1
ATOM 2569 C C . ASP B 1 20 ? 6.363 46.406 23.422 1 93.56 20 ASP B C 1
ATOM 2571 O O . ASP B 1 20 ? 6.727 47.062 22.438 1 93.56 20 ASP B O 1
ATOM 2575 N N . GLY B 1 21 ? 6.578 45.156 23.625 1 96.12 21 GLY B N 1
ATOM 2576 C CA . GLY B 1 21 ? 7.438 44.438 22.672 1 96.12 21 GLY B CA 1
ATOM 2577 C C . GLY B 1 21 ? 6.684 43.875 21.5 1 96.12 21 GLY B C 1
ATOM 2578 O O . GLY B 1 21 ? 5.465 44.031 21.391 1 96.12 21 GLY B O 1
ATOM 2579 N N . LYS B 1 22 ? 7.48 43.25 20.547 1 97.38 22 LYS B N 1
ATOM 2580 C CA . LYS B 1 22 ? 6.93 42.562 19.375 1 97.38 22 LYS B CA 1
ATOM 2581 C C . LYS B 1 22 ? 6.922 41.062 19.594 1 97.38 22 LYS B C 1
ATOM 2583 O O . LYS B 1 22 ? 7.863 40.5 20.156 1 97.38 22 LYS B O 1
ATOM 2588 N N . ALA B 1 23 ? 5.855 40.5 19.172 1 97.44 23 ALA B N 1
ATOM 2589 C CA . ALA B 1 23 ? 5.738 39.031 19.312 1 97.44 23 ALA B CA 1
ATOM 2590 C C . ALA B 1 23 ? 5.594 38.375 17.953 1 97.44 23 ALA B C 1
ATOM 2592 O O . ALA B 1 23 ? 4.965 38.938 17.047 1 97.44 23 ALA B O 1
ATOM 2593 N N . ILE B 1 24 ? 6.203 37.188 17.828 1 96.69 24 ILE B N 1
ATOM 2594 C CA . ILE B 1 24 ? 6.141 36.438 16.594 1 96.69 24 ILE B CA 1
ATOM 2595 C C . ILE B 1 24 ? 5.426 35.094 16.844 1 96.69 24 ILE B C 1
ATOM 2597 O O . ILE B 1 24 ? 5.5 34.562 17.953 1 96.69 24 ILE B O 1
ATOM 2601 N N . ILE B 1 25 ? 4.668 34.656 15.867 1 95.62 25 ILE B N 1
ATOM 2602 C CA . ILE B 1 25 ? 3.957 33.375 15.977 1 95.62 25 ILE B CA 1
ATOM 2603 C C . ILE B 1 25 ? 4.012 32.656 14.633 1 95.62 25 ILE B C 1
ATOM 2605 O O . ILE B 1 25 ? 3.916 33.281 13.578 1 95.62 25 ILE B O 1
ATOM 2609 N N . ALA B 1 26 ? 4.211 31.359 14.727 1 93.56 26 ALA B N 1
ATOM 2610 C CA . ALA B 1 26 ? 4.176 30.516 13.539 1 93.56 26 ALA B CA 1
ATOM 2611 C C . ALA B 1 26 ? 2.758 30.016 13.258 1 93.56 26 ALA B C 1
ATOM 2613 O O . ALA B 1 26 ? 2.158 29.344 14.094 1 93.56 26 ALA B O 1
ATOM 2614 N N . LEU B 1 27 ? 2.293 30.391 12.109 1 92.44 27 LEU B N 1
ATOM 2615 C CA . LEU B 1 27 ? 0.99 29.906 11.664 1 92.44 27 LEU B CA 1
ATOM 2616 C C . LEU B 1 27 ? 1.128 28.594 10.891 1 92.44 27 LEU B C 1
ATOM 2618 O O . LEU B 1 27 ? 1.849 28.531 9.891 1 92.44 27 LEU B O 1
ATOM 2622 N N . SER B 1 28 ? 0.52 27.484 11.32 1 87.44 28 SER B N 1
ATOM 2623 C CA . SER B 1 28 ? 0.623 26.172 10.68 1 87.44 28 SER B CA 1
ATOM 2624 C C . SER B 1 28 ? -0.62 25.859 9.852 1 87.44 28 SER B C 1
ATOM 2626 O O . SER B 1 28 ? -0.624 24.922 9.062 1 87.44 28 SER B O 1
ATOM 2628 N N . GLY B 1 29 ? -1.634 26.672 10.016 1 80.5 29 GLY B N 1
ATOM 2629 C CA . GLY B 1 29 ? -2.902 26.359 9.383 1 80.5 29 GLY B CA 1
ATOM 2630 C C . GLY B 1 29 ? -3.811 25.5 10.242 1 80.5 29 GLY B C 1
ATOM 2631 O O . GLY B 1 29 ? -4.98 25.297 9.914 1 80.5 29 GLY B O 1
ATOM 2632 N N . GLY B 1 30 ? -3.322 25.062 11.367 1 89.31 30 GLY B N 1
ATOM 2633 C CA . GLY B 1 30 ? -4.137 24.312 12.312 1 89.31 30 GLY B CA 1
ATOM 2634 C C . GLY B 1 30 ? -4.988 25.219 13.203 1 89.31 30 GLY B C 1
ATOM 2635 O O . GLY B 1 30 ? -4.828 26.438 13.195 1 89.31 30 GLY B O 1
ATOM 2636 N N . VAL B 1 31 ? -5.824 24.562 13.906 1 92.44 31 VAL B N 1
ATOM 2637 C CA . VAL B 1 31 ? -6.789 25.297 14.719 1 92.44 31 VAL B CA 1
ATOM 2638 C C . VAL B 1 31 ? -6.074 25.984 15.891 1 92.44 31 VAL B C 1
ATOM 2640 O O . VAL B 1 31 ? -6.367 27.125 16.219 1 92.44 31 VAL B O 1
ATOM 2643 N N . ASP B 1 32 ? -5.109 25.328 16.422 1 93.38 32 ASP B N 1
ATOM 2644 C CA . ASP B 1 32 ? -4.438 25.859 17.594 1 93.38 32 ASP B CA 1
ATOM 2645 C C . ASP B 1 32 ? -3.664 27.141 17.266 1 93.38 32 ASP B C 1
ATOM 2647 O O . ASP B 1 32 ? -3.85 28.172 17.906 1 93.38 32 ASP B O 1
ATOM 2651 N N . SER B 1 33 ? -2.875 27.016 16.25 1 94 33 SER B N 1
ATOM 2652 C CA . SER B 1 33 ? -2.072 28.172 15.852 1 94 33 SER B CA 1
ATOM 2653 C C . SER B 1 33 ? -2.951 29.312 15.352 1 94 33 SER B C 1
ATOM 2655 O O . SER B 1 33 ? -2.65 30.484 15.586 1 94 33 SER B O 1
ATOM 2657 N N . SER B 1 34 ? -4.027 29.016 14.719 1 95.25 34 SER B N 1
ATOM 2658 C CA . SER B 1 34 ? -4.938 30.031 14.188 1 95.25 34 SER B CA 1
ATOM 2659 C C . SER B 1 34 ? -5.629 30.781 15.312 1 95.25 34 SER B C 1
ATOM 2661 O O . SER B 1 34 ? -5.703 32.031 15.289 1 95.25 34 SER B O 1
ATOM 2663 N N . VAL B 1 35 ? -6.113 30.078 16.281 1 96.56 35 VAL B N 1
ATOM 2664 C CA . VAL B 1 35 ? -6.77 30.688 17.438 1 96.56 35 VAL B CA 1
ATOM 2665 C C . VAL B 1 35 ? -5.785 31.594 18.172 1 96.56 35 VAL B C 1
ATOM 2667 O O . VAL B 1 35 ? -6.105 32.75 18.5 1 96.56 35 VAL B O 1
ATOM 2670 N N . CYS B 1 36 ? -4.656 31.094 18.359 1 96.31 36 CYS B N 1
ATOM 2671 C CA . CYS B 1 36 ? -3.623 31.859 19.047 1 96.31 36 CYS B CA 1
ATOM 2672 C C . CYS B 1 36 ? -3.297 33.156 18.297 1 96.31 36 CYS B C 1
ATOM 2674 O O . CYS B 1 36 ? -3.072 34.188 18.906 1 96.31 36 CYS B O 1
ATOM 2676 N N . THR B 1 37 ? -3.238 33.062 17.031 1 96.69 37 THR B N 1
ATOM 2677 C CA . THR B 1 37 ? -2.922 34.188 16.203 1 96.69 37 THR B CA 1
ATOM 2678 C C . THR B 1 37 ? -3.982 35.281 16.344 1 96.69 37 THR B C 1
ATOM 2680 O O . THR B 1 37 ? -3.654 36.469 16.484 1 96.69 37 THR B O 1
ATOM 2683 N N . VAL B 1 38 ? -5.234 34.906 16.359 1 97.12 38 VAL B N 1
ATOM 2684 C CA . VAL B 1 38 ? -6.328 35.875 16.469 1 97.12 38 VAL B CA 1
ATOM 2685 C C . VAL B 1 38 ? -6.305 36.5 17.859 1 97.12 38 VAL B C 1
ATOM 2687 O O . VAL B 1 38 ? -6.449 37.719 17.984 1 97.12 38 VAL B O 1
ATOM 2690 N N . LEU B 1 39 ? -6.117 35.688 18.891 1 98 39 LEU B N 1
ATOM 2691 C CA . LEU B 1 39 ? -6.031 36.219 20.25 1 98 39 LEU B CA 1
ATOM 2692 C C . LEU B 1 39 ? -4.883 37.219 20.375 1 98 39 LEU B C 1
ATOM 2694 O O . LEU B 1 39 ? -5.051 38.281 20.953 1 98 39 LEU B O 1
ATOM 2698 N N . ALA B 1 40 ? -3.754 36.812 19.844 1 97.94 40 ALA B N 1
ATOM 2699 C CA . ALA B 1 40 ? -2.562 37.656 19.922 1 97.94 40 ALA B CA 1
ATOM 2700 C C . ALA B 1 40 ? -2.756 38.938 19.141 1 97.94 40 ALA B C 1
ATOM 2702 O O . ALA B 1 40 ? -2.293 40 19.562 1 97.94 40 ALA B O 1
ATOM 2703 N N . HIS B 1 41 ? -3.391 38.875 18.016 1 97.94 41 HIS B N 1
ATOM 2704 C CA . HIS B 1 41 ? -3.645 40.094 17.219 1 97.94 41 HIS B CA 1
ATOM 2705 C C . HIS B 1 41 ? -4.574 41.031 17.938 1 97.94 41 HIS B C 1
ATOM 2707 O O . HIS B 1 41 ? -4.391 42.25 17.875 1 97.94 41 HIS B O 1
ATOM 2713 N N . LYS B 1 42 ? -5.547 40.531 18.562 1 97.38 42 LYS B N 1
ATOM 2714 C CA . LYS B 1 42 ? -6.457 41.344 19.359 1 97.38 42 LYS B CA 1
ATOM 2715 C C . LYS B 1 42 ? -5.727 42.031 20.516 1 97.38 42 LYS B C 1
ATOM 2717 O O . LYS B 1 42 ? -6.09 43.156 20.922 1 97.38 42 LYS B O 1
ATOM 2722 N N . ALA B 1 43 ? -4.785 41.375 20.969 1 98 43 ALA B N 1
ATOM 2723 C CA . ALA B 1 43 ? -4.043 41.875 22.125 1 98 43 ALA B CA 1
ATOM 2724 C C . ALA B 1 43 ? -2.99 42.875 21.703 1 98 43 ALA B C 1
ATOM 2726 O O . ALA B 1 43 ? -2.793 43.906 22.375 1 98 43 ALA B O 1
ATOM 2727 N N . LEU B 1 44 ? -2.312 42.625 20.578 1 97.94 44 LEU B N 1
ATOM 2728 C CA . LEU B 1 44 ? -1.076 43.344 20.297 1 97.94 44 LEU B CA 1
ATOM 2729 C C . LEU B 1 44 ? -1.224 44.188 19.047 1 97.94 44 LEU B C 1
ATOM 2731 O O . LEU B 1 44 ? -0.423 45.094 18.812 1 97.94 44 LEU B O 1
ATOM 2735 N N . GLY B 1 45 ? -2.174 43.875 18.172 1 96.56 45 GLY B N 1
ATOM 2736 C CA . GLY B 1 45 ? -2.336 44.594 16.922 1 96.56 45 GLY B CA 1
ATOM 2737 C C . GLY B 1 45 ? -1.15 44.438 15.984 1 96.56 45 GLY B C 1
ATOM 2738 O O . GLY B 1 45 ? -0.719 43.312 15.703 1 96.56 45 GLY B O 1
ATOM 2739 N N . ASP B 1 46 ? -0.551 45.531 15.68 1 95.81 46 ASP B N 1
ATOM 2740 C CA . ASP B 1 46 ? 0.509 45.562 14.68 1 95.81 46 ASP B CA 1
ATOM 2741 C C . ASP B 1 46 ? 1.828 45.062 15.258 1 95.81 46 ASP B C 1
ATOM 2743 O O . ASP B 1 46 ? 2.773 44.781 14.516 1 95.81 46 ASP B O 1
ATOM 2747 N N . ARG B 1 47 ? 1.867 44.906 16.484 1 97.5 47 ARG B N 1
ATOM 2748 C CA . ARG B 1 47 ? 3.086 44.438 17.125 1 97.5 47 ARG B CA 1
ATOM 2749 C C . ARG B 1 47 ? 3.188 42.906 17.047 1 97.5 47 ARG B C 1
ATOM 2751 O O . ARG B 1 47 ? 4.211 42.312 17.406 1 97.5 47 ARG B O 1
ATOM 2758 N N . LEU B 1 48 ? 2.148 42.281 16.531 1 98 48 LEU B N 1
ATOM 2759 C CA . LEU B 1 48 ? 2.195 40.844 16.25 1 98 48 LEU B CA 1
ATOM 2760 C C . LEU B 1 48 ? 2.752 40.594 14.852 1 98 48 LEU B C 1
ATOM 2762 O O . LEU B 1 48 ? 2.393 41.281 13.898 1 98 48 LEU B O 1
ATOM 2766 N N . ILE B 1 49 ? 3.615 39.594 14.766 1 97.38 49 ILE B N 1
ATOM 2767 C CA . ILE B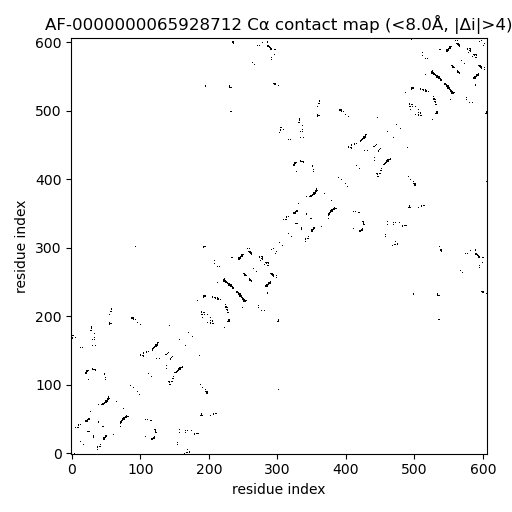 1 49 ? 4.188 39.156 13.5 1 97.38 49 ILE B CA 1
ATOM 2768 C C . ILE B 1 49 ? 3.789 37.719 13.227 1 97.38 49 ILE B C 1
ATOM 2770 O O . ILE B 1 49 ? 4.535 36.781 13.547 1 97.38 49 ILE B O 1
ATOM 2774 N N . PRO B 1 50 ? 2.619 37.5 12.633 1 97.44 50 PRO B N 1
ATOM 2775 C CA . PRO B 1 50 ? 2.268 36.156 12.195 1 97.44 50 PRO B CA 1
ATOM 2776 C C . PRO B 1 50 ? 3.049 35.719 10.969 1 97.44 50 PRO B C 1
ATOM 2778 O O . PRO B 1 50 ? 3.125 36.438 9.977 1 97.44 50 PRO B O 1
ATOM 2781 N N . VAL B 1 51 ? 3.617 34.562 11.086 1 97.19 51 VAL B N 1
ATOM 2782 C CA . VAL B 1 51 ? 4.453 34.031 10 1 97.19 51 VAL B CA 1
ATOM 2783 C C . VAL B 1 51 ? 3.879 32.719 9.477 1 97.19 51 VAL B C 1
ATOM 2785 O O . VAL B 1 51 ? 3.541 31.844 10.258 1 97.19 51 VAL B O 1
ATOM 2788 N N . PHE B 1 52 ? 3.713 32.656 8.203 1 96.88 52 PHE B N 1
ATOM 2789 C CA . PHE B 1 52 ? 3.369 31.406 7.539 1 96.88 52 PHE B CA 1
ATOM 2790 C C . PHE B 1 52 ? 4.434 31.016 6.512 1 96.88 52 PHE B C 1
ATOM 2792 O O . PHE B 1 52 ? 4.734 31.812 5.605 1 96.88 52 PHE B O 1
ATOM 2799 N N . VAL B 1 53 ? 4.984 29.859 6.73 1 96.5 53 VAL B N 1
ATOM 2800 C CA . VAL B 1 53 ? 5.984 29.344 5.805 1 96.5 53 VAL B CA 1
ATOM 2801 C C . VAL B 1 53 ? 5.348 28.312 4.879 1 96.5 53 VAL B C 1
ATOM 2803 O O . VAL B 1 53 ? 4.977 27.219 5.324 1 96.5 53 VAL B O 1
ATOM 2806 N N . ASP B 1 54 ? 5.223 28.641 3.613 1 97 54 ASP B N 1
ATOM 2807 C CA . ASP B 1 54 ? 4.781 27.656 2.631 1 97 54 ASP B CA 1
ATOM 2808 C C . ASP B 1 54 ? 5.922 26.734 2.236 1 97 54 ASP B C 1
ATOM 2810 O O . ASP B 1 54 ? 6.715 27.047 1.352 1 97 54 ASP B O 1
ATOM 2814 N N . THR B 1 55 ? 5.867 25.578 2.824 1 97.25 55 THR B N 1
ATOM 2815 C CA . THR B 1 55 ? 6.941 24.609 2.625 1 97.25 55 THR B CA 1
ATOM 2816 C C . THR B 1 55 ? 6.797 23.906 1.277 1 97.25 55 THR B C 1
ATOM 2818 O O . THR B 1 55 ? 7.727 23.25 0.813 1 97.25 55 THR B O 1
ATOM 2821 N N . GLY B 1 56 ? 5.652 24.031 0.641 1 97.81 56 GLY B N 1
ATOM 2822 C CA . GLY B 1 56 ? 5.332 23.234 -0.533 1 97.81 56 GLY B CA 1
ATOM 2823 C C . GLY B 1 56 ? 4.738 21.891 -0.193 1 97.81 56 GLY B C 1
ATOM 2824 O O . GLY B 1 56 ? 4.305 21.156 -1.083 1 97.81 56 GLY B O 1
ATOM 2825 N N . LEU B 1 57 ? 4.656 21.578 1.078 1 98.19 57 LEU B N 1
ATOM 2826 C CA . LEU B 1 57 ? 4.199 20.281 1.552 1 98.19 57 LEU B CA 1
ATOM 2827 C C . LEU B 1 57 ? 2.822 20.391 2.199 1 98.19 57 LEU B C 1
ATOM 2829 O O . LEU B 1 57 ? 2.486 19.609 3.092 1 98.19 57 LEU B O 1
ATOM 2833 N N . MET B 1 58 ? 2.053 21.406 1.787 1 96.44 58 MET B N 1
ATOM 2834 C CA . MET B 1 58 ? 0.747 21.688 2.375 1 96.44 58 MET B CA 1
ATOM 2835 C C . MET B 1 58 ? -0.37 21.062 1.555 1 96.44 58 MET B C 1
ATOM 2837 O O . MET B 1 58 ? -0.154 20.656 0.41 1 96.44 58 MET B O 1
ATOM 2841 N N . ARG B 1 59 ? -1.552 21.078 2.113 1 96.31 59 ARG B N 1
ATOM 2842 C CA . ARG B 1 59 ? -2.75 20.625 1.408 1 96.31 59 ARG B CA 1
ATOM 2843 C C . ARG B 1 59 ? -3.121 21.609 0.294 1 96.31 59 ARG B C 1
ATOM 2845 O O . ARG B 1 59 ? -2.666 22.75 0.287 1 96.31 59 ARG B O 1
ATOM 2852 N N . GLU B 1 60 ? -3.904 21.031 -0.614 1 95.69 60 GLU B N 1
ATOM 2853 C CA . GLU B 1 60 ? -4.312 21.859 -1.744 1 95.69 60 GLU B CA 1
ATOM 2854 C C . GLU B 1 60 ? -5.094 23.094 -1.277 1 95.69 60 GLU B C 1
ATOM 2856 O O . GLU B 1 60 ? -6.051 22.969 -0.512 1 95.69 60 GLU B O 1
ATOM 2861 N N . GLY B 1 61 ? -4.641 24.25 -1.705 1 93.62 61 GLY B N 1
ATOM 2862 C CA . GLY B 1 61 ? -5.367 25.484 -1.454 1 93.62 61 GLY B CA 1
ATOM 2863 C C . GLY B 1 61 ? -5.133 26.047 -0.062 1 93.62 61 GLY B C 1
ATOM 2864 O O . GLY B 1 61 ? -5.609 27.125 0.264 1 93.62 61 GLY B O 1
ATOM 2865 N N . GLU B 1 62 ? -4.336 25.375 0.738 1 93.19 62 GLU B N 1
ATOM 2866 C CA . GLU B 1 62 ? -4.18 25.75 2.139 1 93.19 62 GLU B CA 1
ATOM 2867 C C . GLU B 1 62 ? -3.422 27.078 2.271 1 93.19 62 GLU B C 1
ATOM 2869 O O . GLU B 1 62 ? -3.85 27.969 3 1 93.19 62 GLU B O 1
ATOM 2874 N N . PRO B 1 63 ? -2.307 27.297 1.55 1 94.94 63 PRO B N 1
ATOM 2875 C CA . PRO B 1 63 ? -1.596 28.578 1.663 1 94.94 63 PRO B CA 1
ATOM 2876 C C . PRO B 1 63 ? -2.453 29.766 1.245 1 94.94 63 PRO B C 1
ATOM 2878 O O . PRO B 1 63 ? -2.422 30.812 1.899 1 94.94 63 PRO B O 1
ATOM 2881 N N . GLU B 1 64 ? -3.27 29.578 0.24 1 94.5 64 GLU B N 1
ATOM 2882 C CA . GLU B 1 64 ? -4.141 30.641 -0.242 1 94.5 64 GLU B CA 1
ATOM 2883 C C . GLU B 1 64 ? -5.219 30.984 0.783 1 94.5 64 GLU B C 1
ATOM 2885 O O . GLU B 1 64 ? -5.535 32.156 0.996 1 94.5 64 GLU B O 1
ATOM 2890 N N . LYS B 1 65 ? -5.719 30.016 1.372 1 92.69 65 LYS B N 1
ATOM 2891 C CA . LYS B 1 65 ? -6.75 30.219 2.385 1 92.69 65 LYS B CA 1
ATOM 2892 C C . LYS B 1 65 ? -6.191 30.953 3.598 1 92.69 65 LYS B C 1
ATOM 2894 O O . LYS B 1 65 ? -6.863 31.797 4.176 1 92.69 65 LYS B O 1
ATOM 2899 N N . ILE B 1 66 ? -5.027 30.578 3.961 1 93.69 66 ILE B N 1
ATOM 2900 C CA . ILE B 1 66 ? -4.375 31.219 5.098 1 93.69 66 ILE B CA 1
ATOM 2901 C C . ILE B 1 66 ? -4.156 32.688 4.793 1 93.69 66 ILE B C 1
ATOM 2903 O O . ILE B 1 66 ? -4.387 33.562 5.652 1 93.69 66 ILE B O 1
ATOM 2907 N N . LYS B 1 67 ? -3.75 33 3.625 1 94.38 67 LYS B N 1
ATOM 2908 C CA . LYS B 1 67 ? -3.564 34.375 3.199 1 94.38 67 LYS B CA 1
ATOM 2909 C C . LYS B 1 67 ? -4.879 35.156 3.258 1 94.38 67 LYS B C 1
ATOM 2911 O O . LYS B 1 67 ? -4.902 36.312 3.645 1 94.38 67 LYS B O 1
ATOM 2916 N N . GLU B 1 68 ? -5.871 34.5 2.857 1 93.88 68 GLU B N 1
ATOM 2917 C CA . GLU B 1 68 ? -7.188 35.125 2.836 1 93.88 68 GLU B CA 1
ATOM 2918 C C . GLU B 1 68 ? -7.672 35.438 4.246 1 93.88 68 GLU B C 1
ATOM 2920 O O . GLU B 1 68 ? -8.203 36.531 4.504 1 93.88 68 GLU B O 1
ATOM 2925 N N . ILE B 1 69 ? -7.477 34.531 5.094 1 92.31 69 ILE B N 1
ATOM 2926 C CA . ILE B 1 69 ? -8.039 34.625 6.438 1 92.31 69 ILE B CA 1
ATOM 2927 C C . ILE B 1 69 ? -7.184 35.562 7.281 1 92.31 69 ILE B C 1
ATOM 2929 O O . ILE B 1 69 ? -7.715 36.375 8.039 1 92.31 69 ILE B O 1
ATOM 2933 N N . PHE B 1 70 ? -5.863 35.531 7.121 1 94.62 70 PHE B N 1
ATOM 2934 C CA . PHE B 1 70 ? -4.992 36.219 8.062 1 94.62 70 PHE B CA 1
ATOM 2935 C C . PHE B 1 70 ? -4.25 37.375 7.383 1 94.62 70 PHE B C 1
ATOM 2937 O O . PHE B 1 70 ? -3.414 38.031 8 1 94.62 70 PHE B O 1
ATOM 2944 N N . GLY B 1 71 ? -4.543 37.625 6.152 1 93.69 71 GLY B N 1
ATOM 2945 C CA . GLY B 1 71 ? -3.855 38.625 5.375 1 93.69 71 GLY B CA 1
ATOM 2946 C C . GLY B 1 71 ? -3.924 40 6.004 1 93.69 71 GLY B C 1
ATOM 2947 O O . GLY B 1 71 ? -2.986 40.812 5.883 1 93.69 71 GLY B O 1
ATOM 2948 N N . ASN B 1 72 ? -4.957 40.312 6.738 1 93.06 72 ASN B N 1
ATOM 2949 C CA . ASN B 1 72 ? -5.168 41.625 7.285 1 93.06 72 ASN B CA 1
ATOM 2950 C C . ASN B 1 72 ? -4.555 41.781 8.672 1 93.06 72 ASN B C 1
ATOM 2952 O O . ASN B 1 72 ? -4.676 42.844 9.312 1 93.06 72 ASN B O 1
ATOM 2956 N N . MET B 1 73 ? -3.822 40.812 9.062 1 94.88 73 MET B N 1
ATOM 2957 C CA . MET B 1 73 ? -3.236 40.844 10.398 1 94.88 73 MET B CA 1
ATOM 2958 C C . MET B 1 73 ? -1.72 41 10.328 1 94.88 73 MET B C 1
ATOM 2960 O O . MET B 1 73 ? -1.007 40.562 11.242 1 94.88 73 MET B O 1
ATOM 2964 N N . GLY B 1 74 ? -1.254 41.5 9.203 1 94.62 74 GLY B N 1
ATOM 2965 C CA . GLY B 1 74 ? 0.184 41.688 9.07 1 94.62 74 GLY B CA 1
ATOM 2966 C C . GLY B 1 74 ? 0.916 40.375 8.805 1 94.62 74 GLY B C 1
ATOM 2967 O O . GLY B 1 74 ? 2.066 40.219 9.211 1 94.62 74 GLY B O 1
ATOM 2968 N N . LEU B 1 75 ? 0.322 39.5 8.133 1 96.88 75 LEU B N 1
ATOM 2969 C CA . LEU B 1 75 ? 0.859 38.156 7.836 1 96.88 75 LEU B CA 1
ATOM 2970 C C . LEU B 1 75 ? 2.145 38.281 7.023 1 96.88 75 LEU B C 1
ATOM 2972 O O . LEU B 1 75 ? 2.176 38.938 5.988 1 96.88 75 LEU B O 1
ATOM 2976 N N . VAL B 1 76 ? 3.197 37.719 7.559 1 97.56 76 VAL B N 1
ATOM 2977 C CA . VAL B 1 76 ? 4.426 37.5 6.805 1 97.56 76 VAL B CA 1
ATOM 2978 C C . VAL B 1 76 ? 4.379 36.156 6.105 1 97.56 76 VAL B C 1
ATOM 2980 O O . VAL B 1 76 ? 4.531 35.125 6.75 1 97.56 76 VAL B O 1
ATOM 2983 N N . PHE B 1 77 ? 4.176 36.188 4.82 1 97.12 77 PHE B N 1
ATOM 2984 C CA . PHE B 1 77 ? 4.059 34.969 4.012 1 97.12 77 PHE B CA 1
ATOM 2985 C C . PHE B 1 77 ? 5.383 34.656 3.334 1 97.12 77 PHE B C 1
ATOM 2987 O O . PHE B 1 77 ? 5.891 35.438 2.535 1 97.12 77 PHE B O 1
ATOM 2994 N N . ILE B 1 78 ? 5.961 33.531 3.656 1 97.44 78 ILE B N 1
ATOM 2995 C CA . ILE B 1 78 ? 7.246 33.125 3.092 1 97.44 78 ILE B CA 1
ATOM 2996 C C . ILE B 1 78 ? 7.039 31.969 2.135 1 97.44 78 ILE B C 1
ATOM 2998 O O . ILE B 1 78 ? 6.602 30.891 2.545 1 97.44 78 ILE B O 1
ATOM 3002 N N . ASP B 1 79 ? 7.316 32.156 0.856 1 97.44 79 ASP B N 1
ATOM 3003 C CA . ASP B 1 79 ? 7.34 31.062 -0.105 1 97.44 79 ASP B CA 1
ATOM 3004 C C . ASP B 1 79 ? 8.68 30.344 -0.075 1 97.44 79 ASP B C 1
ATOM 3006 O O . ASP B 1 79 ? 9.672 30.828 -0.634 1 97.44 79 ASP B O 1
ATOM 3010 N N . ALA B 1 80 ? 8.703 29.172 0.567 1 97.75 80 ALA B N 1
ATOM 3011 C CA . ALA B 1 80 ? 9.969 28.469 0.75 1 97.75 80 ALA B CA 1
ATOM 3012 C C . ALA B 1 80 ? 9.945 27.109 0.053 1 97.75 80 ALA B C 1
ATOM 3014 O O . ALA B 1 80 ? 10.68 26.203 0.434 1 97.75 80 ALA B O 1
ATOM 3015 N N . LYS B 1 81 ? 9.133 26.891 -0.931 1 97.94 81 LYS B N 1
ATOM 3016 C CA . LYS B 1 81 ? 8.938 25.625 -1.607 1 97.94 81 LYS B CA 1
ATOM 3017 C C . LYS B 1 81 ? 10.25 25.078 -2.162 1 97.94 81 LYS B C 1
ATOM 3019 O O . LYS B 1 81 ? 10.625 23.938 -1.891 1 97.94 81 LYS B O 1
ATOM 3024 N N . GLU B 1 82 ? 10.914 25.938 -2.855 1 98.06 82 GLU B N 1
ATOM 3025 C CA . GLU B 1 82 ? 12.156 25.516 -3.51 1 98.06 82 GLU B CA 1
ATOM 3026 C C . GLU B 1 82 ? 13.219 25.125 -2.486 1 98.06 82 GLU B C 1
ATOM 3028 O O . GLU B 1 82 ? 13.945 24.156 -2.684 1 98.06 82 GLU B O 1
ATOM 3033 N N . GLU B 1 83 ? 13.32 25.859 -1.393 1 98.06 83 GLU B N 1
ATOM 3034 C CA . GLU B 1 83 ? 14.297 25.578 -0.342 1 98.06 83 GLU B CA 1
ATOM 3035 C C . GLU B 1 83 ? 14.031 24.219 0.297 1 98.06 83 GLU B C 1
ATOM 3037 O O . GLU B 1 83 ? 14.961 23.453 0.552 1 98.06 83 GLU B O 1
ATOM 3042 N N . PHE B 1 84 ? 12.812 23.922 0.479 1 98.44 84 PHE B N 1
ATOM 3043 C CA . PHE B 1 84 ? 12.461 22.656 1.121 1 98.44 84 PHE B CA 1
ATOM 3044 C C . PHE B 1 84 ? 12.703 21.484 0.181 1 98.44 84 PHE B C 1
ATOM 3046 O O . PHE B 1 84 ? 13.258 20.469 0.586 1 98.44 84 PHE B O 1
ATOM 3053 N N . PHE B 1 85 ? 12.32 21.594 -1.097 1 98.56 85 PHE B N 1
ATOM 3054 C CA . PHE B 1 85 ? 12.516 20.516 -2.047 1 98.56 85 PHE B CA 1
ATOM 3055 C C . PHE B 1 85 ? 14 20.25 -2.273 1 98.56 85 PHE B C 1
ATOM 3057 O O . PHE B 1 85 ? 14.422 19.094 -2.416 1 98.56 85 PHE B O 1
ATOM 3064 N N . LYS B 1 86 ? 14.781 21.344 -2.271 1 98.38 86 LYS B N 1
ATOM 3065 C CA . LYS B 1 86 ? 16.219 21.188 -2.404 1 98.38 86 LYS B CA 1
ATOM 3066 C C . LYS B 1 86 ? 16.812 20.453 -1.197 1 98.38 86 LYS B C 1
ATOM 3068 O O . LYS B 1 86 ? 17.656 19.578 -1.351 1 98.38 86 LYS B O 1
ATOM 3073 N N . ALA B 1 87 ? 16.328 20.781 -0.032 1 98.19 87 AL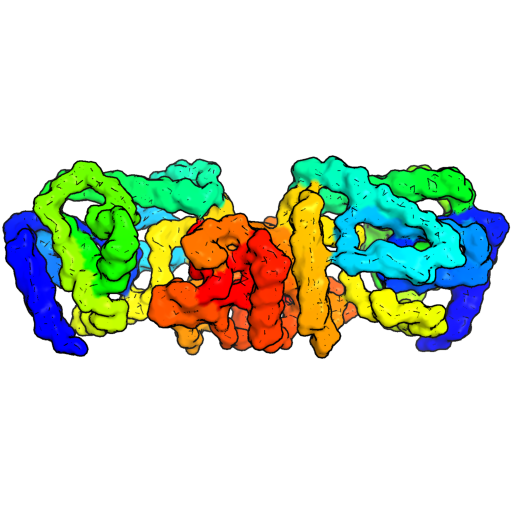A B N 1
ATOM 3074 C CA . ALA B 1 87 ? 16.844 20.188 1.202 1 98.19 87 ALA B CA 1
ATOM 3075 C C . ALA B 1 87 ? 16.453 18.719 1.316 1 98.19 87 ALA B C 1
ATOM 3077 O O . ALA B 1 87 ? 17.156 17.922 1.923 1 98.19 87 ALA B O 1
ATOM 3078 N N . LEU B 1 88 ? 15.336 18.344 0.66 1 98.44 88 LEU B N 1
ATOM 3079 C CA . LEU B 1 88 ? 14.789 17 0.807 1 98.44 88 LEU B CA 1
ATOM 3080 C C . LEU B 1 88 ? 15.289 16.078 -0.307 1 98.44 88 LEU B C 1
ATOM 3082 O O . LEU B 1 88 ? 15.039 14.875 -0.284 1 98.44 88 LEU B O 1
ATOM 3086 N N . LYS B 1 89 ? 16.016 16.641 -1.245 1 98.38 89 LYS B N 1
ATOM 3087 C CA . LYS B 1 89 ? 16.484 15.852 -2.377 1 98.38 89 LYS B CA 1
ATOM 3088 C C . LYS B 1 89 ? 17.359 14.688 -1.909 1 98.38 89 LYS B C 1
ATOM 3090 O O . LYS B 1 89 ? 18.312 14.883 -1.159 1 98.38 89 LYS B O 1
ATOM 3095 N N . GLY B 1 90 ? 16.922 13.461 -2.268 1 97.62 90 GLY B N 1
ATOM 3096 C CA . GLY B 1 90 ? 17.703 12.266 -1.972 1 97.62 90 GLY B CA 1
ATOM 3097 C C . GLY B 1 90 ? 17.438 11.711 -0.583 1 97.62 90 GLY B C 1
ATOM 3098 O O . GLY B 1 90 ? 17.969 10.656 -0.225 1 97.62 90 GLY B O 1
ATOM 3099 N N . VAL B 1 91 ? 16.609 12.391 0.259 1 97.75 91 VAL B N 1
ATOM 3100 C CA . VAL B 1 91 ? 16.312 11.945 1.616 1 97.75 91 VAL B CA 1
ATOM 3101 C C . VAL B 1 91 ? 15.148 10.961 1.597 1 97.75 91 VAL B C 1
ATOM 3103 O O . VAL B 1 91 ? 14.062 11.281 1.111 1 97.75 91 VAL B O 1
ATOM 3106 N N . THR B 1 92 ? 15.391 9.734 2.084 1 96.19 92 THR B N 1
ATOM 3107 C CA . THR B 1 92 ? 14.344 8.727 2.041 1 96.19 92 THR B CA 1
ATOM 3108 C C . THR B 1 92 ? 13.969 8.266 3.449 1 96.19 92 THR B C 1
ATOM 3110 O O . THR B 1 92 ? 12.867 7.781 3.678 1 96.19 92 THR B O 1
ATOM 3113 N N . ASP B 1 93 ? 14.906 8.438 4.371 1 94.88 93 ASP B N 1
ATOM 3114 C CA . ASP B 1 93 ? 14.688 8.008 5.746 1 94.88 93 ASP B CA 1
ATOM 3115 C C . ASP B 1 93 ? 13.68 8.906 6.453 1 94.88 93 ASP B C 1
ATOM 3117 O O . ASP B 1 93 ? 13.828 10.133 6.457 1 94.88 93 ASP B O 1
ATOM 3121 N N . PRO B 1 94 ? 12.688 8.289 7.055 1 94 94 PRO B N 1
ATOM 3122 C CA . PRO B 1 94 ? 11.625 9.086 7.676 1 94 94 PRO B CA 1
ATOM 3123 C C . PRO B 1 94 ? 12.148 10.039 8.75 1 94 94 PRO B C 1
ATOM 3125 O O . PRO B 1 94 ? 11.734 11.195 8.805 1 94 94 PRO B O 1
ATOM 3128 N N . GLU B 1 95 ? 13 9.609 9.578 1 92.19 95 GLU B N 1
ATOM 3129 C CA . GLU B 1 95 ? 13.523 10.445 10.656 1 92.19 95 GLU B CA 1
ATOM 3130 C C . GLU B 1 95 ? 14.375 11.578 10.109 1 92.19 95 GLU B C 1
ATOM 3132 O O . GLU B 1 95 ? 14.336 12.703 10.625 1 92.19 95 GLU B O 1
ATOM 3137 N N . GLU B 1 96 ? 15.156 11.305 9.133 1 95.19 96 GLU B N 1
ATOM 3138 C CA . GLU B 1 96 ? 15.969 12.336 8.5 1 95.19 96 GLU B CA 1
ATOM 3139 C C . GLU B 1 96 ? 15.086 13.383 7.812 1 95.19 96 GLU B C 1
ATOM 3141 O O . GLU B 1 96 ? 15.398 14.57 7.844 1 95.19 96 GLU B O 1
ATOM 3146 N N . LYS B 1 97 ? 14.016 12.953 7.156 1 95.81 97 LYS B N 1
ATOM 3147 C CA . LYS B 1 97 ? 13.062 13.883 6.555 1 95.81 97 LYS B CA 1
ATOM 3148 C C . LYS B 1 97 ? 12.539 14.883 7.586 1 95.81 97 LYS B C 1
ATOM 3150 O O . LYS B 1 97 ? 12.523 16.094 7.336 1 95.81 97 LYS B O 1
ATOM 3155 N N . ARG B 1 98 ? 12.141 14.336 8.734 1 93.12 98 ARG B N 1
ATOM 3156 C CA . ARG B 1 98 ? 11.602 15.164 9.805 1 93.12 98 ARG B CA 1
ATOM 3157 C C . ARG B 1 98 ? 12.641 16.156 10.297 1 93.12 98 ARG B C 1
ATOM 3159 O O . ARG B 1 98 ? 12.32 17.328 10.539 1 93.12 98 ARG B O 1
ATOM 3166 N N . LYS B 1 99 ? 13.828 15.719 10.422 1 93.75 99 LYS B N 1
ATOM 3167 C CA . LYS B 1 99 ? 14.914 16.578 10.898 1 93.75 99 LYS B CA 1
ATOM 3168 C C . LYS B 1 99 ? 15.203 17.703 9.914 1 93.75 99 LYS B C 1
ATOM 3170 O O . LYS B 1 99 ? 15.344 18.859 10.305 1 93.75 99 LYS B O 1
ATOM 3175 N N . VAL B 1 100 ? 15.234 17.328 8.664 1 96.5 100 VAL B N 1
ATOM 3176 C CA . VAL B 1 100 ? 15.539 18.297 7.617 1 96.5 100 VAL B CA 1
ATOM 3177 C C . VAL B 1 100 ? 14.445 19.359 7.566 1 96.5 100 VAL B C 1
ATOM 3179 O O . VAL B 1 100 ? 14.734 20.562 7.504 1 96.5 100 VAL B O 1
ATOM 3182 N N . ILE B 1 101 ? 13.258 18.922 7.629 1 96.44 101 ILE B N 1
ATOM 3183 C CA . ILE B 1 101 ? 12.125 19.844 7.539 1 96.44 101 ILE B CA 1
ATOM 3184 C C . ILE B 1 101 ? 12.086 20.734 8.773 1 96.44 101 ILE B C 1
ATOM 3186 O O . ILE B 1 101 ? 11.93 21.953 8.656 1 96.44 101 ILE B O 1
ATOM 3190 N N . GLY B 1 102 ? 12.266 20.156 9.914 1 93.5 102 GLY B N 1
ATOM 3191 C CA . GLY B 1 102 ? 12.258 20.906 11.156 1 93.5 102 GLY B CA 1
ATOM 3192 C C . GLY B 1 102 ? 13.359 21.953 11.227 1 93.5 102 GLY B C 1
ATOM 3193 O O . GLY B 1 102 ? 13.109 23.094 11.609 1 93.5 102 GLY B O 1
ATOM 3194 N N . GLU B 1 103 ? 14.492 21.594 10.859 1 93.56 103 GLU B N 1
ATOM 3195 C CA . GLU B 1 103 ? 15.641 22.5 10.906 1 93.56 103 GLU B CA 1
ATOM 3196 C C . GLU B 1 103 ? 15.469 23.672 9.953 1 93.56 103 GLU B C 1
ATOM 3198 O O . GLU B 1 103 ? 15.734 24.828 10.32 1 93.56 103 GLU B O 1
ATOM 3203 N N . LEU B 1 104 ? 15.094 23.344 8.773 1 95.75 104 LEU B N 1
ATOM 3204 C CA . LEU B 1 104 ? 14.914 24.406 7.793 1 95.75 104 LEU B CA 1
ATOM 3205 C C . LEU B 1 104 ? 13.805 25.359 8.227 1 95.75 104 LEU B C 1
ATOM 3207 O O . LEU B 1 104 ? 13.922 26.578 8.039 1 95.75 104 LEU B O 1
ATOM 3211 N N . PHE B 1 105 ? 12.805 24.828 8.781 1 94.38 105 PHE B N 1
ATOM 3212 C CA . PHE B 1 105 ? 11.711 25.656 9.289 1 94.38 105 PHE B CA 1
ATOM 3213 C C . PHE B 1 105 ? 12.211 26.625 10.352 1 94.38 105 PHE B C 1
ATOM 3215 O O . PHE B 1 105 ? 11.906 27.828 10.297 1 94.38 105 PHE B O 1
ATOM 3222 N N . VAL B 1 106 ? 12.969 26.125 11.25 1 92.31 106 VAL B N 1
ATOM 3223 C CA . VAL B 1 106 ? 13.492 26.938 12.359 1 92.31 106 VAL B CA 1
ATOM 3224 C C . VAL B 1 106 ? 14.391 28.031 11.812 1 92.31 106 VAL B C 1
ATOM 3226 O O . VAL B 1 106 ? 14.32 29.188 12.266 1 92.31 106 VAL B O 1
ATOM 3229 N N . ARG B 1 107 ? 15.188 27.719 10.906 1 94.19 107 ARG B N 1
ATOM 3230 C CA . ARG B 1 107 ? 16.094 28.703 10.32 1 94.19 107 ARG B CA 1
ATOM 3231 C C . ARG B 1 107 ? 15.312 29.828 9.656 1 94.19 107 ARG B C 1
ATOM 3233 O O . ARG B 1 107 ? 15.664 31 9.797 1 94.19 107 ARG B O 1
ATOM 3240 N N . ILE B 1 108 ? 14.32 29.469 8.938 1 95.19 108 ILE B N 1
ATOM 3241 C CA . ILE B 1 108 ? 13.5 30.469 8.273 1 95.19 108 ILE B CA 1
ATOM 3242 C C . ILE B 1 108 ? 12.781 31.328 9.32 1 95.19 108 ILE B C 1
ATOM 3244 O O . ILE B 1 108 ? 12.734 32.562 9.203 1 95.19 108 ILE B O 1
ATOM 3248 N N . PHE B 1 109 ? 12.297 30.672 10.281 1 92.94 109 PHE B N 1
ATOM 3249 C CA . PHE B 1 109 ? 11.594 31.359 11.359 1 92.94 109 PHE B CA 1
ATOM 3250 C C . PHE B 1 109 ? 12.508 32.344 12.07 1 92.94 109 PHE B C 1
ATOM 3252 O O . PHE B 1 109 ? 12.117 33.469 12.352 1 92.94 109 PHE B O 1
ATOM 3259 N N . GLU B 1 110 ? 13.688 31.938 12.312 1 93.25 110 GLU B N 1
ATOM 3260 C CA . GLU B 1 110 ? 14.68 32.781 12.969 1 93.25 110 GLU B CA 1
ATOM 3261 C C . GLU B 1 110 ? 15.031 34 12.102 1 93.25 110 GLU B C 1
ATOM 3263 O O . GLU B 1 110 ? 15.211 35.094 12.617 1 93.25 110 GLU B O 1
ATOM 3268 N N . ARG B 1 111 ? 15.156 33.75 10.883 1 95.12 111 ARG B N 1
ATOM 3269 C CA . ARG B 1 111 ? 15.438 34.844 9.961 1 95.12 111 ARG B CA 1
ATOM 3270 C C . ARG B 1 111 ? 14.344 35.906 10.016 1 95.12 111 ARG B C 1
ATOM 3272 O O . ARG B 1 111 ? 14.625 37.094 10.039 1 95.12 111 ARG B O 1
ATOM 3279 N N . VAL B 1 112 ? 13.125 35.438 10.078 1 95.75 112 VAL B N 1
ATOM 3280 C CA . VAL B 1 112 ? 12 36.375 10.141 1 95.75 112 VAL B CA 1
ATOM 3281 C C . VAL B 1 112 ? 12.008 37.094 11.484 1 95.75 112 VAL B C 1
ATOM 3283 O O . VAL B 1 112 ? 11.773 38.312 11.547 1 95.75 112 VAL B O 1
ATOM 3286 N N . ALA B 1 113 ? 12.234 36.375 12.539 1 94.75 113 ALA B N 1
ATOM 3287 C CA . ALA B 1 113 ? 12.297 36.969 13.875 1 94.75 113 ALA B CA 1
ATOM 3288 C C . ALA B 1 113 ? 13.352 38.062 13.938 1 94.75 113 ALA B C 1
ATOM 3290 O O . ALA B 1 113 ? 13.109 39.125 14.523 1 94.75 113 ALA B O 1
ATOM 3291 N N . GLU B 1 114 ? 14.461 37.812 13.359 1 95.12 114 GLU B N 1
ATOM 3292 C CA . GLU B 1 114 ? 15.562 38.781 13.344 1 95.12 114 GLU B CA 1
ATOM 3293 C C . GLU B 1 114 ? 15.195 40 12.516 1 95.12 114 GLU B C 1
ATOM 3295 O O . GLU B 1 114 ? 15.43 41.125 12.945 1 95.12 114 GLU B O 1
ATOM 3300 N N . GLU B 1 115 ? 14.664 39.75 11.391 1 96.44 115 GLU B N 1
ATOM 3301 C CA . GLU B 1 115 ? 14.312 40.812 10.477 1 96.44 115 GLU B CA 1
ATOM 3302 C C . GLU B 1 115 ? 13.289 41.75 11.102 1 96.44 115 GLU B C 1
ATOM 3304 O O . GLU B 1 115 ? 13.289 42.969 10.82 1 96.44 115 GLU B O 1
ATOM 3309 N N . HIS B 1 116 ? 12.453 41.25 11.977 1 96.19 116 HIS B N 1
ATOM 3310 C CA . HIS B 1 116 ? 11.367 42.031 12.539 1 96.19 116 HIS B CA 1
ATOM 3311 C C . HIS B 1 116 ? 11.656 42.406 13.992 1 96.19 116 HIS B C 1
ATOM 3313 O O . HIS B 1 116 ? 10.805 42.969 14.672 1 96.19 116 HIS B O 1
ATOM 3319 N N . ASN B 1 117 ? 12.82 42 14.484 1 95.19 117 ASN B N 1
ATOM 3320 C CA . ASN B 1 117 ? 13.234 42.281 15.859 1 95.19 117 ASN B CA 1
ATOM 3321 C C . ASN B 1 117 ? 12.195 41.781 16.859 1 95.19 117 ASN B C 1
ATOM 3323 O O . ASN B 1 117 ? 11.773 42.531 17.734 1 95.19 117 ASN B O 1
ATOM 3327 N N . ALA B 1 118 ? 11.719 40.594 16.625 1 95.69 118 ALA B N 1
ATOM 3328 C CA . ALA B 1 118 ? 10.734 40 17.516 1 95.69 118 ALA B CA 1
ATOM 3329 C C . ALA B 1 118 ? 11.352 39.719 18.891 1 95.69 118 ALA B C 1
ATOM 3331 O O . ALA B 1 118 ? 12.461 39.188 18.969 1 95.69 118 ALA B O 1
ATOM 3332 N N . GLU B 1 119 ? 10.656 40 19.953 1 95.62 119 GLU B N 1
ATOM 3333 C CA . GLU B 1 119 ? 11.18 39.844 21.312 1 95.62 119 GLU B CA 1
ATOM 3334 C C . GLU B 1 119 ? 10.484 38.688 22.031 1 95.62 119 GLU B C 1
ATOM 3336 O O . GLU B 1 119 ? 11.039 38.094 22.953 1 95.62 119 GLU B O 1
ATOM 3341 N N . TYR B 1 120 ? 9.312 38.375 21.625 1 95.12 120 TYR B N 1
ATOM 3342 C CA . TYR B 1 120 ? 8.508 37.375 22.312 1 95.12 120 TYR B CA 1
ATOM 3343 C C . TYR B 1 120 ? 8.008 36.344 21.328 1 95.12 120 TYR B C 1
ATOM 3345 O O . TYR B 1 120 ? 7.781 36.625 20.141 1 95.12 120 TYR B O 1
ATOM 3353 N N . LEU B 1 121 ? 7.91 35.094 21.797 1 94.38 121 LEU B N 1
ATOM 3354 C CA . LEU B 1 121 ? 7.367 33.969 21.016 1 94.38 121 LEU B CA 1
ATOM 3355 C C . LEU B 1 121 ? 6.004 33.562 21.547 1 94.38 121 LEU B C 1
ATOM 3357 O O . LEU B 1 121 ? 5.84 33.375 22.75 1 94.38 121 LEU B O 1
ATOM 3361 N N . ILE B 1 122 ? 5.055 33.5 20.656 1 94.62 122 ILE B N 1
ATOM 3362 C CA . ILE B 1 122 ? 3.746 32.969 21.031 1 94.62 122 ILE B CA 1
ATOM 3363 C C . ILE B 1 122 ? 3.557 31.594 20.391 1 94.62 122 ILE B C 1
ATOM 3365 O O . ILE B 1 122 ? 3.844 31.391 19.219 1 94.62 122 ILE B O 1
ATOM 3369 N N . GLN B 1 123 ? 3.09 30.594 21.156 1 91.62 123 GLN B N 1
ATOM 3370 C CA . GLN B 1 123 ? 2.91 29.234 20.672 1 91.62 123 GLN B CA 1
ATOM 3371 C C . GLN B 1 123 ? 1.505 28.719 20.984 1 91.62 123 GLN B C 1
ATOM 3373 O O . GLN B 1 123 ? 0.934 29.062 22.031 1 91.62 123 GLN B O 1
ATOM 3378 N N . GLY B 1 124 ? 1.03 27.922 20.047 1 90.88 124 GLY B N 1
ATOM 3379 C CA . GLY B 1 124 ? -0.297 27.344 20.203 1 90.88 124 GLY B CA 1
ATOM 3380 C C . GLY B 1 124 ? -0.292 26.047 20.984 1 90.88 124 GLY B C 1
ATOM 3381 O O . GLY B 1 124 ? -1.009 25.094 20.641 1 90.88 124 GLY B O 1
ATOM 3382 N N . THR B 1 125 ? 0.448 25.922 21.984 1 86.31 125 THR B N 1
ATOM 3383 C CA . THR B 1 125 ? 0.535 24.75 22.844 1 86.31 125 THR B CA 1
ATOM 3384 C C . THR B 1 125 ? -0.751 24.562 23.641 1 86.31 125 THR B C 1
ATOM 3386 O O . THR B 1 125 ? -1.263 25.516 24.234 1 86.31 125 THR B O 1
ATOM 3389 N N . ILE B 1 126 ? -1.222 23.281 23.609 1 88.38 126 ILE B N 1
ATOM 3390 C CA . ILE B 1 126 ? -2.434 22.984 24.359 1 88.38 126 ILE B CA 1
ATOM 3391 C C . ILE B 1 126 ? -2.107 22.016 25.5 1 88.38 126 ILE B C 1
ATOM 3393 O O . ILE B 1 126 ? -0.969 21.562 25.625 1 88.38 126 ILE B O 1
ATOM 3397 N N . TYR B 1 127 ? -3.078 21.719 26.312 1 83.69 127 TYR B N 1
ATOM 3398 C CA . TYR B 1 127 ? -2.861 21 27.562 1 83.69 127 TYR B CA 1
ATOM 3399 C C . TYR B 1 127 ? -2.291 19.609 27.297 1 83.69 127 TYR B C 1
ATOM 3401 O O . TYR B 1 127 ? -1.323 19.188 27.938 1 83.69 127 TYR B O 1
ATOM 3409 N N . PRO B 1 128 ? -2.834 18.875 26.359 1 80.38 128 PRO B N 1
ATOM 3410 C CA . PRO B 1 128 ? -2.289 17.547 26.094 1 80.38 128 PRO B CA 1
ATOM 3411 C C . PRO B 1 128 ? -0.811 17.578 25.719 1 80.38 128 PRO B C 1
ATOM 3413 O O . PRO B 1 128 ? -0.072 16.625 26.016 1 80.38 128 PRO B O 1
ATOM 3416 N N . ASP B 1 129 ? -0.377 18.578 25.078 1 78.12 129 ASP B N 1
ATOM 3417 C CA . ASP B 1 129 ? 1.027 18.734 24.703 1 78.12 129 ASP B CA 1
ATOM 3418 C C . ASP B 1 129 ? 1.912 18.828 25.953 1 78.12 129 ASP B C 1
ATOM 3420 O O . ASP B 1 129 ? 3.033 18.328 25.953 1 78.12 129 ASP B O 1
ATOM 3424 N N . ILE B 1 130 ? 1.364 19.453 26.922 1 75.5 130 ILE B N 1
ATOM 3425 C CA . ILE B 1 130 ? 2.098 19.688 28.172 1 75.5 130 ILE B CA 1
ATOM 3426 C C . ILE B 1 130 ? 2.254 18.359 28.922 1 75.5 130 ILE B C 1
ATOM 3428 O O . ILE B 1 130 ? 3.334 18.062 29.438 1 75.5 130 ILE B O 1
ATOM 3432 N N . ILE B 1 131 ? 1.222 17.672 28.938 1 71.38 131 ILE B N 1
ATOM 3433 C CA . ILE B 1 131 ? 1.241 16.391 29.656 1 71.38 131 ILE B CA 1
ATOM 3434 C C . ILE B 1 131 ? 2.248 15.445 29 1 71.38 131 ILE B C 1
ATOM 3436 O O . ILE B 1 131 ? 2.994 14.75 29.688 1 71.38 131 ILE B O 1
ATOM 3440 N N . GLU B 1 132 ? 2.205 15.43 27.688 1 64.31 132 GLU B N 1
ATOM 3441 C CA . GLU B 1 132 ? 3.109 14.562 26.938 1 64.31 132 GLU B CA 1
ATOM 3442 C C . GLU B 1 132 ? 4.566 14.953 27.188 1 64.31 132 GLU B C 1
ATOM 3444 O O . GLU B 1 132 ? 5.445 14.086 27.219 1 64.31 132 GLU B O 1
ATOM 3449 N N . SER B 1 133 ? 4.82 16.219 27.344 1 59.69 133 SER B N 1
ATOM 3450 C CA . SER B 1 133 ? 6.168 16.719 27.578 1 59.69 133 SER B CA 1
ATOM 3451 C C . SER B 1 133 ? 6.633 16.453 29 1 59.69 133 SER B C 1
ATOM 3453 O O . SER B 1 133 ? 7.824 16.25 29.25 1 59.69 133 SER B O 1
ATOM 3455 N N . GLN B 1 134 ? 5.75 16.703 29.891 1 54.53 134 GLN B N 1
ATOM 3456 C CA . GLN B 1 134 ? 6.125 16.453 31.281 1 54.53 134 GLN B CA 1
ATOM 3457 C C . GLN B 1 134 ? 6.586 15.016 31.469 1 54.53 134 GLN B C 1
ATOM 3459 O O . GLN B 1 134 ? 7.445 14.734 32.312 1 54.53 134 GLN B O 1
ATOM 3464 N N . GLY B 1 135 ? 5.891 14.047 30.766 1 46.25 135 GLY B N 1
ATOM 3465 C CA . GLY B 1 135 ? 6.32 12.672 30.906 1 46.25 135 GLY B CA 1
ATOM 3466 C C . GLY B 1 135 ? 7.629 12.375 30.203 1 46.25 135 GLY B C 1
ATOM 3467 O O . GLY B 1 135 ? 8.227 11.312 30.391 1 46.25 135 GLY B O 1
ATOM 3468 N N . GLY B 1 136 ? 8.195 13.234 29.203 1 46.28 136 GLY B N 1
ATOM 3469 C CA . GLY B 1 136 ? 9.469 13.156 28.516 1 46.28 136 GLY B CA 1
ATOM 3470 C C . GLY B 1 136 ? 10.148 14.5 28.344 1 46.28 136 GLY B C 1
ATOM 3471 O O . GLY B 1 136 ? 9.539 15.539 28.609 1 46.28 136 GLY B O 1
ATOM 3472 N N . ILE B 1 137 ? 11.68 14.617 27.984 1 40.88 137 ILE B N 1
ATOM 3473 C CA . ILE B 1 137 ? 12.703 15.648 27.828 1 40.88 137 ILE B CA 1
ATOM 3474 C C . ILE B 1 137 ? 12.234 16.688 26.797 1 40.88 137 ILE B C 1
ATOM 3476 O O . ILE B 1 137 ? 13.031 17.5 26.328 1 40.88 137 ILE B O 1
ATOM 3480 N N . LYS B 1 138 ? 11.258 16.5 26.031 1 47.12 138 LYS B N 1
ATOM 3481 C CA . LYS B 1 138 ? 11.203 17.422 24.891 1 47.12 138 LYS B CA 1
ATOM 3482 C C . LYS B 1 138 ? 10.734 18.797 25.328 1 47.12 138 LYS B C 1
ATOM 3484 O O . LYS B 1 138 ? 9.719 18.922 26.016 1 47.12 138 LYS B O 1
ATOM 3489 N N . SER B 1 139 ? 11.664 19.688 25.406 1 42.75 139 SER B N 1
ATOM 3490 C CA . SER B 1 139 ? 11.359 21.078 25.797 1 42.75 139 SER B CA 1
ATOM 3491 C C . SER B 1 139 ? 10.297 21.672 24.891 1 42.75 139 SER B C 1
ATOM 3493 O O . SER B 1 139 ? 10.406 21.609 23.656 1 42.75 139 SER B O 1
ATOM 3495 N N . HIS B 1 140 ? 9.07 21.781 25.266 1 46.75 140 HIS B N 1
ATOM 3496 C CA . HIS B 1 140 ? 7.973 22.469 24.594 1 46.75 140 HIS B CA 1
ATOM 3497 C C . HIS B 1 140 ? 8.414 23.828 24.062 1 46.75 140 HIS B C 1
ATOM 3499 O O . HIS B 1 140 ? 7.695 24.453 23.281 1 46.75 140 HIS B O 1
ATOM 3505 N N . HIS B 1 141 ? 9.555 24.219 24.391 1 49.22 141 HIS B N 1
ATOM 3506 C CA . HIS B 1 141 ? 10.008 25.531 23.984 1 49.22 141 HIS B CA 1
ATOM 3507 C C . HIS B 1 141 ? 10.617 25.516 22.594 1 49.22 141 HIS B C 1
ATOM 3509 O O . HIS B 1 141 ? 11.148 26.516 22.125 1 49.22 141 HIS B O 1
ATOM 3515 N N . ASN B 1 142 ? 10.43 24.312 22.016 1 50.62 142 ASN B N 1
ATOM 3516 C CA . ASN B 1 142 ? 10.977 24.141 20.672 1 50.62 142 ASN B CA 1
ATOM 3517 C C . ASN B 1 142 ? 9.984 24.562 19.594 1 50.62 142 ASN B C 1
ATOM 3519 O O . ASN B 1 142 ? 8.766 24.469 19.797 1 50.62 142 ASN B O 1
ATOM 3523 N N . VAL B 1 143 ? 10.445 25.578 18.922 1 45.12 143 VAL B N 1
ATOM 3524 C CA . VAL B 1 143 ? 9.648 25.938 17.734 1 45.12 143 VAL B CA 1
ATOM 3525 C C . VAL B 1 143 ? 9.523 24.719 16.828 1 45.12 143 VAL B C 1
ATOM 3527 O O . VAL B 1 143 ? 10.523 24.188 16.328 1 45.12 143 VAL B O 1
ATOM 3530 N N . GLY B 1 144 ? 8.289 24.312 16.625 1 53.16 144 GLY B N 1
ATOM 3531 C CA . GLY B 1 144 ? 8.094 23.141 15.789 1 53.16 144 GLY B CA 1
ATOM 3532 C C . GLY B 1 144 ? 8.797 21.906 16.328 1 53.16 144 GLY B C 1
ATOM 3533 O O . GLY B 1 144 ? 9.195 21.031 15.555 1 53.16 144 GLY B O 1
ATOM 3534 N N . GLY B 1 145 ? 9.18 21.969 17.625 1 56.25 145 GLY B N 1
ATOM 3535 C CA . GLY B 1 145 ? 9.867 20.844 18.25 1 56.25 145 GLY B CA 1
ATOM 3536 C C . GLY B 1 145 ? 11.375 20.906 18.109 1 56.25 145 GLY B C 1
ATOM 3537 O O . GLY B 1 145 ? 12.086 20.016 18.562 1 56.25 145 GLY B O 1
ATOM 3538 N N . PHE B 1 146 ? 11.875 22.047 17.484 1 63 146 PHE B N 1
ATOM 3539 C CA . PHE B 1 146 ? 13.305 22.078 17.219 1 63 146 PHE B CA 1
ATOM 3540 C C . PHE B 1 146 ? 13.961 23.234 17.953 1 63 146 PHE B C 1
ATOM 3542 O O . PHE B 1 146 ? 13.336 24.281 18.188 1 63 146 PHE B O 1
ATOM 3549 N N . PRO B 1 147 ? 15.172 23.062 18.328 1 64.12 147 PRO B N 1
ATOM 3550 C CA . PRO B 1 147 ? 15.914 24.094 19.047 1 64.12 147 PRO B CA 1
ATOM 3551 C C . PRO B 1 147 ? 16.172 25.328 18.203 1 64.12 147 PRO B C 1
ATOM 3553 O O . PRO B 1 147 ? 16.406 25.219 16.984 1 64.12 147 PRO B O 1
ATOM 3556 N N . THR B 1 148 ? 15.867 26.453 18.828 1 70.19 148 THR B N 1
ATOM 3557 C CA . THR B 1 148 ? 16.141 27.719 18.172 1 70.19 148 THR B CA 1
ATOM 3558 C C . THR B 1 148 ? 17.375 28.391 18.781 1 70.19 148 THR B C 1
ATOM 3560 O O . THR B 1 148 ? 17.641 28.234 19.969 1 70.19 148 THR B O 1
ATOM 3563 N N . SER B 1 149 ? 18.156 29 17.906 1 76.25 149 SER B N 1
ATOM 3564 C CA . SER B 1 149 ? 19.266 29.812 18.375 1 76.25 149 SER B CA 1
ATOM 3565 C C . SER B 1 149 ? 18.828 31.234 18.703 1 76.25 149 SER B C 1
ATOM 3567 O O . SER B 1 149 ? 19.547 31.969 19.375 1 76.25 149 SER B O 1
ATOM 3569 N N . TYR B 1 150 ? 17.703 31.562 18.234 1 82 150 TYR B N 1
ATOM 3570 C CA . TYR B 1 150 ? 17.172 32.875 18.5 1 82 150 TYR B CA 1
ATOM 3571 C C . TYR B 1 150 ? 16.625 32.969 19.938 1 82 150 TYR B C 1
ATOM 3573 O O . TYR B 1 150 ? 15.852 32.125 20.375 1 82 150 TYR B O 1
ATOM 3581 N N . LYS B 1 151 ? 17.094 33.969 20.625 1 84.44 151 LYS B N 1
ATOM 3582 C CA . LYS B 1 151 ? 16.719 34.094 22.031 1 84.44 151 LYS B CA 1
ATOM 3583 C C . LYS B 1 151 ? 15.531 35.031 22.203 1 84.44 151 LYS B C 1
ATOM 3585 O O . LYS B 1 151 ? 15.625 36.25 21.922 1 84.44 151 LYS B O 1
ATOM 3590 N N . PHE B 1 152 ? 14.484 34.5 22.656 1 90 152 PHE B N 1
ATOM 3591 C CA . PHE B 1 152 ? 13.297 35.281 23 1 90 152 PHE B CA 1
ATOM 3592 C C . PHE B 1 152 ? 13.305 35.688 24.469 1 90 152 PHE B C 1
ATOM 3594 O O . PHE B 1 152 ? 13.812 34.938 25.312 1 90 152 PHE B O 1
ATOM 3601 N N . LYS B 1 153 ? 12.773 36.812 24.75 1 91.19 153 LYS B N 1
ATOM 3602 C CA . LYS B 1 153 ? 12.648 37.25 26.141 1 91.19 153 LYS B CA 1
ATOM 3603 C C . LYS B 1 153 ? 11.695 36.344 26.906 1 91.19 153 LYS B C 1
ATOM 3605 O O . LYS B 1 153 ? 11.891 36.094 28.094 1 91.19 153 LYS B O 1
ATOM 3610 N N . ASP B 1 154 ? 10.633 35.906 26.219 1 91.69 154 ASP B N 1
ATOM 3611 C CA . ASP B 1 154 ? 9.625 35.062 26.844 1 91.69 154 ASP B CA 1
ATOM 3612 C C . ASP B 1 154 ? 8.836 34.281 25.781 1 91.69 154 ASP B C 1
ATOM 3614 O O . ASP B 1 154 ? 8.867 34.656 24.594 1 91.69 154 ASP B O 1
ATOM 3618 N N . VAL B 1 155 ? 8.289 33.156 26.266 1 91.62 155 VAL B N 1
ATOM 3619 C CA . VAL B 1 155 ? 7.391 32.344 25.438 1 91.62 155 VAL B CA 1
ATOM 3620 C C . VAL B 1 155 ? 6 32.344 26.062 1 91.62 155 VAL B C 1
ATOM 3622 O O . VAL B 1 155 ? 5.84 31.984 27.234 1 91.62 155 VAL B O 1
ATOM 3625 N N . ILE B 1 156 ? 5.055 32.719 25.297 1 94.25 156 ILE B N 1
ATOM 3626 C CA . ILE B 1 156 ? 3.688 32.812 25.797 1 94.25 156 ILE B CA 1
ATOM 3627 C C . ILE B 1 156 ? 2.83 31.719 25.141 1 94.25 156 ILE B C 1
ATOM 3629 O O . ILE B 1 156 ? 2.838 31.562 23.922 1 94.25 156 ILE B O 1
ATOM 3633 N N . GLU B 1 157 ? 2.082 30.938 25.938 1 94.06 157 GLU B N 1
ATOM 3634 C CA . GLU B 1 157 ? 1.204 29.859 25.484 1 94.06 157 GLU B CA 1
ATOM 3635 C C . GLU B 1 157 ? -0.216 30.062 26.016 1 94.06 157 GLU B C 1
ATOM 3637 O O . GLU B 1 157 ? -0.632 29.375 26.953 1 94.06 157 GLU B O 1
ATOM 3642 N N . PRO B 1 158 ? -0.931 30.828 25.344 1 95.5 158 PRO B N 1
ATOM 3643 C CA . PRO B 1 158 ? -2.23 31.25 25.875 1 95.5 158 PRO B CA 1
ATOM 3644 C C . PRO B 1 158 ? -3.23 30.094 25.953 1 95.5 158 PRO B C 1
ATOM 3646 O O . PRO B 1 158 ? -4.195 30.172 26.719 1 95.5 158 PRO B O 1
ATOM 3649 N N . LEU B 1 159 ? -3.043 29 25.172 1 95.44 159 LEU B N 1
ATOM 3650 C CA . LEU B 1 159 ? -4.02 27.922 25.094 1 95.44 159 LEU B CA 1
ATOM 3651 C C . LEU B 1 159 ? -3.596 26.75 25.969 1 95.44 159 LEU B C 1
ATOM 3653 O O . LEU B 1 159 ? -4.199 25.672 25.922 1 95.44 159 LEU B O 1
ATOM 3657 N N . ARG B 1 160 ? -2.645 26.859 26.797 1 92.44 160 ARG B N 1
ATOM 3658 C CA . ARG B 1 160 ? -1.949 25.797 27.5 1 92.44 160 ARG B CA 1
ATOM 3659 C C . ARG B 1 160 ? -2.902 25.031 28.406 1 92.44 160 ARG B C 1
ATOM 3661 O O . ARG B 1 160 ? -2.633 23.875 28.781 1 92.44 160 ARG B O 1
ATOM 3668 N N . GLU B 1 161 ? -4.035 25.578 28.797 1 92.44 161 GLU B N 1
ATOM 3669 C CA . GLU B 1 161 ? -4.938 24.906 29.734 1 92.44 161 GLU B CA 1
ATOM 3670 C C . GLU B 1 161 ? -6.125 24.281 29 1 92.44 161 GLU B C 1
ATOM 3672 O O . GLU B 1 161 ? -6.988 23.672 29.625 1 92.44 161 GLU B O 1
ATOM 3677 N N . LEU B 1 162 ? -6.141 24.391 27.734 1 94.25 162 LEU B N 1
ATOM 3678 C CA . LEU B 1 162 ? -7.32 23.969 26.984 1 94.25 162 LEU B CA 1
ATOM 3679 C C . LEU B 1 162 ? -7.098 22.594 26.359 1 94.25 162 LEU B C 1
ATOM 3681 O O . LEU B 1 162 ? -5.969 22.25 26 1 94.25 162 LEU B O 1
ATOM 3685 N N . TYR B 1 163 ? -8.141 21.906 26.266 1 89.75 163 TYR B N 1
ATOM 3686 C CA . TYR B 1 163 ? -8.203 20.703 25.438 1 89.75 163 TYR B CA 1
ATOM 3687 C C . TYR B 1 163 ? -8.68 21.047 24.031 1 89.75 163 TYR B C 1
ATOM 3689 O O . TYR B 1 163 ? -9.172 22.141 23.781 1 89.75 163 TYR B O 1
ATOM 3697 N N . LYS B 1 164 ? -8.484 20.078 23.141 1 88.12 164 LYS B N 1
ATOM 3698 C CA . LYS B 1 164 ? -8.75 20.312 21.719 1 88.12 164 LYS B CA 1
ATOM 3699 C C . LYS B 1 164 ? -10.18 20.781 21.484 1 88.12 164 LYS B C 1
ATOM 3701 O O . LYS B 1 164 ? -10.414 21.688 20.688 1 88.12 164 LYS B O 1
ATOM 3706 N N . ASP B 1 165 ? -11.164 20.234 22.188 1 89.94 165 ASP B N 1
ATOM 3707 C CA . ASP B 1 165 ? -12.562 20.609 22.016 1 89.94 165 ASP B CA 1
ATOM 3708 C C . ASP B 1 165 ? -12.797 22.062 22.469 1 89.94 165 ASP B C 1
ATOM 3710 O O . ASP B 1 165 ? -13.602 22.781 21.875 1 89.94 165 ASP B O 1
ATOM 3714 N N . GLU B 1 166 ? -12.109 22.406 23.469 1 94.69 166 GLU B N 1
ATOM 3715 C CA . GLU B 1 166 ? -12.227 23.781 23.969 1 94.69 166 GLU B CA 1
ATOM 3716 C C . GLU B 1 166 ? -11.586 24.781 23.016 1 94.69 166 GLU B C 1
ATOM 3718 O O . GLU B 1 166 ? -12.094 25.891 22.844 1 94.69 166 GLU B O 1
ATOM 3723 N N . VAL B 1 167 ? -10.508 24.359 22.422 1 94.94 167 VAL B N 1
ATOM 3724 C CA . VAL B 1 167 ? -9.859 25.219 21.438 1 94.94 167 VAL B CA 1
ATOM 3725 C C . VAL B 1 167 ? -10.82 25.469 20.281 1 94.94 167 VAL B C 1
ATOM 3727 O O . VAL B 1 167 ? -10.914 26.594 19.766 1 94.94 167 VAL B O 1
ATOM 3730 N N . ARG B 1 168 ? -11.516 24.469 19.922 1 94.44 168 ARG B N 1
ATOM 3731 C CA . ARG B 1 168 ? -12.484 24.609 18.828 1 94.44 168 ARG B CA 1
ATOM 3732 C C . ARG B 1 168 ? -13.625 25.531 19.219 1 94.44 168 ARG B C 1
ATOM 3734 O O . ARG B 1 168 ? -14.117 26.297 18.375 1 94.44 168 ARG B O 1
ATOM 3741 N N . GLU B 1 169 ? -14.023 25.469 20.438 1 96.06 169 GLU B N 1
ATOM 3742 C CA . GLU B 1 169 ? -15.047 26.391 20.938 1 96.06 169 GLU B CA 1
ATOM 3743 C C . GLU B 1 169 ? -14.578 27.844 20.844 1 96.06 169 GLU B C 1
ATOM 3745 O O . GLU B 1 169 ? -15.344 28.719 20.453 1 96.06 169 GLU B O 1
ATOM 3750 N N . VAL B 1 170 ? -13.367 28.047 21.219 1 97.31 170 VAL B N 1
ATOM 3751 C CA . VAL B 1 170 ? -12.797 29.391 21.156 1 97.31 170 VAL B CA 1
ATOM 3752 C C . VAL B 1 170 ? -12.711 29.844 19.703 1 97.31 170 VAL B C 1
ATOM 3754 O O . VAL B 1 170 ? -13.008 31 19.391 1 97.31 170 VAL B O 1
ATOM 3757 N N . ALA B 1 171 ? -12.32 28.922 18.797 1 96.94 171 ALA B N 1
ATOM 3758 C CA . ALA B 1 171 ? -12.219 29.234 17.375 1 96.94 171 ALA B CA 1
ATOM 3759 C C . ALA B 1 171 ? -13.562 29.703 16.828 1 96.94 171 ALA B C 1
ATOM 3761 O O . ALA B 1 171 ? -13.633 30.703 16.109 1 96.94 171 ALA B O 1
ATOM 3762 N N . ARG B 1 172 ? -14.594 29.031 17.188 1 96.19 172 ARG B N 1
ATOM 3763 C CA . ARG B 1 172 ? -15.938 29.375 16.75 1 96.19 172 ARG B CA 1
ATOM 3764 C C . ARG B 1 172 ? -16.359 30.734 17.297 1 96.19 172 ARG B C 1
ATOM 3766 O O . ARG B 1 172 ? -16.938 31.562 16.578 1 96.19 172 ARG B O 1
ATOM 3773 N N . TYR B 1 173 ? -16.078 30.938 18.547 1 96.94 173 TYR B N 1
ATOM 3774 C CA . TYR B 1 173 ? -16.406 32.188 19.203 1 96.94 173 TYR B CA 1
ATOM 3775 C C . TYR B 1 173 ? -15.719 33.375 18.531 1 96.94 173 TYR B C 1
ATOM 3777 O O . TYR B 1 173 ? -16.297 34.438 18.391 1 96.94 173 TYR B O 1
ATOM 3785 N N . LEU B 1 174 ? -14.469 33.156 18.125 1 96.75 174 LEU B N 1
ATOM 3786 C CA . LEU B 1 174 ? -13.664 34.219 17.516 1 96.75 174 LEU B CA 1
ATOM 3787 C C . LEU B 1 174 ? -14.07 34.438 16.062 1 96.75 174 LEU B C 1
ATOM 3789 O O . LEU B 1 174 ? -13.555 35.344 15.391 1 96.75 174 LEU B O 1
ATOM 3793 N N . GLY B 1 175 ? -14.938 33.625 15.539 1 94.56 175 GLY B N 1
ATOM 3794 C CA . GLY B 1 175 ? -15.461 33.781 14.195 1 94.56 175 GLY B CA 1
ATOM 3795 C C . GLY B 1 175 ? -14.57 33.188 13.125 1 94.56 175 GLY B C 1
ATOM 3796 O O . GLY B 1 175 ? -14.633 33.562 11.953 1 94.56 175 GLY B O 1
ATOM 3797 N N . LEU B 1 176 ? -13.672 32.312 13.516 1 95.19 176 LEU B N 1
ATOM 3798 C CA . LEU B 1 176 ? -12.867 31.625 12.516 1 95.19 176 LEU B CA 1
ATOM 3799 C C . LEU B 1 176 ? -13.742 30.703 11.672 1 95.19 176 LEU B C 1
ATOM 3801 O O . LEU B 1 176 ? -14.664 30.078 12.188 1 95.19 176 LEU B O 1
ATOM 3805 N N . PRO B 1 177 ? -13.453 30.625 10.398 1 93.44 177 PRO B N 1
ATOM 3806 C CA . PRO B 1 177 ? -14.266 29.766 9.531 1 93.44 177 PRO B CA 1
ATOM 3807 C C . PRO B 1 177 ? -14.211 28.297 9.938 1 93.44 177 PRO B C 1
ATOM 3809 O O . PRO B 1 177 ? -13.242 27.859 10.57 1 93.44 177 PRO B O 1
ATOM 3812 N N . LYS B 1 178 ? -15.18 27.531 9.477 1 90.38 178 LYS B N 1
ATOM 3813 C CA . LYS B 1 178 ? -15.297 26.109 9.789 1 90.38 178 LYS B CA 1
ATOM 3814 C C . LYS B 1 178 ? -14.109 25.328 9.25 1 90.38 178 LYS B C 1
ATOM 3816 O O . LYS B 1 178 ? -13.688 24.328 9.844 1 90.38 178 LYS B O 1
ATOM 3821 N N . GLU B 1 179 ? -13.594 25.781 8.18 1 87.5 179 GLU B N 1
ATOM 3822 C CA . GLU B 1 179 ? -12.453 25.141 7.543 1 87.5 179 GLU B CA 1
ATOM 3823 C C . GLU B 1 179 ? -11.242 25.125 8.469 1 87.5 179 GLU B C 1
ATOM 3825 O O . GLU B 1 179 ? -10.367 24.266 8.352 1 87.5 179 GLU B O 1
ATOM 3830 N N . ILE B 1 180 ? -11.188 26.047 9.391 1 89.25 180 ILE B N 1
ATOM 3831 C CA . ILE B 1 180 ? -10.094 26.125 10.352 1 89.25 180 ILE B CA 1
ATOM 3832 C C . ILE B 1 180 ? -10.516 25.469 11.664 1 89.25 180 ILE B C 1
ATOM 3834 O O . ILE B 1 180 ? -9.82 24.609 12.188 1 89.25 180 ILE B O 1
ATOM 3838 N N . SER B 1 181 ? -11.742 25.75 12.133 1 90.81 181 SER B N 1
ATOM 3839 C CA . SER B 1 181 ? -12.172 25.312 13.461 1 90.81 181 SER B CA 1
ATOM 3840 C C . SER B 1 181 ? -12.391 23.797 13.5 1 90.81 181 SER B C 1
ATOM 3842 O O . SER B 1 181 ? -12.211 23.172 14.539 1 90.81 181 SER B O 1
ATOM 3844 N N . GLU B 1 182 ? -12.734 23.25 12.344 1 87.94 182 GLU B N 1
ATOM 3845 C CA . GLU B 1 182 ? -13.047 21.828 12.305 1 87.94 182 GLU B CA 1
ATOM 3846 C C . GLU B 1 182 ? -12.008 21.047 11.5 1 87.94 182 GLU B C 1
ATOM 3848 O O . GLU B 1 182 ? -12.25 19.906 11.109 1 87.94 182 GLU B O 1
ATOM 3853 N N . ARG B 1 183 ? -10.938 21.656 11.289 1 89.69 183 ARG B N 1
ATOM 3854 C CA . ARG B 1 183 ? -9.891 21.062 10.461 1 89.69 183 ARG B CA 1
ATOM 3855 C C . ARG B 1 183 ? -9.336 19.797 11.109 1 89.69 183 ARG B C 1
ATOM 3857 O O . ARG B 1 183 ? -9.141 19.75 12.328 1 89.69 183 ARG B O 1
ATOM 3864 N N . MET B 1 184 ? -9.078 18.797 10.266 1 91.75 184 MET B N 1
ATOM 3865 C CA . MET B 1 184 ? -8.453 17.562 10.734 1 91.75 184 MET B CA 1
ATOM 3866 C C . MET B 1 184 ? -6.973 17.781 11.039 1 91.75 184 MET B C 1
ATOM 3868 O O . MET B 1 184 ? -6.344 18.672 10.461 1 91.75 184 MET B O 1
ATOM 3872 N N . PRO B 1 185 ? -6.469 16.969 11.969 1 89.25 185 PRO B N 1
ATOM 3873 C CA . PRO B 1 185 ? -5.035 17.078 12.25 1 89.25 185 PRO B CA 1
ATOM 3874 C C . PRO B 1 185 ? -4.176 16.938 10.992 1 89.25 185 PRO B C 1
ATOM 3876 O O . PRO B 1 185 ? -4.527 16.188 10.078 1 89.25 185 PRO B O 1
ATOM 3879 N N . PHE B 1 186 ? -3.162 17.703 10.945 1 92.19 186 PHE B N 1
ATOM 3880 C CA . PHE B 1 186 ? -2.184 17.703 9.867 1 92.19 186 PHE B CA 1
ATOM 3881 C C . PHE B 1 186 ? -0.765 17.719 10.422 1 92.19 186 PHE B C 1
ATOM 3883 O O . PHE B 1 186 ? -0.45 18.516 11.305 1 92.19 186 PHE B O 1
ATOM 3890 N N . PRO B 1 187 ? 0.033 16.812 9.922 1 91.81 187 PRO B N 1
ATOM 3891 C CA . PRO B 1 187 ? 1.356 16.688 10.539 1 91.81 187 PRO B CA 1
ATOM 3892 C C . PRO B 1 187 ? 2.26 17.891 10.25 1 91.81 187 PRO B C 1
ATOM 3894 O O . PRO B 1 187 ? 2.164 18.5 9.18 1 91.81 187 PRO B O 1
ATOM 3897 N N . GLY B 1 188 ? 3.193 18.125 11.148 1 88.44 188 GLY B N 1
ATOM 3898 C CA . GLY B 1 188 ? 4.152 19.203 11.008 1 88.44 188 GLY B CA 1
ATOM 3899 C C . GLY B 1 188 ? 4.941 19.141 9.711 1 88.44 188 GLY B C 1
ATOM 3900 O O . GLY B 1 188 ? 5.008 20.109 8.969 1 88.44 188 GLY B O 1
ATOM 3901 N N . PRO B 1 189 ? 5.395 18 9.391 1 94.69 189 PRO B N 1
ATOM 3902 C CA . PRO B 1 189 ? 6.148 17.844 8.148 1 94.69 189 PRO B CA 1
ATOM 3903 C C . PRO B 1 189 ? 5.25 17.828 6.914 1 94.69 189 PRO B C 1
ATOM 3905 O O . PRO B 1 189 ? 5.734 17.656 5.793 1 94.69 189 PRO B O 1
ATOM 3908 N N . GLY B 1 190 ? 3.961 17.953 7.137 1 95.94 190 GLY B N 1
ATOM 3909 C CA . GLY B 1 190 ? 3.002 18.047 6.047 1 95.94 190 GLY B CA 1
ATOM 3910 C C . GLY B 1 190 ? 2.914 16.781 5.215 1 95.94 190 GLY B C 1
ATOM 3911 O O . GLY B 1 190 ? 2.914 15.672 5.758 1 95.94 190 GLY B O 1
ATOM 3912 N N . LEU B 1 191 ? 2.844 16.922 3.916 1 98.31 191 LEU B N 1
ATOM 3913 C CA . LEU B 1 191 ? 2.635 15.812 3.002 1 98.31 191 LEU B CA 1
ATOM 3914 C C . LEU B 1 191 ? 3.887 14.945 2.904 1 98.31 191 LEU B C 1
ATOM 3916 O O . LEU B 1 191 ? 3.84 13.836 2.373 1 98.31 191 LEU B O 1
ATOM 3920 N N . ALA B 1 192 ? 5.016 15.422 3.49 1 98.25 192 ALA B N 1
ATOM 3921 C CA . ALA B 1 192 ? 6.273 14.688 3.398 1 98.25 192 ALA B CA 1
ATOM 3922 C C . ALA B 1 192 ? 6.16 13.328 4.082 1 98.25 192 ALA B C 1
ATOM 3924 O O . ALA B 1 192 ? 6.785 12.352 3.65 1 98.25 192 ALA B O 1
ATOM 3925 N N . VAL B 1 193 ? 5.316 13.242 5.113 1 97.44 193 VAL B N 1
ATOM 3926 C CA . VAL B 1 193 ? 5.219 11.992 5.855 1 97.44 193 VAL B CA 1
ATOM 3927 C C . VAL B 1 193 ? 4.102 11.133 5.27 1 97.44 193 VAL B C 1
ATOM 3929 O O . VAL B 1 193 ? 3.797 10.055 5.797 1 97.44 193 VAL B O 1
ATOM 3932 N N . ARG B 1 194 ? 3.439 11.633 4.227 1 98.62 194 ARG B N 1
ATOM 3933 C CA . ARG B 1 194 ? 2.434 10.875 3.486 1 98.62 194 ARG B CA 1
ATOM 3934 C C . ARG B 1 194 ? 2.973 10.43 2.135 1 98.62 194 ARG B C 1
ATOM 3936 O O . ARG B 1 194 ? 2.203 10.047 1.249 1 98.62 194 ARG B O 1
ATOM 3943 N N . ILE B 1 195 ? 4.281 10.594 1.964 1 98.62 195 ILE B N 1
ATOM 3944 C CA . ILE B 1 195 ? 5.035 10.078 0.83 1 98.62 195 ILE B CA 1
ATOM 3945 C C . ILE B 1 195 ? 6.156 9.164 1.328 1 98.62 195 ILE B C 1
ATOM 3947 O O . ILE B 1 195 ? 7.148 9.641 1.889 1 98.62 195 ILE B O 1
ATOM 3951 N N . VAL B 1 196 ? 5.988 7.875 1.101 1 97.81 196 VAL B N 1
ATOM 3952 C CA . VAL B 1 196 ? 7.039 6.953 1.521 1 97.81 196 VAL B CA 1
ATOM 3953 C C . VAL B 1 196 ? 8.227 7.059 0.57 1 97.81 196 VAL B C 1
ATOM 3955 O O . VAL B 1 196 ? 8.062 7.02 -0.651 1 97.81 196 VAL B O 1
ATOM 3958 N N . GLY B 1 197 ? 9.414 7.23 1.113 1 96.56 197 GLY B N 1
ATOM 3959 C CA . GLY B 1 197 ? 10.617 7.41 0.309 1 96.56 197 GLY B CA 1
ATOM 3960 C C . GLY B 1 197 ? 10.922 8.867 0.01 1 96.56 197 GLY B C 1
ATOM 3961 O O . GLY B 1 197 ? 10.664 9.742 0.836 1 96.56 197 GLY B O 1
ATOM 3962 N N . GLU B 1 198 ? 11.492 9.117 -1.166 1 97.81 198 GLU B N 1
ATOM 3963 C CA . GLU B 1 198 ? 11.945 10.461 -1.528 1 97.81 198 GLU B CA 1
ATOM 3964 C C . GLU B 1 198 ? 10.766 11.375 -1.853 1 97.81 198 GLU B C 1
ATOM 3966 O O . GLU B 1 198 ? 9.844 10.977 -2.568 1 97.81 198 GLU B O 1
ATOM 3971 N N . VAL B 1 199 ? 10.844 12.555 -1.361 1 98.5 199 VAL B N 1
ATOM 3972 C CA . VAL B 1 199 ? 9.82 13.57 -1.611 1 98.5 199 VAL B CA 1
ATOM 3973 C C . VAL B 1 199 ? 10.219 14.414 -2.818 1 98.5 199 VAL B C 1
ATOM 3975 O O . VAL B 1 199 ? 11.25 15.094 -2.799 1 98.5 199 VAL B O 1
ATOM 3978 N N . THR B 1 200 ? 9.43 14.344 -3.854 1 98.38 200 THR B N 1
ATOM 3979 C CA . THR B 1 200 ? 9.641 15.148 -5.051 1 98.38 200 THR B CA 1
ATOM 3980 C C . THR B 1 200 ? 8.422 16.016 -5.332 1 98.38 200 THR B C 1
ATOM 3982 O O . THR B 1 200 ? 7.312 15.719 -4.883 1 98.38 200 THR B O 1
ATOM 3985 N N . PRO B 1 201 ? 8.641 17.125 -6.043 1 98.19 201 PRO B N 1
ATOM 3986 C CA . PRO B 1 201 ? 7.488 17.969 -6.379 1 98.19 201 PRO B CA 1
ATOM 3987 C C . PRO B 1 201 ? 6.367 17.188 -7.066 1 98.19 201 PRO B C 1
ATOM 3989 O O . PRO B 1 201 ? 5.188 17.422 -6.793 1 98.19 201 PRO B O 1
ATOM 3992 N N . GLU B 1 202 ? 6.695 16.266 -7.887 1 98.06 202 GLU B N 1
ATOM 3993 C CA . GLU B 1 202 ? 5.707 15.461 -8.586 1 98.06 202 GLU B CA 1
ATOM 3994 C C . GLU B 1 202 ? 4.883 14.625 -7.602 1 98.06 202 GLU B C 1
ATOM 3996 O O . GLU B 1 202 ? 3.65 14.625 -7.668 1 98.06 202 GLU B O 1
ATOM 4001 N N . LYS B 1 203 ? 5.566 13.922 -6.773 1 98.69 203 LYS B N 1
ATOM 4002 C CA . LYS B 1 203 ? 4.883 13.07 -5.805 1 98.69 203 LYS B CA 1
ATOM 4003 C C . LYS B 1 203 ? 3.998 13.898 -4.875 1 98.69 203 LYS B C 1
ATOM 4005 O O . LYS B 1 203 ? 2.908 13.461 -4.5 1 98.69 203 LYS B O 1
ATOM 4010 N N . VAL B 1 204 ? 4.473 15.078 -4.496 1 98.81 204 VAL B N 1
ATOM 4011 C CA . VAL B 1 204 ? 3.701 15.953 -3.619 1 98.81 204 VAL B CA 1
ATOM 4012 C C . VAL B 1 204 ? 2.406 16.375 -4.312 1 98.81 204 VAL B C 1
ATOM 4014 O O . VAL B 1 204 ? 1.338 16.375 -3.693 1 98.81 204 VAL B O 1
ATOM 4017 N N . GLU B 1 205 ? 2.51 16.703 -5.543 1 98.5 205 GLU B N 1
ATOM 4018 C CA . GLU B 1 205 ? 1.316 17.078 -6.289 1 98.5 205 GLU B CA 1
ATOM 4019 C C . GLU B 1 205 ? 0.324 15.93 -6.387 1 98.5 205 GLU B C 1
ATOM 4021 O O . GLU B 1 205 ? -0.887 16.125 -6.281 1 98.5 205 GLU B O 1
ATOM 4026 N N . ILE B 1 206 ? 0.828 14.742 -6.582 1 98.75 206 ILE B N 1
ATOM 4027 C CA . ILE B 1 206 ? -0.003 13.547 -6.668 1 98.75 206 ILE B CA 1
ATOM 4028 C C . ILE B 1 206 ? -0.74 13.328 -5.352 1 98.75 206 ILE B C 1
ATOM 4030 O O . ILE B 1 206 ? -1.963 13.172 -5.332 1 98.75 206 ILE B O 1
ATOM 4034 N N . VAL B 1 207 ? -0.012 13.367 -4.25 1 98.81 207 VAL B N 1
ATOM 4035 C CA . VAL B 1 207 ? -0.601 13.109 -2.941 1 98.81 207 VAL B CA 1
ATOM 4036 C C . VAL B 1 207 ? -1.563 14.242 -2.576 1 98.81 207 VAL B C 1
ATOM 4038 O O . VAL B 1 207 ? -2.598 14 -1.946 1 98.81 207 VAL B O 1
ATOM 4041 N N . ARG B 1 208 ? -1.164 15.453 -2.947 1 98.69 208 ARG B N 1
ATOM 4042 C CA . ARG B 1 208 ? -2.004 16.609 -2.674 1 98.69 208 ARG B CA 1
ATOM 4043 C C . ARG B 1 208 ? -3.367 16.469 -3.342 1 98.69 208 ARG B C 1
ATOM 4045 O O . ARG B 1 208 ? -4.402 16.672 -2.701 1 98.69 208 ARG B O 1
ATOM 4052 N N . LYS B 1 209 ? -3.416 16.078 -4.57 1 98.69 209 LYS B N 1
ATOM 4053 C CA . LYS B 1 209 ? -4.656 15.875 -5.312 1 98.69 209 LYS B CA 1
ATOM 4054 C C . LYS B 1 209 ? -5.445 14.688 -4.758 1 98.69 209 LYS B C 1
ATOM 4056 O O . LYS B 1 209 ? -6.664 14.766 -4.602 1 98.69 209 LYS B O 1
ATOM 4061 N N . ALA B 1 210 ? -4.766 13.617 -4.496 1 98.88 210 ALA B N 1
ATOM 4062 C CA . ALA B 1 210 ? -5.414 12.438 -3.932 1 98.88 210 ALA B CA 1
ATOM 4063 C C . ALA B 1 210 ? -6.051 12.75 -2.582 1 98.88 210 ALA B C 1
ATOM 4065 O O . ALA B 1 210 ? -7.164 12.305 -2.295 1 98.88 210 ALA B O 1
ATOM 4066 N N . ASN B 1 211 ? -5.285 13.484 -1.806 1 98.69 211 ASN B N 1
ATOM 4067 C CA . ASN B 1 211 ? -5.789 13.883 -0.496 1 98.69 211 ASN B CA 1
ATOM 4068 C C . ASN B 1 211 ? -7.09 14.672 -0.612 1 98.69 211 ASN B C 1
ATOM 4070 O O . ASN B 1 211 ? -8.023 14.445 0.157 1 98.69 211 ASN B O 1
ATOM 4074 N N . LYS B 1 212 ? -7.113 15.586 -1.502 1 98.19 212 LYS B N 1
ATOM 4075 C CA . LYS B 1 212 ? -8.32 16.375 -1.731 1 98.19 212 LYS B CA 1
ATOM 4076 C C . LYS B 1 212 ? -9.508 15.477 -2.076 1 98.19 212 LYS B C 1
ATOM 4078 O O . LYS B 1 212 ? -10.602 15.656 -1.538 1 98.19 212 LYS B O 1
ATOM 4083 N N . ILE B 1 213 ? -9.312 14.516 -2.918 1 98.81 213 ILE B N 1
ATOM 4084 C CA . ILE B 1 213 ? -10.367 13.602 -3.338 1 98.81 213 ILE B CA 1
ATOM 4085 C C . ILE B 1 213 ? -10.883 12.82 -2.131 1 98.81 213 ILE B C 1
ATOM 4087 O O . ILE B 1 213 ? -12.094 12.695 -1.936 1 98.81 213 ILE B O 1
ATOM 4091 N N . VAL B 1 214 ? -9.984 12.312 -1.32 1 98.81 214 VAL B N 1
ATOM 4092 C CA . VAL B 1 214 ? -10.359 11.523 -0.152 1 98.81 214 VAL B CA 1
ATOM 4093 C C . VAL B 1 214 ? -11.18 12.375 0.81 1 98.81 214 VAL B C 1
ATOM 4095 O O . VAL B 1 214 ? -12.227 11.938 1.301 1 98.81 214 VAL B O 1
ATOM 4098 N N . GLU B 1 215 ? -10.719 13.57 1.037 1 97.25 215 GLU B N 1
ATOM 4099 C CA . GLU B 1 215 ? -11.422 14.461 1.949 1 97.25 215 GLU B CA 1
ATOM 4100 C C . GLU B 1 215 ? -12.812 14.812 1.419 1 97.25 215 GLU B C 1
ATOM 4102 O O . GLU B 1 215 ? -13.781 14.875 2.182 1 97.25 215 GLU B O 1
ATOM 4107 N N . GLU B 1 216 ? -12.906 15.031 0.124 1 97.56 216 GLU B N 1
ATOM 4108 C CA . GLU B 1 216 ? -14.195 15.344 -0.484 1 97.56 216 GLU B CA 1
ATOM 4109 C C . GLU B 1 216 ? -15.156 14.164 -0.381 1 97.56 216 GLU B C 1
ATOM 4111 O O . GLU B 1 216 ? -16.312 14.328 0.014 1 97.56 216 GLU B O 1
ATOM 4116 N N . GLU B 1 217 ? -14.711 13 -0.68 1 98.44 217 GLU B N 1
ATOM 4117 C CA . GLU B 1 217 ? -15.562 11.812 -0.743 1 98.44 217 GLU B CA 1
ATOM 4118 C C . GLU B 1 217 ? -15.984 11.359 0.653 1 98.44 217 GLU B C 1
ATOM 4120 O O . GLU B 1 217 ? -17.031 10.742 0.822 1 98.44 217 GLU B O 1
ATOM 4125 N N . LEU B 1 218 ? -15.164 11.719 1.637 1 98.06 218 LEU B N 1
ATOM 4126 C CA . LEU B 1 218 ? -15.469 11.234 2.977 1 98.06 218 LEU B CA 1
ATOM 4127 C C . LEU B 1 218 ? -15.953 12.367 3.869 1 98.06 218 LEU B C 1
ATOM 4129 O O . LEU B 1 218 ? -15.93 12.258 5.098 1 98.06 218 LEU B O 1
ATOM 4133 N N . ALA B 1 219 ? -16.344 13.492 3.291 1 95.94 219 ALA B N 1
ATOM 4134 C CA . ALA B 1 219 ? -16.766 14.68 4.031 1 95.94 219 ALA B CA 1
ATOM 4135 C C . ALA B 1 219 ? -17.938 14.352 4.957 1 95.94 219 ALA B C 1
ATOM 4137 O O . ALA B 1 219 ? -18.062 14.922 6.043 1 95.94 219 ALA B O 1
ATOM 4138 N N . ASP B 1 220 ? -18.812 13.375 4.609 1 96.38 220 ASP B N 1
ATOM 4139 C CA . ASP B 1 220 ? -20.047 13.078 5.336 1 96.38 220 ASP B CA 1
ATOM 4140 C C . ASP B 1 220 ? -19.812 11.977 6.367 1 96.38 220 ASP B C 1
ATOM 4142 O O . ASP B 1 220 ? -20.75 11.555 7.051 1 96.38 220 ASP B O 1
ATOM 4146 N N . TYR B 1 221 ? -18.688 11.461 6.473 1 96.69 221 TYR B N 1
ATOM 4147 C CA . TYR B 1 221 ? -18.359 10.445 7.469 1 96.69 221 TYR B CA 1
ATOM 4148 C C . TYR B 1 221 ? -17.844 11.086 8.75 1 96.69 221 TYR B C 1
ATOM 4150 O O . TYR B 1 221 ? -17.141 12.102 8.711 1 96.69 221 TYR B O 1
ATOM 4158 N N . ASP B 1 222 ? -18.219 10.516 9.852 1 93.88 222 ASP B N 1
ATOM 4159 C CA . ASP B 1 222 ? -17.594 10.898 11.109 1 93.88 222 ASP B CA 1
ATOM 4160 C C . ASP B 1 222 ? -16.172 10.312 11.211 1 93.88 222 ASP B C 1
ATOM 4162 O O . ASP B 1 222 ? -16 9.094 11.109 1 93.88 222 ASP B O 1
ATOM 4166 N N . LYS B 1 223 ? -15.219 11.164 11.281 1 94.88 223 LYS B N 1
ATOM 4167 C CA . LYS B 1 223 ? -13.828 10.727 11.297 1 94.88 223 LYS B CA 1
ATOM 4168 C C . LYS B 1 223 ? -12.969 11.664 12.148 1 94.88 223 LYS B C 1
ATOM 4170 O O . LYS B 1 223 ? -13.312 12.836 12.32 1 94.88 223 LYS B O 1
ATOM 4175 N N . TRP B 1 224 ? -11.984 11.062 12.695 1 93.81 224 TRP B N 1
ATOM 4176 C CA . TRP B 1 224 ? -10.953 11.867 13.344 1 93.81 224 TRP B CA 1
ATOM 4177 C C . TRP B 1 224 ? -10.008 12.469 12.312 1 93.81 224 TRP B C 1
ATOM 4179 O O . TRP B 1 224 ? -9.719 13.672 12.352 1 93.81 224 TRP B O 1
ATOM 4189 N N . GLN B 1 225 ? -9.617 11.594 11.383 1 96.31 225 GLN B N 1
ATOM 4190 C CA . GLN B 1 225 ? -8.719 12.008 10.312 1 96.31 225 GLN B CA 1
ATOM 4191 C C . GLN B 1 225 ? -8.867 11.102 9.086 1 96.31 225 GLN B C 1
ATOM 4193 O O . GLN B 1 225 ? -9.195 9.922 9.219 1 96.31 225 GLN B O 1
ATOM 4198 N N . CYS B 1 226 ? -8.688 11.664 7.949 1 98.19 226 CYS B N 1
ATOM 4199 C CA . CYS B 1 226 ? -8.547 10.883 6.727 1 98.19 226 CYS B CA 1
ATOM 4200 C C . CYS B 1 226 ? -7.57 11.539 5.766 1 98.19 226 CYS B C 1
ATOM 4202 O O . CYS B 1 226 ? -7.422 12.766 5.762 1 98.19 226 CYS B O 1
ATOM 4204 N N . PHE B 1 227 ? -6.891 10.773 5 1 98.62 227 PHE B N 1
ATOM 4205 C CA . PHE B 1 227 ? -5.91 11.32 4.07 1 98.62 227 PHE B CA 1
ATOM 4206 C C . PHE B 1 227 ? -5.477 10.273 3.053 1 98.62 227 PHE B C 1
ATOM 4208 O O . PHE B 1 227 ? -5.938 9.133 3.098 1 98.62 227 PHE B O 1
ATOM 4215 N N . ALA B 1 228 ? -4.707 10.68 2.088 1 98.88 228 ALA B N 1
ATOM 4216 C CA . ALA B 1 228 ? -4.066 9.82 1.095 1 98.88 228 ALA B CA 1
ATOM 4217 C C . ALA B 1 228 ? -2.547 9.836 1.252 1 98.88 228 ALA B C 1
ATOM 4219 O O . ALA B 1 228 ? -1.962 10.875 1.57 1 98.88 228 ALA B O 1
ATOM 4220 N N . ALA B 1 229 ? -1.958 8.734 1.06 1 98.88 229 ALA B N 1
ATOM 4221 C CA . ALA B 1 229 ? -0.503 8.609 1.106 1 98.88 229 ALA B CA 1
ATOM 4222 C C . ALA B 1 229 ? 0.021 7.84 -0.1 1 98.88 229 ALA B C 1
ATOM 4224 O O . ALA B 1 229 ? -0.628 6.906 -0.578 1 98.88 229 ALA B O 1
ATOM 4225 N N . LEU B 1 230 ? 1.13 8.242 -0.616 1 98.81 230 LEU B N 1
ATOM 4226 C CA . LEU B 1 230 ? 1.829 7.535 -1.685 1 98.81 230 LEU B CA 1
ATOM 4227 C C . LEU B 1 230 ? 2.82 6.527 -1.112 1 98.81 230 LEU B C 1
ATOM 4229 O O . LEU B 1 230 ? 3.773 6.91 -0.428 1 98.81 230 LEU B O 1
ATOM 4233 N N . ILE B 1 231 ? 2.635 5.164 -1.41 1 98.31 231 ILE B N 1
ATOM 4234 C CA . ILE B 1 231 ? 3.367 4.203 -0.592 1 98.31 231 ILE B CA 1
ATOM 4235 C C . ILE B 1 231 ? 4.168 3.266 -1.492 1 98.31 231 ILE B C 1
ATOM 4237 O O . ILE B 1 231 ? 4.781 2.309 -1.013 1 98.31 231 ILE B O 1
ATOM 4241 N N . GLY B 1 232 ? 4.176 3.482 -2.779 1 96.19 232 GLY B N 1
ATOM 4242 C CA . GLY B 1 232 ? 4.934 2.641 -3.689 1 96.19 232 GLY B CA 1
ATOM 4243 C C . GLY B 1 232 ? 4.406 2.672 -5.113 1 96.19 232 GLY B C 1
ATOM 4244 O O . GLY B 1 232 ? 3.789 3.652 -5.531 1 96.19 232 GLY B O 1
ATOM 4245 N N . LYS B 1 233 ? 4.84 1.688 -5.891 1 96.56 233 LYS B N 1
ATOM 4246 C CA . LYS B 1 233 ? 4.391 1.548 -7.273 1 96.56 233 LYS B CA 1
ATOM 4247 C C . LYS B 1 233 ? 3.938 0.12 -7.562 1 96.56 233 LYS B C 1
ATOM 4249 O O . LYS B 1 233 ? 4.309 -0.812 -6.848 1 96.56 233 LYS B O 1
ATOM 4254 N N . ALA B 1 234 ? 3.135 0.015 -8.492 1 96.31 234 ALA B N 1
ATOM 4255 C CA . ALA B 1 234 ? 2.652 -1.289 -8.945 1 96.31 234 ALA B CA 1
ATOM 4256 C C . ALA B 1 234 ? 2.271 -1.256 -10.422 1 96.31 234 ALA B C 1
ATOM 4258 O O . ALA B 1 234 ? 2.035 -0.184 -10.984 1 96.31 234 ALA B O 1
ATOM 4259 N N . THR B 1 235 ? 2.172 -2.414 -10.938 1 93.81 235 THR B N 1
ATOM 4260 C CA . THR B 1 235 ? 1.75 -2.543 -12.328 1 93.81 235 THR B CA 1
ATOM 4261 C C . THR B 1 235 ? 0.25 -2.301 -12.469 1 93.81 235 THR B C 1
ATOM 4263 O O . THR B 1 235 ? -0.533 -2.729 -11.617 1 93.81 235 THR B O 1
ATOM 4266 N N . GLY B 1 236 ? -0.13 -1.519 -13.477 1 92.94 236 GLY B N 1
ATOM 4267 C CA . GLY B 1 236 ? -1.514 -1.292 -13.859 1 92.94 236 GLY B CA 1
ATOM 4268 C C . GLY B 1 236 ? -1.737 -1.37 -15.359 1 92.94 236 GLY B C 1
ATOM 4269 O O . GLY B 1 236 ? -0.863 -1.825 -16.094 1 92.94 236 GLY B O 1
ATOM 4270 N N . VAL B 1 237 ? -2.979 -1.146 -15.68 1 90.44 237 VAL B N 1
ATOM 4271 C CA . VAL B 1 237 ? -3.309 -1.166 -17.109 1 90.44 237 VAL B CA 1
ATOM 4272 C C . VAL B 1 237 ? -4.07 0.103 -17.469 1 90.44 237 VAL B C 1
ATOM 4274 O O . VAL B 1 237 ? -5.008 0.5 -16.781 1 90.44 237 VAL B O 1
ATOM 4277 N N . LYS B 1 238 ? -3.598 0.806 -18.375 1 83.38 238 LYS B N 1
ATOM 4278 C CA . LYS B 1 238 ? -4.285 1.952 -18.969 1 83.38 238 LYS B CA 1
ATOM 4279 C C . LYS B 1 238 ? -4.488 1.758 -20.453 1 83.38 238 LYS B C 1
ATOM 4281 O O . LYS B 1 238 ? -3.521 1.722 -21.219 1 83.38 238 LYS B O 1
ATOM 4286 N N . GLY B 1 239 ? -5.77 1.704 -20.797 1 79.94 239 GLY B N 1
ATOM 4287 C CA . GLY B 1 239 ? -6.035 1.263 -22.156 1 79.94 239 GLY B CA 1
ATOM 4288 C C . GLY B 1 239 ? -5.566 -0.155 -22.422 1 79.94 239 GLY B C 1
ATOM 4289 O O . GLY B 1 239 ? -6.012 -1.097 -21.766 1 79.94 239 GLY B O 1
ATOM 4290 N N . ASP B 1 240 ? -4.551 -0.383 -23.203 1 78.69 240 ASP B N 1
ATOM 4291 C CA . ASP B 1 240 ? -4.043 -1.716 -23.516 1 78.69 240 ASP B CA 1
ATOM 4292 C C . ASP B 1 240 ? -2.553 -1.82 -23.203 1 78.69 240 ASP B C 1
ATOM 4294 O O . ASP B 1 240 ? -1.872 -2.729 -23.688 1 78.69 240 ASP B O 1
ATOM 4298 N N . VAL B 1 241 ? -2.24 -0.894 -22.344 1 85.25 241 VAL B N 1
ATOM 4299 C CA . VAL B 1 241 ? -0.804 -0.863 -22.078 1 85.25 241 VAL B CA 1
ATOM 4300 C C . VAL B 1 241 ? -0.542 -1.014 -20.594 1 85.25 241 VAL B C 1
ATOM 4302 O O . VAL B 1 241 ? -1.222 -0.392 -19.766 1 85.25 241 VAL B O 1
ATOM 4305 N N . ARG B 1 242 ? 0.427 -1.831 -20.344 1 87.69 242 ARG B N 1
ATOM 4306 C CA . ARG B 1 242 ? 0.869 -1.974 -18.953 1 87.69 242 ARG B CA 1
ATOM 4307 C C . ARG B 1 242 ? 1.614 -0.729 -18.484 1 87.69 242 ARG B C 1
ATOM 4309 O O . ARG B 1 242 ? 2.389 -0.141 -19.25 1 87.69 242 ARG B O 1
ATOM 4316 N N . VAL B 1 243 ? 1.278 -0.283 -17.312 1 91.38 243 VAL B N 1
ATOM 4317 C CA . VAL B 1 243 ? 1.934 0.904 -16.766 1 91.38 243 VAL B CA 1
ATOM 4318 C C . VAL B 1 243 ? 2.469 0.607 -15.375 1 91.38 243 VAL B C 1
ATOM 4320 O O . VAL B 1 243 ? 1.954 -0.271 -14.68 1 91.38 243 VAL B O 1
ATOM 4323 N N . TRP B 1 244 ? 3.568 1.265 -15.094 1 94.25 244 TRP B N 1
ATOM 4324 C CA . TRP B 1 244 ? 4.145 1.26 -13.75 1 94.25 244 TRP B CA 1
ATOM 4325 C C . TRP B 1 244 ? 3.787 2.537 -13 1 94.25 244 TRP B C 1
ATOM 4327 O O . TRP B 1 244 ? 4.465 3.559 -13.141 1 94.25 244 TRP B O 1
ATOM 4337 N N . GLY B 1 245 ? 2.65 2.428 -12.242 1 96.31 245 GLY B N 1
ATOM 4338 C CA . GLY B 1 245 ? 2.098 3.621 -11.617 1 96.31 245 GLY B CA 1
ATOM 4339 C C . GLY B 1 245 ? 2.18 3.596 -10.102 1 96.31 245 GLY B C 1
ATOM 4340 O O . GLY B 1 245 ? 2.531 2.572 -9.516 1 96.31 245 GLY B O 1
ATOM 4341 N N . TYR B 1 246 ? 1.846 4.699 -9.461 1 98.12 246 TYR B N 1
ATOM 4342 C CA . TYR B 1 246 ? 1.958 4.852 -8.016 1 98.12 246 TYR B CA 1
ATOM 4343 C C . TYR B 1 246 ? 0.793 4.172 -7.305 1 98.12 246 TYR B C 1
ATOM 4345 O O . TYR B 1 246 ? -0.291 4.027 -7.875 1 98.12 246 TYR B O 1
ATOM 4353 N N . ILE B 1 247 ? 1.037 3.709 -6.09 1 98.75 247 ILE B N 1
ATOM 4354 C CA . ILE B 1 247 ? 0.007 3.193 -5.195 1 98.75 247 ILE B CA 1
ATOM 4355 C C . ILE B 1 247 ? -0.389 4.27 -4.188 1 98.75 247 ILE B C 1
ATOM 4357 O O . ILE B 1 247 ? 0.465 4.816 -3.484 1 98.75 247 ILE B O 1
ATOM 4361 N N . ILE B 1 248 ? -1.67 4.59 -4.117 1 98.88 248 ILE B N 1
ATOM 4362 C CA . ILE B 1 248 ? -2.184 5.52 -3.119 1 98.88 248 ILE B CA 1
ATOM 4363 C C . ILE B 1 248 ? -2.924 4.75 -2.027 1 98.88 248 ILE B C 1
ATOM 4365 O O . ILE B 1 248 ? -3.811 3.945 -2.322 1 98.88 248 ILE B O 1
ATOM 4369 N N . ALA B 1 249 ? -2.543 4.988 -0.828 1 98.94 249 ALA B N 1
ATOM 4370 C CA . ALA B 1 249 ? -3.246 4.43 0.324 1 98.94 249 ALA B CA 1
ATOM 4371 C C . ALA B 1 249 ? -4.207 5.453 0.926 1 98.94 249 ALA B C 1
ATOM 4373 O O . ALA B 1 249 ? -3.816 6.586 1.217 1 98.94 249 ALA B O 1
ATOM 4374 N N . VAL B 1 250 ? -5.422 5.043 1.053 1 98.88 250 VAL B N 1
ATOM 4375 C CA . VAL B 1 250 ? -6.422 5.84 1.75 1 98.88 250 VAL B CA 1
ATOM 4376 C C . VAL B 1 250 ? -6.484 5.426 3.219 1 98.88 250 VAL B C 1
ATOM 4378 O O . VAL B 1 250 ? -6.66 4.246 3.531 1 98.88 250 VAL B O 1
ATOM 4381 N N . ARG B 1 251 ? -6.273 6.398 4.094 1 98.75 251 ARG B N 1
ATOM 4382 C CA . ARG B 1 251 ? -6.363 6.164 5.531 1 98.75 251 ARG B CA 1
ATOM 4383 C C . ARG B 1 251 ? -7.434 7.051 6.164 1 98.75 251 ARG B C 1
ATOM 4385 O O . ARG B 1 251 ? -7.43 8.266 5.973 1 98.75 251 ARG B O 1
ATOM 4392 N N . ALA B 1 252 ? -8.414 6.441 6.758 1 98.62 252 ALA B N 1
ATOM 4393 C CA . ALA B 1 252 ? -9.484 7.105 7.492 1 98.62 252 ALA B CA 1
ATOM 4394 C C . ALA B 1 252 ? -9.727 6.43 8.844 1 98.62 252 ALA B C 1
ATOM 4396 O O . ALA B 1 252 ? -10.016 5.234 8.898 1 98.62 252 ALA B O 1
ATOM 4397 N N . VAL B 1 253 ? -9.641 7.207 9.938 1 98.19 253 VAL B N 1
ATOM 4398 C CA . VAL B 1 253 ? -9.68 6.551 11.242 1 98.19 253 VAL B CA 1
ATOM 4399 C C . VAL B 1 253 ? -10.562 7.344 12.195 1 98.19 253 VAL B C 1
ATOM 4401 O O . VAL B 1 253 ? -10.719 8.562 12.047 1 98.19 253 VAL B O 1
ATOM 4404 N N . GLU B 1 254 ? -11.164 6.633 13.086 1 96.81 254 GLU B N 1
ATOM 4405 C CA . GLU B 1 254 ? -11.766 7.215 14.281 1 96.81 254 GLU B CA 1
ATOM 4406 C C . GLU B 1 254 ? -10.82 7.137 15.469 1 96.81 254 GLU B C 1
ATOM 4408 O O . GLU B 1 254 ? -10.109 6.141 15.648 1 96.81 254 GLU B O 1
ATOM 4413 N N . SER B 1 255 ? -10.758 8.188 16.141 1 93 255 SER B N 1
ATOM 4414 C CA . SER B 1 255 ? -9.898 8.281 17.312 1 93 255 SER B CA 1
ATOM 4415 C C . SER B 1 255 ? -10.367 9.375 18.266 1 93 255 SER B C 1
ATOM 4417 O O . SER B 1 255 ? -11.102 10.281 17.859 1 93 255 SER B O 1
ATOM 4419 N N . ARG B 1 256 ? -10.039 9.188 19.5 1 83.38 256 ARG B N 1
ATOM 4420 C CA . ARG B 1 256 ? -10.328 10.242 20.469 1 83.38 256 ARG B CA 1
ATOM 4421 C C . ARG B 1 256 ? -9.156 11.219 20.578 1 83.38 256 ARG B C 1
ATOM 4423 O O . ARG B 1 256 ? -9.359 12.43 20.688 1 83.38 256 ARG B O 1
ATOM 4430 N N . ASP B 1 257 ? -7.984 10.609 20.609 1 78.75 257 ASP B N 1
ATOM 4431 C CA . ASP B 1 257 ? -6.844 11.477 20.891 1 78.75 257 ASP B CA 1
ATOM 4432 C C . ASP B 1 257 ? -5.648 11.102 20.016 1 78.75 257 ASP B C 1
ATOM 4434 O O . ASP B 1 257 ? -4.535 11.578 20.234 1 78.75 257 ASP B O 1
ATOM 4438 N N . GLY B 1 258 ? -5.785 10.18 19.156 1 82.31 258 GLY B N 1
ATOM 4439 C CA . GLY B 1 258 ? -4.707 9.797 18.25 1 82.31 258 GLY B CA 1
ATOM 4440 C C . GLY B 1 258 ? -3.795 8.734 18.828 1 82.31 258 GLY B C 1
ATOM 4441 O O . GLY B 1 258 ? -2.891 8.242 18.156 1 82.31 258 GLY B O 1
ATOM 4442 N N . MET B 1 259 ? -3.998 8.32 20.062 1 83.25 259 MET B N 1
ATOM 4443 C CA . MET B 1 259 ? -3.182 7.281 20.672 1 83.25 259 MET B CA 1
ATOM 4444 C C . MET B 1 259 ? -3.59 5.902 20.172 1 83.25 259 MET B C 1
ATOM 4446 O O . MET B 1 259 ? -2.74 5.035 19.953 1 83.25 259 MET B O 1
ATOM 4450 N N . THR B 1 260 ? -4.859 5.734 20.047 1 91.69 260 THR B N 1
ATOM 4451 C CA . THR B 1 260 ? -5.449 4.57 19.406 1 91.69 260 THR B CA 1
ATOM 4452 C C . THR B 1 260 ? -6.41 4.996 18.297 1 91.69 260 THR B C 1
ATOM 4454 O O . THR B 1 260 ? -6.957 6.098 18.328 1 91.69 260 THR B O 1
ATOM 4457 N N . ALA B 1 261 ? -6.453 4.246 17.344 1 95.5 261 ALA B N 1
ATOM 4458 C CA . ALA B 1 261 ? -7.332 4.578 16.219 1 95.5 261 ALA B CA 1
ATOM 4459 C C . ALA B 1 261 ? -7.812 3.314 15.508 1 95.5 261 ALA B C 1
ATOM 4461 O O . ALA B 1 261 ? -7.102 2.309 15.461 1 95.5 261 ALA B O 1
ATOM 4462 N N . ASP B 1 262 ? -8.992 3.389 15.016 1 97.56 262 ASP B N 1
ATOM 4463 C CA . ASP B 1 262 ? -9.57 2.299 14.234 1 97.56 262 ASP B CA 1
ATOM 4464 C C . ASP B 1 262 ? -10 2.781 12.852 1 97.56 262 ASP B C 1
ATOM 4466 O O . ASP B 1 262 ? -10.555 3.873 12.711 1 97.56 262 ASP B O 1
ATOM 4470 N N . PRO B 1 263 ? -9.664 1.954 11.867 1 98.38 263 PRO B N 1
ATOM 4471 C CA . PRO B 1 263 ? -10.172 2.318 10.539 1 98.38 263 PRO B CA 1
ATOM 4472 C C . PRO B 1 263 ? -11.695 2.43 10.5 1 98.38 263 PRO B C 1
ATOM 4474 O O . PRO B 1 263 ? -12.391 1.631 11.125 1 98.38 263 PRO B O 1
ATOM 4477 N N . ILE B 1 264 ? -12.172 3.396 9.742 1 97.88 264 ILE B N 1
ATOM 4478 C CA . ILE B 1 264 ? -13.617 3.586 9.641 1 97.88 264 ILE B CA 1
ATOM 4479 C C . ILE B 1 264 ? -14.203 2.609 8.625 1 97.88 264 ILE B C 1
ATOM 4481 O O . ILE B 1 264 ? -13.523 2.232 7.664 1 97.88 264 ILE B O 1
ATOM 4485 N N . LYS B 1 265 ? -15.477 2.234 8.898 1 98.12 265 LYS B N 1
ATOM 4486 C CA . LYS B 1 265 ? -16.203 1.372 7.977 1 98.12 265 LYS B CA 1
ATOM 4487 C C . LYS B 1 265 ? -16.828 2.184 6.84 1 98.12 265 LYS B C 1
ATOM 4489 O O . LYS B 1 265 ? -17.891 2.764 7 1 98.12 265 LYS B O 1
ATOM 4494 N N . ILE B 1 266 ? -16.156 2.191 5.742 1 98.5 266 ILE B N 1
ATOM 4495 C CA . ILE B 1 266 ? -16.609 2.949 4.582 1 98.5 266 ILE B CA 1
ATOM 4496 C C . ILE B 1 266 ? -17.406 2.035 3.646 1 98.5 266 ILE B C 1
ATOM 4498 O O . ILE B 1 266 ? -17 0.898 3.393 1 98.5 266 ILE B O 1
ATOM 4502 N N . ASP B 1 267 ? -18.5 2.598 3.107 1 97.38 267 ASP B N 1
ATOM 4503 C CA . ASP B 1 267 ? -19.266 1.824 2.141 1 97.38 267 ASP B CA 1
ATOM 4504 C C . ASP B 1 267 ? -18.438 1.513 0.897 1 97.38 267 ASP B C 1
ATOM 4506 O O . ASP B 1 267 ? -17.688 2.365 0.418 1 97.38 267 ASP B O 1
ATOM 4510 N N . TYR B 1 268 ? -18.656 0.3 0.358 1 97.62 268 TYR B N 1
ATOM 4511 C CA . TYR B 1 268 ? -17.828 -0.146 -0.76 1 97.62 268 TYR B CA 1
ATOM 4512 C C . TYR B 1 268 ? -18.094 0.691 -2.004 1 97.62 268 TYR B C 1
ATOM 4514 O O . TYR B 1 268 ? -17.219 0.855 -2.852 1 97.62 268 TYR B O 1
ATOM 4522 N N . ASP B 1 269 ? -19.281 1.217 -2.109 1 97.88 269 ASP B N 1
ATOM 4523 C CA . ASP B 1 269 ? -19.562 2.104 -3.234 1 97.88 269 ASP B CA 1
ATOM 4524 C C . ASP B 1 269 ? -18.719 3.375 -3.152 1 97.88 269 ASP B C 1
ATOM 4526 O O . ASP B 1 269 ? -18.234 3.873 -4.172 1 97.88 269 ASP B O 1
ATOM 4530 N N . ARG B 1 270 ? -18.625 3.875 -1.945 1 98.69 270 ARG B N 1
ATOM 4531 C CA . ARG B 1 270 ? -17.797 5.055 -1.729 1 98.69 270 ARG B CA 1
ATOM 4532 C C . ARG B 1 270 ? -16.312 4.738 -1.973 1 98.69 270 ARG B C 1
ATOM 4534 O O . ARG B 1 270 ? -15.602 5.535 -2.576 1 98.69 270 ARG B O 1
ATOM 4541 N N . LEU B 1 271 ? -15.875 3.568 -1.495 1 98.69 271 LEU B N 1
ATOM 4542 C CA . LEU B 1 271 ? -14.5 3.15 -1.738 1 98.69 271 LEU B CA 1
ATOM 4543 C C . LEU B 1 271 ? -14.227 3.039 -3.234 1 98.69 271 LEU B C 1
ATOM 4545 O O . LEU B 1 271 ? -13.172 3.467 -3.707 1 98.69 271 LEU B O 1
ATOM 4549 N N . ARG B 1 272 ? -15.141 2.486 -3.936 1 98.19 272 ARG B N 1
ATOM 4550 C CA . ARG B 1 272 ? -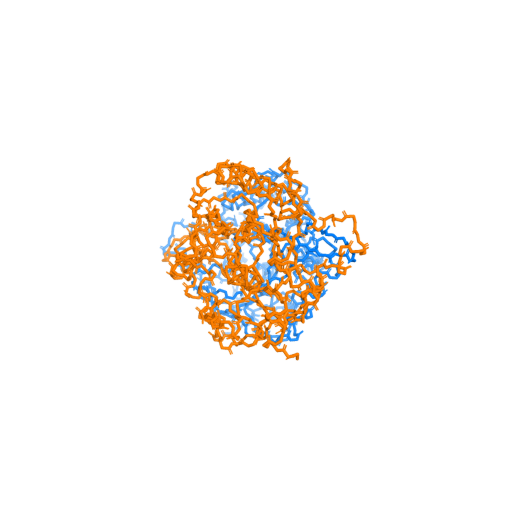15.008 2.354 -5.383 1 98.19 272 ARG B CA 1
ATOM 4551 C C . ARG B 1 272 ? -14.906 3.719 -6.051 1 98.19 272 ARG B C 1
ATOM 4553 O O . ARG B 1 272 ? -14.086 3.918 -6.953 1 98.19 272 ARG B O 1
ATOM 4560 N N . ARG B 1 273 ? -15.727 4.613 -5.605 1 98.44 273 ARG B N 1
ATOM 4561 C CA . ARG B 1 273 ? -15.695 5.961 -6.16 1 98.44 273 ARG B CA 1
ATOM 4562 C C . ARG B 1 273 ? -14.352 6.633 -5.902 1 98.44 273 ARG B C 1
ATOM 4564 O O . ARG B 1 273 ? -13.797 7.289 -6.785 1 98.44 273 ARG B O 1
ATOM 4571 N N . ILE B 1 274 ? -13.828 6.469 -4.699 1 98.88 274 ILE B N 1
ATOM 4572 C CA . ILE B 1 274 ? -12.531 7.027 -4.348 1 98.88 274 ILE B CA 1
ATOM 4573 C C . ILE B 1 274 ? -11.453 6.453 -5.27 1 98.88 274 ILE B C 1
ATOM 4575 O O . ILE B 1 274 ? -10.656 7.195 -5.844 1 98.88 274 ILE B O 1
ATOM 4579 N N . ALA B 1 275 ? -11.492 5.129 -5.453 1 98.75 275 ALA B N 1
ATOM 4580 C CA . ALA B 1 275 ? -10.492 4.461 -6.277 1 98.75 275 ALA B CA 1
ATOM 4581 C C . ALA B 1 275 ? -10.562 4.938 -7.727 1 98.75 275 ALA B C 1
ATOM 4583 O O . ALA B 1 275 ? -9.539 5.234 -8.344 1 98.75 275 ALA B O 1
ATOM 4584 N N . LEU B 1 276 ? -11.719 5.066 -8.211 1 98 276 LEU B N 1
ATOM 4585 C CA . LEU B 1 276 ? -11.898 5.434 -9.609 1 98 276 LEU B CA 1
ATOM 4586 C C . LEU B 1 276 ? -11.555 6.902 -9.836 1 98 276 LEU B C 1
ATOM 4588 O O . LEU B 1 276 ? -10.977 7.258 -10.867 1 98 276 LEU B O 1
ATOM 4592 N N . ARG B 1 277 ? -11.906 7.789 -8.898 1 98.75 277 ARG B N 1
ATOM 4593 C CA . ARG B 1 277 ? -11.562 9.203 -9.031 1 98.75 277 ARG B CA 1
ATOM 4594 C C . ARG B 1 277 ? -10.047 9.398 -8.992 1 98.75 277 ARG B C 1
ATOM 4596 O O . ARG B 1 277 ? -9.484 10.109 -9.828 1 98.75 277 ARG B O 1
ATOM 4603 N N . ILE B 1 278 ? -9.414 8.695 -8.055 1 98.81 278 ILE B N 1
ATOM 4604 C CA . ILE B 1 278 ? -7.973 8.891 -7.902 1 98.81 278 ILE B CA 1
ATOM 4605 C C . ILE B 1 278 ? -7.25 8.375 -9.141 1 98.81 278 ILE B C 1
ATOM 4607 O O . ILE B 1 278 ? -6.414 9.07 -9.719 1 98.81 278 ILE B O 1
ATOM 4611 N N . THR B 1 279 ? -7.609 7.168 -9.594 1 97.69 279 THR B N 1
ATOM 4612 C CA . THR B 1 279 ? -6.918 6.594 -10.742 1 97.69 279 THR B CA 1
ATOM 4613 C C . THR B 1 279 ? -7.34 7.297 -12.031 1 97.69 279 THR B C 1
ATOM 4615 O O . THR B 1 279 ? -6.59 7.32 -13.008 1 97.69 279 THR B O 1
ATOM 4618 N N . GLY B 1 280 ? -8.516 7.852 -12.055 1 96.81 280 GLY B N 1
ATOM 4619 C CA . GLY B 1 280 ? -9.008 8.539 -13.242 1 96.81 280 GLY B CA 1
ATOM 4620 C C . GLY B 1 280 ? -8.508 9.961 -13.359 1 96.81 280 GLY B C 1
ATOM 4621 O O . GLY B 1 280 ? -8.172 10.422 -14.461 1 96.81 280 GLY B O 1
ATOM 4622 N N . GLU B 1 281 ? -8.43 10.711 -12.25 1 97.94 281 GLU B N 1
ATOM 4623 C CA . GLU B 1 281 ? -8.078 12.133 -12.258 1 97.94 281 GLU B CA 1
ATOM 4624 C C . GLU B 1 281 ? -6.566 12.32 -12.148 1 97.94 281 GLU B C 1
ATOM 4626 O O . GLU B 1 281 ? -6.047 13.391 -12.477 1 97.94 281 GLU B O 1
ATOM 4631 N N . ILE B 1 282 ? -5.891 11.312 -11.656 1 98 282 ILE B N 1
ATOM 4632 C CA . ILE B 1 282 ? -4.441 11.375 -11.516 1 98 282 ILE B CA 1
ATOM 4633 C C . ILE B 1 282 ? -3.791 10.289 -12.367 1 98 282 ILE B C 1
ATOM 4635 O O . ILE B 1 282 ? -3.609 9.156 -11.914 1 98 282 ILE B O 1
ATOM 4639 N N . ASP B 1 283 ? -3.277 10.578 -13.445 1 94.56 283 ASP B N 1
ATOM 4640 C CA . ASP B 1 283 ? -2.863 9.656 -14.492 1 94.56 283 ASP B CA 1
ATOM 4641 C C . ASP B 1 283 ? -1.73 8.75 -14.016 1 94.56 283 ASP B C 1
ATOM 4643 O O . ASP B 1 283 ? -1.618 7.602 -14.453 1 94.56 283 ASP B O 1
ATOM 4647 N N . LYS B 1 284 ? -0.975 9.195 -13.133 1 96.69 284 LYS B N 1
ATOM 4648 C CA . LYS B 1 284 ? 0.237 8.477 -12.734 1 96.69 284 LYS B CA 1
ATOM 4649 C C . LYS B 1 284 ? -0.062 7.441 -11.656 1 96.69 284 LYS B C 1
ATOM 4651 O O . LYS B 1 284 ? 0.824 6.688 -11.258 1 96.69 284 LYS B O 1
ATOM 4656 N N . VAL B 1 285 ? -1.322 7.41 -11.227 1 98 285 VAL B N 1
ATOM 4657 C CA . VAL B 1 285 ? -1.708 6.461 -10.188 1 98 285 VAL B CA 1
ATOM 4658 C C . VAL B 1 285 ? -2.342 5.227 -10.828 1 98 285 VAL B C 1
ATOM 4660 O O . VAL B 1 285 ? -3.229 5.348 -11.672 1 98 285 VAL B O 1
ATOM 4663 N N . SER B 1 286 ? -1.881 4.023 -10.344 1 96.38 286 SER B N 1
ATOM 4664 C CA . SER B 1 286 ? -2.408 2.793 -10.922 1 96.38 286 SER B CA 1
ATOM 4665 C C . SER B 1 286 ? -3.236 2.012 -9.914 1 96.38 286 SER B C 1
ATOM 4667 O O . SER B 1 286 ? -4.02 1.137 -10.281 1 96.38 286 SER B O 1
ATOM 4669 N N . ARG B 1 287 ? -2.98 2.293 -8.625 1 97.62 287 ARG B N 1
ATOM 4670 C CA . ARG B 1 287 ? -3.621 1.475 -7.598 1 97.62 287 ARG B CA 1
ATOM 4671 C C . ARG B 1 287 ? -4.008 2.316 -6.387 1 97.62 287 ARG B C 1
ATOM 4673 O O . ARG B 1 287 ? -3.291 3.25 -6.02 1 97.62 287 ARG B O 1
ATOM 4680 N N . VAL B 1 288 ? -5.164 1.977 -5.848 1 98.88 288 VAL B N 1
ATOM 4681 C CA . VAL B 1 288 ? -5.637 2.58 -4.605 1 98.88 288 VAL B CA 1
ATOM 4682 C C . VAL B 1 288 ? -5.957 1.487 -3.59 1 98.88 288 VAL B C 1
ATOM 4684 O O . VAL B 1 288 ? -6.633 0.507 -3.916 1 98.88 288 VAL B O 1
ATOM 4687 N N . VAL B 1 289 ? -5.426 1.633 -2.396 1 98.94 289 VAL B N 1
ATOM 4688 C CA . VAL B 1 289 ? -5.652 0.671 -1.323 1 98.94 289 VAL B CA 1
ATOM 4689 C C . VAL B 1 289 ? -6.25 1.382 -0.11 1 98.94 289 VAL B C 1
ATOM 4691 O O . VAL B 1 289 ? -6.047 2.584 0.074 1 98.94 289 VAL B O 1
ATOM 4694 N N . TYR B 1 290 ? -7.047 0.661 0.643 1 98.94 290 TYR B N 1
ATOM 4695 C CA . TYR B 1 290 ? -7.602 1.184 1.887 1 98.94 290 TYR B CA 1
ATOM 4696 C C . TYR B 1 290 ? -6.879 0.597 3.094 1 98.94 290 TYR B C 1
ATOM 4698 O O . TYR B 1 290 ? -6.781 -0.625 3.232 1 98.94 290 TYR B O 1
ATOM 4706 N N . ASP B 1 291 ? -6.305 1.459 3.951 1 98.81 291 ASP B N 1
ATOM 4707 C CA . ASP B 1 291 ? -5.566 1.039 5.141 1 98.81 291 ASP B CA 1
ATOM 4708 C C . ASP B 1 291 ? -6.512 0.49 6.207 1 98.81 291 ASP B C 1
ATOM 4710 O O . ASP B 1 291 ? -7.285 1.242 6.805 1 98.81 291 ASP B O 1
ATOM 4714 N N . ILE B 1 292 ? -6.391 -0.778 6.531 1 98.75 292 ILE B N 1
ATOM 4715 C CA . ILE B 1 292 ? -7.332 -1.429 7.434 1 98.75 292 ILE B CA 1
ATOM 4716 C C . ILE B 1 292 ? -6.641 -1.743 8.758 1 98.75 292 ILE B C 1
ATOM 4718 O O . ILE B 1 292 ? -7.125 -2.566 9.539 1 98.75 292 ILE B O 1
ATOM 4722 N N . THR B 1 293 ? -5.547 -1.144 9.055 1 98.44 293 THR B N 1
ATOM 4723 C CA . THR B 1 293 ? -4.746 -1.468 10.227 1 98.44 293 THR B CA 1
ATOM 4724 C C . THR B 1 293 ? -5.09 -0.541 11.391 1 98.44 293 THR B C 1
ATOM 4726 O O . THR B 1 293 ? -5.012 0.683 11.258 1 98.44 293 THR B O 1
ATOM 4729 N N . PRO B 1 294 ? -5.43 -1.041 12.516 1 97.25 294 PRO B N 1
ATOM 4730 C CA . PRO B 1 294 ? -5.625 -0.184 13.688 1 97.25 294 PRO B CA 1
ATOM 4731 C C . PRO B 1 294 ? -4.316 0.36 14.25 1 97.25 294 PRO B C 1
ATOM 4733 O O . PRO B 1 294 ? -3.238 -0.118 13.883 1 97.25 294 PRO B O 1
ATOM 4736 N N . LYS B 1 295 ? -4.371 1.335 15.023 1 93.94 295 LYS B N 1
ATOM 4737 C CA . LYS B 1 295 ? -3.289 1.808 15.875 1 93.94 295 LYS B CA 1
ATOM 4738 C C . LYS B 1 295 ? -3.52 1.398 17.328 1 93.94 295 LYS B C 1
ATOM 4740 O O . LYS B 1 295 ? -4.441 1.896 17.984 1 93.94 295 LYS B O 1
ATOM 4745 N N . PRO B 1 296 ? -2.66 0.676 17.922 1 92.75 296 PRO B N 1
ATOM 4746 C CA . PRO B 1 296 ? -1.606 -0.134 17.297 1 92.75 296 PRO B CA 1
ATOM 4747 C C . PRO B 1 296 ? -2.162 -1.239 16.406 1 92.75 296 PRO B C 1
ATOM 4749 O O . PRO B 1 296 ? -3.332 -1.611 16.531 1 92.75 296 PRO B O 1
ATOM 4752 N N . PRO B 1 297 ? -1.308 -1.779 15.555 1 93.94 297 PRO B N 1
ATOM 4753 C CA . PRO B 1 297 ? 0.147 -1.65 15.445 1 93.94 297 PRO B CA 1
ATOM 4754 C C . PRO B 1 297 ? 0.571 -0.536 14.492 1 93.94 297 PRO B C 1
ATOM 4756 O O . PRO B 1 297 ? 1.755 -0.198 14.422 1 93.94 297 PRO B O 1
ATOM 4759 N N . ALA B 1 298 ? -0.317 0.027 13.695 1 94.44 298 ALA B N 1
ATOM 4760 C CA . ALA B 1 298 ? 0.049 1.109 12.789 1 94.44 298 ALA B CA 1
ATOM 4761 C C . ALA B 1 298 ? 0.154 2.438 13.531 1 94.44 298 ALA B C 1
ATOM 4763 O O . ALA B 1 298 ? -0.404 2.594 14.617 1 94.44 298 ALA B O 1
ATOM 4764 N N . THR B 1 299 ? 0.873 3.354 13.016 1 94.25 299 THR B N 1
ATOM 4765 C CA . THR B 1 299 ? 0.754 4.766 13.359 1 94.25 299 THR B CA 1
ATOM 4766 C C . THR B 1 299 ? -0.327 5.441 12.523 1 94.25 299 THR B C 1
ATOM 4768 O O . THR B 1 299 ? -0.962 4.797 11.688 1 94.25 299 THR B O 1
ATOM 4771 N N . ILE B 1 300 ? -0.569 6.648 12.844 1 94.31 300 ILE B N 1
ATOM 4772 C CA . ILE B 1 300 ? -1.545 7.367 12.031 1 94.31 300 ILE B CA 1
ATOM 4773 C C . ILE B 1 300 ? -0.955 7.652 10.648 1 94.31 300 ILE B C 1
ATOM 4775 O O . ILE B 1 300 ? -1.514 7.242 9.633 1 94.31 300 ILE B O 1
ATOM 4779 N N . GLU B 1 301 ? 0.206 8.266 10.672 1 96.38 301 GLU B N 1
ATOM 4780 C CA . GLU B 1 301 ? 0.885 8.633 9.438 1 96.38 301 GLU B CA 1
ATOM 4781 C C . GLU B 1 301 ? 1.803 7.508 8.961 1 96.38 301 GLU B C 1
ATOM 4783 O O . GLU B 1 301 ? 2.129 6.598 9.727 1 96.38 301 GLU B O 1
ATOM 4788 N N . TYR B 1 302 ? 2.193 7.547 7.754 1 97.56 302 TYR B N 1
ATOM 4789 C CA . TYR B 1 302 ? 2.98 6.469 7.168 1 97.56 302 TYR B CA 1
ATOM 4790 C C . TYR B 1 302 ? 4.461 6.629 7.504 1 97.56 302 TYR B C 1
ATOM 4792 O O . TYR B 1 302 ? 5.215 5.656 7.48 1 97.56 302 TYR B O 1
ATOM 4800 N N . GLU B 1 303 ? 4.938 7.852 7.582 1 95.88 303 GLU B N 1
ATOM 4801 C CA . GLU B 1 303 ? 6.316 8.109 7.984 1 95.88 303 GLU B CA 1
ATOM 4802 C C . GLU B 1 303 ? 6.379 9.125 9.125 1 95.88 303 GLU B C 1
ATOM 4804 O O . GLU B 1 303 ? 5.52 10 9.234 1 95.88 303 GLU B O 1
#

Organism: Archaeoglobus fulgidus (strain ATCC 49558 / DSM 4304 / JCM 9628 / NBRC 100126 / VC-16) (NCBI:txid224325)

Secondary structure (DSSP, 8-state):
--HHHHHHHHHHHHHHHHTTS-EEEE--SSHHHHHHHHHHHHHHGGGEEEEEEE-S-SPTTHHHHHHHHHGGGT-EEEE-HHHHHHHHTT---HHHHHHHHHHHHHHHHHHHHHHTT--EEE----HHHHHHHHTSS--TTSBTTB--SSPPSEEE-TTTT--HHHHHHHHHHTT--HHHHTPPP--TTGGGGGB-S---HHHHHHHHHHHHHHHHHTTTS--SEEEEEEEEEEEEEETTEEEEEEEEEEEEEE-SSSSSBEE----HHHHHHHHHHHHHH-TTEEEEEEE-PPBTTB-SS--/--HHHHHHHHHHHHHHHHTTS-EEEEE-SSHHHHHHHHHHHHHHGGGEEEEEEE-S-SPTTHHHHHHHHHGGGT-EEEE-HHHHHHHHTT---HHHHHHHHHHHHHHHHHHHHHHTT--EEE----HHHHHHHHTSS--TTSBTTB--SS--SEEE-TTTT--HHHHHHHHHHTT--HHHHTPPP--TTGGGGGB-S---HHHHHHHHHHHHHHHHHTTTS--SEEEEEEEEEEEEEETTEEEEEEEEEEEEEE-SSSSSBEE----HHHHHHHHHHHHHH-TTEEEEEEE-PPBTTB-SS--

Nearest PDB structures (foldseek):
  2dpl-assembly1_A  TM=9.429E-01  e=5.770E-41  Pyrococcus horikoshii OT3
  6jp9-assembly1_A  TM=9.397E-01  e=1.090E-38  Methanocaldococcus jannaschii DSM 2661
  7sbc-assembly1_C  TM=9.017E-01  e=7.000E-36  Acinetobacter baumannii
  7sbc-assembly1_B  TM=9.051E-01  e=7.623E-35  Acinetobacter baumannii
  7sbc-assembly1_D  TM=9.077E-01  e=1.533E-34  Acinetobacter baumannii

Sequence (606 aa):
MDVEKFVENAIKEIRERVKDGKAIIALSGGVDSSVCTVLAHKALGDRLIPVFVDTGLMREGEPEKIKEIFGNMGLVFIDAKEEFFKALKGVTDPEEKRKVIGELFVRIFERVAEEHNAEYLIQGTIYPDIIESQGGIKSHHNVGGFPTSYKFKDVIEPLRELYKDEVREVARYLGLPKEISERMPFPGPGLAVRIVGEVTPEKVEIVRKANKIVEEELADYDKWQCFAALIGKATGVKGDVRVWGYIIAVRAVESRDGMTADPIKIDYDRLRRIALRITGEIDKVSRVVYDITPKPPATIEYEMDVEKFVENAIKEIRERVKDGKAIIALSGGVDSSVCTVLAHKALGDRLIPVFVDTGLMREGEPEKIKEIFGNMGLVFIDAKEEFFKALKGVTDPEEKRKVIGELFVRIFERVAEEHNAEYLIQGTIYPDIIESQGGIKSHHNVGGFPTSYKFKDVIEPLRELYKDEVREVARYLGLPKEISERMPFPGPGLAVRIVGEVTPEKVEIVRKANKIVEEELADYDKWQCFAALIGKATGVKGDVRVWGYIIAVRAVESRDGMTADPIKIDYDRLRRIALRITGEIDKVSRVVYDITPKPPATIEYE

Solvent-accessible surface area (backbone atoms only — not comparable to full-atom values): 31902 Å² total; per-residue (Å²): 130,67,57,69,62,47,53,53,50,40,25,51,49,50,35,68,72,48,60,92,53,27,34,31,33,68,44,78,73,43,46,49,27,48,41,45,48,54,45,46,35,74,40,49,43,84,39,29,40,38,31,35,72,42,51,68,34,64,59,75,65,44,69,60,49,50,44,67,74,42,48,87,55,58,50,43,76,40,88,37,32,68,61,43,47,61,70,33,57,88,39,47,52,55,68,56,47,48,50,51,50,37,51,53,50,40,53,53,51,44,51,51,36,60,76,65,60,39,37,30,38,45,46,47,44,33,29,68,58,50,55,58,26,73,77,46,88,58,61,80,82,23,58,89,72,30,86,68,90,68,80,54,83,44,76,45,48,79,41,40,86,33,47,74,71,53,50,32,50,44,21,53,73,73,63,49,54,63,76,35,42,67,49,58,84,73,58,91,64,34,49,53,29,30,30,60,45,60,56,44,74,67,57,46,53,51,31,30,53,40,22,50,50,46,47,63,74,46,62,87,52,92,60,46,39,64,38,35,23,34,47,42,60,30,37,13,34,55,94,91,38,80,37,86,16,31,26,36,35,38,39,41,26,38,46,89,79,72,78,43,35,38,47,59,93,71,55,65,68,58,48,41,49,51,29,49,47,41,39,66,75,34,77,63,32,24,40,29,27,37,42,45,40,30,26,68,40,20,48,92,52,45,78,129,67,56,68,60,48,52,55,50,40,25,48,49,50,34,68,71,48,58,93,50,27,31,32,33,66,44,78,73,43,46,47,27,48,43,44,49,53,44,45,34,73,43,48,44,84,38,30,40,38,32,34,73,41,52,69,33,62,57,75,66,45,70,59,49,50,46,67,73,39,47,87,54,58,50,43,76,42,86,37,34,68,61,43,47,62,69,33,56,88,40,45,52,56,69,58,46,49,49,50,50,36,50,53,50,42,52,53,50,42,50,52,36,58,77,66,61,39,37,30,38,44,46,48,44,33,29,66,57,50,56,58,28,74,79,44,90,59,61,82,82,22,57,89,73,29,85,66,88,68,81,53,81,46,78,46,49,78,41,40,85,34,49,74,72,54,50,32,51,46,22,52,72,73,62,50,54,64,77,36,43,67,49,57,83,72,60,89,64,33,49,55,30,30,31,59,43,60,55,43,74,66,58,47,52,50,31,30,53,38,24,52,51,46,45,62,75,46,62,86,53,92,59,46,40,65,38,36,25,35,48,43,61,29,35,14,35,58,92,92,37,81,37,86,16,31,26,36,35,38,40,41,27,37,47,90,78,71,75,42,34,38,47,59,91,70,56,66,68,58,48,41,48,52,28,50,48,41,41,65,75,35,78,62,34,24,39,31,27,39,43,44,40,32,25,68,40,20,48,92,54,46,76